Protein AF-A0ABC8WC87-F1 (afdb_monomer)

Radius of gyration: 27.5 Å; Cα contacts (8 Å, |Δi|>4): 496; chains: 1; bounding box: 75×82×75 Å

InterPro domains:
  IPR036005 Creatinase/aminopeptidase-like [G3DSA:3.90.230.10] (89-225)
  IPR036005 Creatinase/aminopeptidase-like [SSF55920] (101-389)
  IPR036388 Winged helix-like DNA-binding domain superfamily [G3DSA:1.10.10.10] (284-362)
  IPR036390 Winged helix DNA-binding domain superfamily [SSF46785] (288-360)
  IPR050247 Methionine Aminopeptidase Type 2 [PTHR45777] (281-390)

Mean predicted aligned error: 15.02 Å

Structure (mmCIF, N/CA/C/O backbone):
data_AF-A0ABC8WC87-F1
#
_entry.id   AF-A0ABC8WC87-F1
#
loop_
_atom_site.group_PDB
_atom_site.id
_atom_site.type_symbol
_atom_site.label_atom_id
_atom_site.label_alt_id
_atom_site.label_comp_id
_atom_site.label_asym_id
_atom_site.label_entity_id
_atom_site.label_seq_id
_atom_site.pdbx_PDB_ins_code
_atom_site.Cartn_x
_atom_site.Cartn_y
_atom_site.Cartn_z
_atom_site.occupancy
_atom_site.B_iso_or_equiv
_atom_site.auth_seq_id
_atom_site.auth_comp_id
_atom_site.auth_asym_id
_atom_site.auth_atom_id
_atom_site.pdbx_PDB_model_num
ATOM 1 N N . MET A 1 1 ? 54.815 -3.624 -9.643 1.00 37.66 1 MET A N 1
ATOM 2 C CA . MET A 1 1 ? 54.813 -2.152 -9.733 1.00 37.66 1 MET A CA 1
ATOM 3 C C . MET A 1 1 ? 53.410 -1.730 -10.113 1.00 37.66 1 MET A C 1
ATOM 5 O O . MET A 1 1 ? 53.022 -1.876 -11.261 1.00 37.66 1 MET A O 1
ATOM 9 N N . ALA A 1 2 ? 52.625 -1.367 -9.105 1.00 37.66 2 ALA A N 1
ATOM 10 C CA . ALA A 1 2 ? 51.257 -0.892 -9.233 1.00 37.66 2 ALA A CA 1
ATOM 11 C C . ALA A 1 2 ? 51.255 0.572 -8.786 1.00 37.66 2 ALA A C 1
ATOM 13 O O . ALA A 1 2 ? 51.820 0.881 -7.738 1.00 37.66 2 ALA A O 1
ATOM 14 N N . GLY A 1 3 ? 50.669 1.455 -9.589 1.00 33.84 3 GLY A N 1
ATOM 15 C CA . GLY A 1 3 ? 50.538 2.875 -9.277 1.00 33.84 3 GLY A CA 1
ATOM 16 C C . GLY A 1 3 ? 50.388 3.710 -10.544 1.00 33.84 3 GLY A C 1
ATOM 17 O O . GLY A 1 3 ? 51.232 3.619 -11.425 1.00 33.84 3 GLY A O 1
ATOM 18 N N . ASN A 1 4 ? 49.334 4.528 -10.581 1.00 36.53 4 ASN A N 1
ATOM 19 C CA . ASN A 1 4 ? 49.007 5.566 -11.575 1.00 36.53 4 ASN A CA 1
ATOM 20 C C . ASN A 1 4 ? 48.198 5.168 -12.822 1.00 36.53 4 ASN A C 1
ATOM 22 O O . ASN A 1 4 ? 48.655 5.374 -13.938 1.00 36.53 4 ASN A O 1
ATOM 26 N N . SER A 1 5 ? 46.935 4.745 -12.662 1.00 43.03 5 SER A N 1
ATOM 27 C CA . SER A 1 5 ? 45.955 4.916 -13.760 1.00 43.03 5 SER A CA 1
ATOM 28 C C . SER A 1 5 ? 44.525 5.300 -13.338 1.00 43.03 5 SER A C 1
ATOM 30 O O . SER A 1 5 ? 43.594 5.142 -14.120 1.00 43.03 5 SER A O 1
ATOM 32 N N . VAL A 1 6 ? 44.315 5.824 -12.123 1.00 38.47 6 VAL A N 1
ATOM 33 C CA . VAL A 1 6 ? 42.962 6.194 -11.634 1.00 38.47 6 VAL A CA 1
ATOM 34 C C . VAL A 1 6 ? 42.796 7.712 -11.429 1.00 38.47 6 VAL A C 1
ATOM 36 O O . VAL A 1 6 ? 41.728 8.180 -11.059 1.00 38.47 6 VAL A O 1
ATOM 39 N N . VAL A 1 7 ? 43.824 8.519 -11.724 1.00 38.22 7 VAL A N 1
ATOM 40 C CA . VAL A 1 7 ? 43.799 9.984 -11.501 1.00 38.22 7 VAL A CA 1
ATOM 41 C C . VAL A 1 7 ? 43.647 10.798 -12.800 1.00 38.22 7 VAL A C 1
ATOM 43 O O . VAL A 1 7 ? 43.348 11.986 -12.740 1.00 38.22 7 VAL A O 1
ATOM 46 N N . GLU A 1 8 ? 43.773 10.184 -13.982 1.00 35.53 8 GLU A N 1
ATOM 47 C CA . GLU A 1 8 ? 43.627 10.893 -15.271 1.00 35.53 8 GLU A CA 1
ATOM 48 C C . GLU A 1 8 ? 42.214 10.832 -15.875 1.00 35.53 8 GLU A C 1
ATOM 50 O O . GLU A 1 8 ? 41.830 11.744 -16.599 1.00 35.53 8 GLU A O 1
ATOM 55 N N . ALA A 1 9 ? 41.380 9.853 -15.508 1.00 36.25 9 ALA A N 1
ATOM 56 C CA . ALA A 1 9 ? 40.026 9.725 -16.064 1.00 36.25 9 ALA A CA 1
ATOM 57 C C . ALA A 1 9 ? 38.990 10.703 -15.464 1.00 36.25 9 ALA A C 1
ATOM 59 O O . ALA A 1 9 ? 37.889 10.841 -15.991 1.00 36.25 9 ALA A O 1
ATOM 60 N N . THR A 1 10 ? 39.315 11.402 -14.372 1.00 39.72 10 THR A N 1
ATOM 61 C CA . THR A 1 10 ? 38.392 12.332 -13.692 1.00 39.72 10 THR A CA 1
ATOM 62 C C . THR A 1 10 ? 38.561 13.797 -14.097 1.00 39.72 10 THR A C 1
ATOM 64 O O . THR A 1 10 ? 37.740 14.618 -13.701 1.00 39.72 10 THR A O 1
ATOM 67 N N . LYS A 1 11 ? 39.557 14.144 -14.928 1.00 34.47 11 LYS A N 1
ATOM 68 C CA . LYS A 1 11 ? 39.761 15.524 -15.413 1.00 34.47 11 LYS A CA 1
ATOM 69 C C . LYS A 1 11 ? 39.148 15.831 -16.782 1.00 34.47 11 LYS A C 1
ATOM 71 O O . LYS A 1 11 ? 38.965 17.003 -17.094 1.00 34.47 11 LYS A O 1
ATOM 76 N N . GLU A 1 12 ? 38.769 14.827 -17.573 1.00 35.78 12 GLU A N 1
ATOM 77 C CA . GLU A 1 12 ? 38.184 15.056 -18.908 1.00 35.78 12 GLU A CA 1
ATOM 78 C C . GLU A 1 12 ? 36.652 15.221 -18.918 1.00 35.78 12 GLU A C 1
ATOM 80 O O . GLU A 1 12 ? 36.101 15.681 -19.915 1.00 35.78 12 GLU A O 1
ATOM 85 N N . MET A 1 13 ? 35.944 14.956 -17.810 1.00 35.56 13 MET A N 1
ATOM 86 C CA . MET A 1 13 ? 34.486 15.182 -17.731 1.00 35.56 13 MET A CA 1
ATOM 87 C C . MET A 1 13 ? 34.061 16.572 -17.225 1.00 35.56 13 MET A C 1
ATOM 89 O O . MET A 1 13 ? 32.893 16.925 -17.365 1.00 35.56 13 MET A O 1
ATOM 93 N N . GLU A 1 14 ? 34.971 17.400 -16.701 1.00 33.78 14 GLU A N 1
ATOM 94 C CA . GLU A 1 14 ? 34.635 18.760 -16.229 1.00 33.78 14 GLU A CA 1
ATOM 95 C C . GLU A 1 14 ? 34.752 19.855 -17.309 1.00 33.78 14 GLU A C 1
ATOM 97 O O . GLU A 1 14 ? 34.341 20.990 -17.081 1.00 33.78 14 GLU A O 1
ATOM 102 N N . VAL A 1 15 ? 35.244 19.541 -18.514 1.00 33.22 15 VAL A N 1
ATOM 103 C CA . VAL A 1 15 ? 35.501 20.552 -19.567 1.00 33.22 15 VAL A CA 1
ATOM 104 C C . VAL A 1 15 ? 34.354 20.680 -20.592 1.00 33.22 15 VAL A C 1
ATOM 106 O O . VAL A 1 15 ? 34.349 21.594 -21.410 1.00 33.22 15 VAL A O 1
ATOM 109 N N . LEU A 1 16 ? 33.307 19.848 -20.519 1.00 31.53 16 LEU A N 1
ATOM 110 C CA . LEU A 1 16 ? 32.209 19.831 -21.505 1.00 31.53 16 LEU A CA 1
ATOM 111 C C . LEU A 1 16 ? 30.922 20.579 -21.093 1.00 31.53 16 LEU A C 1
ATOM 113 O O . LEU A 1 16 ? 29.858 20.297 -21.639 1.00 31.53 16 LEU A O 1
ATOM 117 N N . HIS A 1 17 ? 30.975 21.545 -20.166 1.00 35.72 17 HIS A N 1
ATOM 118 C CA . HIS A 1 17 ? 29.764 22.280 -19.741 1.00 35.72 17 HIS A CA 1
ATOM 119 C C . HIS A 1 17 ? 29.805 23.811 -19.804 1.00 35.72 17 HIS A C 1
ATOM 121 O O . HIS A 1 17 ? 28.963 24.471 -19.199 1.00 35.72 17 HIS A O 1
ATOM 127 N N . ILE A 1 18 ? 30.709 24.406 -20.587 1.00 37.16 18 ILE A N 1
ATOM 128 C CA . ILE A 1 18 ? 30.653 25.850 -20.870 1.00 37.16 18 ILE A CA 1
ATOM 129 C C . ILE A 1 18 ? 30.800 26.082 -22.378 1.00 37.16 18 ILE A C 1
ATOM 131 O O . ILE A 1 18 ? 31.864 26.431 -22.879 1.00 37.16 18 ILE A O 1
ATOM 135 N N . GLY A 1 19 ? 29.704 25.853 -23.105 1.00 28.00 19 GLY A N 1
ATOM 136 C CA . GLY A 1 19 ? 29.532 26.218 -24.511 1.00 28.00 19 GLY A CA 1
ATOM 137 C C . GLY A 1 19 ? 28.439 27.276 -24.638 1.00 28.00 19 GLY A C 1
ATOM 138 O O . GLY A 1 19 ? 27.289 27.040 -24.282 1.00 28.00 19 GLY A O 1
ATOM 139 N N . GLN A 1 20 ? 28.837 28.458 -25.095 1.00 30.02 20 GLN A N 1
ATOM 140 C CA . GLN A 1 20 ? 28.049 29.678 -25.245 1.00 30.02 20 GLN A CA 1
ATOM 141 C C . GLN A 1 20 ? 26.809 29.481 -26.135 1.00 30.02 20 GLN A C 1
ATOM 143 O O . GLN A 1 20 ? 26.927 29.019 -27.267 1.00 30.02 20 GLN A O 1
ATOM 148 N N . ILE A 1 21 ? 25.636 29.924 -25.671 1.00 28.47 21 ILE A N 1
ATOM 149 C CA . ILE A 1 21 ? 24.490 30.199 -26.548 1.00 28.47 21 ILE A CA 1
ATOM 150 C C . ILE A 1 21 ? 24.588 31.673 -26.951 1.00 28.47 21 ILE A C 1
ATOM 152 O O . ILE A 1 21 ? 24.354 32.565 -26.138 1.00 28.47 21 ILE A O 1
ATOM 156 N N . GLN A 1 22 ? 24.989 31.921 -28.199 1.00 28.42 22 GLN A N 1
ATOM 157 C CA . GLN A 1 22 ? 24.859 33.221 -28.851 1.00 28.42 22 GLN A CA 1
ATOM 158 C C . GLN A 1 22 ? 23.394 33.441 -29.245 1.00 28.42 22 GLN A C 1
ATOM 160 O O . GLN A 1 22 ? 22.822 32.669 -30.015 1.00 28.42 22 GLN A O 1
ATOM 165 N N . GLU A 1 23 ? 22.800 34.512 -28.724 1.00 28.80 23 GLU A N 1
ATOM 166 C CA . GLU A 1 23 ? 21.513 35.035 -29.175 1.00 28.80 23 GLU A CA 1
ATOM 167 C C . GLU A 1 23 ? 21.634 35.546 -30.616 1.00 28.80 23 GLU A C 1
ATOM 169 O O . GLU A 1 23 ? 22.414 36.452 -30.913 1.00 28.80 23 GLU A O 1
ATOM 174 N N . THR A 1 24 ? 20.833 34.986 -31.519 1.00 28.55 24 THR A N 1
ATOM 175 C CA . THR A 1 24 ? 20.570 35.578 -32.832 1.00 28.55 24 THR A CA 1
ATOM 176 C C . THR A 1 24 ? 19.314 36.438 -32.729 1.00 28.55 24 THR A C 1
ATOM 178 O O . THR A 1 24 ? 18.220 35.952 -32.450 1.00 28.55 24 THR A O 1
ATOM 181 N N . GLN A 1 25 ? 19.481 37.747 -32.928 1.00 28.84 25 GLN A N 1
ATOM 182 C CA . GLN A 1 25 ? 18.382 38.698 -33.055 1.00 28.84 25 G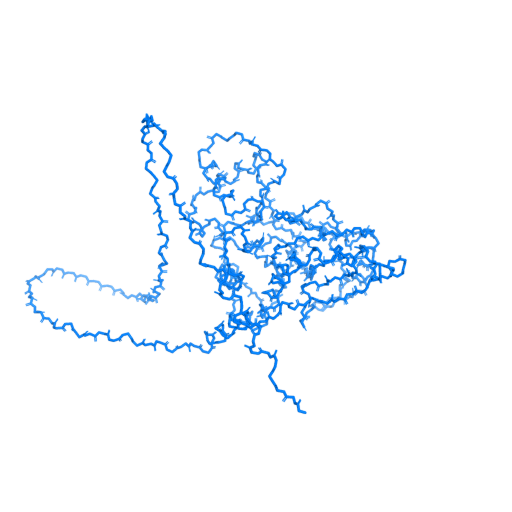LN A CA 1
ATOM 183 C C . GLN A 1 25 ? 17.639 38.455 -34.375 1.00 28.84 25 GLN A C 1
ATOM 185 O O . GLN A 1 25 ? 18.208 38.605 -35.454 1.00 28.84 25 GLN A O 1
ATOM 190 N N . GLY A 1 26 ? 16.354 38.116 -34.279 1.00 25.72 26 GLY A N 1
ATOM 191 C CA . GLY A 1 26 ? 15.412 38.067 -35.394 1.00 25.72 26 GLY A CA 1
ATOM 192 C C . GLY A 1 26 ? 14.117 38.762 -34.988 1.00 25.72 26 GLY A C 1
ATOM 193 O O . GLY A 1 26 ? 13.380 38.286 -34.131 1.00 25.72 26 GLY A O 1
ATOM 194 N N . SER A 1 27 ? 13.873 39.928 -35.572 1.00 25.84 27 SER A N 1
ATOM 195 C CA . SER A 1 27 ? 12.730 40.802 -35.324 1.00 25.84 27 SER A CA 1
ATOM 196 C C . SER A 1 27 ? 11.430 40.242 -35.906 1.00 25.84 27 SER A C 1
ATOM 198 O O . SER A 1 27 ? 11.352 40.123 -37.126 1.00 25.84 27 SER A O 1
ATOM 200 N N . VAL A 1 28 ? 10.379 40.038 -35.098 1.00 28.05 28 VAL A N 1
ATOM 201 C CA . VAL A 1 28 ? 8.983 40.127 -35.575 1.00 28.05 28 VAL A CA 1
ATOM 202 C C . VAL A 1 28 ? 8.054 40.681 -34.480 1.00 28.05 28 VAL A C 1
ATOM 204 O O . VAL A 1 28 ? 7.826 40.066 -33.447 1.00 28.05 28 VAL A O 1
ATOM 207 N N . ASN A 1 29 ? 7.571 41.893 -34.759 1.00 25.84 29 ASN A N 1
ATOM 208 C CA . ASN A 1 29 ? 6.373 42.627 -34.335 1.00 25.84 29 ASN A CA 1
ATOM 209 C C . ASN A 1 29 ? 5.585 42.258 -33.061 1.00 25.84 29 ASN A C 1
ATOM 211 O O . ASN A 1 29 ? 4.960 41.210 -32.934 1.00 25.84 29 ASN A O 1
ATOM 215 N N . LYS A 1 30 ? 5.476 43.289 -32.210 1.00 24.00 30 LYS A N 1
ATOM 216 C CA . LYS A 1 30 ? 4.485 43.484 -31.146 1.00 24.00 30 LYS A CA 1
ATOM 217 C C . LYS A 1 30 ? 3.047 43.382 -31.672 1.00 24.00 30 LYS A C 1
ATOM 219 O O . LYS A 1 30 ? 2.673 44.138 -32.565 1.00 24.00 30 LYS A O 1
ATOM 224 N N . VAL A 1 31 ? 2.222 42.599 -30.984 1.00 25.89 31 VAL A N 1
ATOM 225 C CA . VAL A 1 31 ? 0.806 42.920 -30.764 1.00 25.89 31 VAL A CA 1
ATOM 226 C C . VAL A 1 31 ? 0.583 42.877 -29.256 1.00 25.89 31 VAL A C 1
ATOM 228 O O . VAL A 1 31 ? 0.933 41.903 -28.594 1.00 25.89 31 VAL A O 1
ATOM 231 N N . ALA A 1 32 ? 0.115 43.996 -28.714 1.00 25.45 32 ALA A N 1
ATOM 232 C CA . ALA A 1 32 ? -0.241 44.142 -27.316 1.00 25.45 32 ALA A CA 1
ATOM 233 C C . ALA A 1 32 ? -1.573 43.437 -27.052 1.00 25.45 32 ALA A C 1
ATOM 235 O O . ALA A 1 32 ? -2.499 43.617 -27.834 1.00 25.45 32 ALA A O 1
ATOM 236 N N . ASP A 1 33 ? -1.673 42.715 -25.937 1.00 26.61 33 ASP A N 1
ATOM 237 C CA . ASP A 1 33 ? -2.890 42.739 -25.134 1.00 26.61 33 ASP A CA 1
ATOM 238 C C . ASP A 1 33 ? -2.628 42.319 -23.683 1.00 26.61 33 ASP A C 1
ATOM 240 O O . ASP A 1 33 ? -1.619 41.713 -23.328 1.00 26.61 33 ASP A O 1
ATOM 244 N N . SER A 1 34 ? -3.521 42.805 -22.839 1.00 24.47 34 SER A N 1
ATOM 245 C CA . SER A 1 34 ? -3.342 43.204 -21.449 1.00 24.47 34 SER A CA 1
ATOM 246 C C . SER A 1 34 ? -3.594 42.133 -20.378 1.00 24.47 34 SER A C 1
ATOM 248 O O . SER A 1 34 ? -4.458 41.282 -20.535 1.00 24.47 34 SER A O 1
ATOM 250 N N . ASN A 1 35 ? -2.960 42.365 -19.219 1.00 26.00 35 ASN A N 1
ATOM 251 C CA . ASN A 1 35 ? -3.385 42.062 -17.840 1.00 26.00 35 ASN A CA 1
ATOM 252 C C . ASN A 1 35 ? -3.538 40.608 -17.347 1.00 26.00 35 ASN A C 1
ATOM 254 O O . ASN A 1 35 ? -4.437 39.872 -17.734 1.00 26.00 35 ASN A O 1
ATOM 258 N N . GLY A 1 36 ? -2.771 40.298 -16.291 1.00 25.67 36 GLY A N 1
ATOM 259 C CA . GLY A 1 36 ? -3.050 39.209 -15.348 1.00 25.67 36 GLY A CA 1
ATOM 260 C C . GLY A 1 36 ? -1.835 38.844 -14.494 1.00 25.67 36 GLY A C 1
ATOM 261 O O . GLY A 1 36 ? -1.147 37.875 -14.787 1.00 25.67 36 GLY A O 1
ATOM 262 N N . GLY A 1 37 ? -1.527 39.645 -13.468 1.00 24.42 37 GLY A N 1
ATOM 263 C CA . GLY A 1 37 ? -0.356 39.455 -12.606 1.00 24.42 37 GLY A CA 1
ATOM 264 C C . GLY A 1 37 ? -0.401 38.158 -11.793 1.00 24.42 37 GLY A C 1
ATOM 265 O O . GLY A 1 37 ? -1.298 37.961 -10.978 1.00 24.42 37 GLY A O 1
ATOM 266 N N . ALA A 1 38 ? 0.606 37.304 -11.973 1.00 25.69 38 ALA A N 1
ATOM 267 C CA . ALA A 1 38 ? 0.883 36.166 -11.105 1.00 25.69 38 ALA A CA 1
ATOM 268 C C . ALA A 1 38 ? 1.931 36.576 -10.057 1.00 25.69 38 ALA A C 1
ATOM 270 O O . ALA A 1 38 ? 3.093 36.816 -10.389 1.00 25.69 38 ALA A O 1
ATOM 271 N N . SER A 1 39 ? 1.531 36.673 -8.788 1.00 27.39 39 SER A N 1
ATOM 272 C CA . SER A 1 39 ? 2.472 36.804 -7.676 1.00 27.39 39 SER A CA 1
ATOM 273 C C . SER A 1 39 ? 3.033 35.425 -7.321 1.00 27.39 39 SER A C 1
ATOM 275 O O . SER A 1 39 ? 2.331 34.530 -6.854 1.00 27.39 39 SER A O 1
ATOM 277 N N . ALA A 1 40 ? 4.329 35.241 -7.562 1.00 25.69 40 ALA A N 1
ATOM 278 C CA . ALA A 1 40 ? 5.068 34.070 -7.116 1.00 25.69 40 ALA A CA 1
ATOM 279 C C . ALA A 1 40 ? 5.239 34.122 -5.586 1.00 25.69 40 ALA A C 1
ATOM 281 O O . ALA A 1 40 ? 6.050 34.892 -5.069 1.00 25.69 40 ALA A O 1
ATOM 282 N N . PHE A 1 41 ? 4.486 33.304 -4.850 1.00 25.98 41 PHE A N 1
ATOM 283 C CA . PHE A 1 41 ? 4.732 33.083 -3.426 1.00 25.98 41 PHE A CA 1
ATOM 284 C C . PHE A 1 41 ? 5.944 32.157 -3.254 1.00 25.98 41 PHE A C 1
ATOM 286 O O . PHE A 1 41 ? 5.881 30.954 -3.495 1.00 25.98 41 PHE A O 1
ATOM 293 N N . ARG A 1 42 ? 7.071 32.738 -2.831 1.00 23.22 42 ARG A N 1
ATOM 294 C CA . ARG A 1 42 ? 8.213 32.003 -2.275 1.00 23.22 42 ARG A CA 1
ATOM 295 C C . ARG A 1 42 ? 7.830 31.489 -0.885 1.00 23.22 42 ARG A C 1
ATOM 297 O O . ARG A 1 42 ? 7.603 32.292 0.015 1.00 23.22 42 ARG A O 1
ATOM 304 N N . CYS A 1 43 ? 7.812 30.171 -0.697 1.00 24.94 43 CYS A N 1
ATOM 305 C CA . CYS A 1 43 ? 7.804 29.567 0.635 1.00 24.94 43 CYS A CA 1
ATOM 306 C C . CYS A 1 43 ? 9.130 29.876 1.342 1.00 24.94 43 CYS A C 1
ATOM 308 O O . CYS A 1 43 ? 10.191 29.423 0.912 1.00 24.94 43 CYS A O 1
ATOM 310 N N . VAL A 1 44 ? 9.059 30.643 2.427 1.00 23.89 44 VAL A N 1
ATOM 311 C CA . VAL A 1 44 ? 10.120 30.743 3.434 1.00 23.89 44 VAL A CA 1
ATOM 312 C C . VAL A 1 44 ? 9.777 29.729 4.533 1.00 23.89 44 VAL A C 1
ATOM 314 O O . VAL A 1 44 ? 8.622 29.709 4.960 1.00 23.89 44 VAL A O 1
ATOM 317 N N . PRO A 1 45 ? 10.707 28.873 4.988 1.00 26.78 45 PRO A N 1
ATOM 318 C CA . PRO A 1 45 ? 10.450 27.996 6.125 1.00 26.78 45 PRO A CA 1
ATOM 319 C C . PRO A 1 45 ? 10.281 28.840 7.395 1.00 26.78 45 PRO A C 1
ATOM 321 O O . PRO A 1 45 ? 11.173 29.622 7.723 1.00 26.78 45 PRO A O 1
ATOM 324 N N . GLN A 1 46 ? 9.154 28.701 8.096 1.00 27.12 46 GLN A N 1
ATOM 325 C CA . GLN A 1 46 ? 9.038 29.169 9.477 1.00 27.12 46 GLN A CA 1
ATOM 326 C C . GLN A 1 46 ? 9.714 28.140 10.388 1.00 27.12 46 GLN A C 1
ATOM 328 O O . GLN A 1 46 ? 9.411 26.950 10.324 1.00 27.12 46 GLN A O 1
ATOM 333 N N . GLU A 1 47 ? 10.679 28.602 11.179 1.00 24.80 47 GLU A N 1
ATOM 334 C CA . GLU A 1 47 ? 11.188 27.873 12.337 1.00 24.80 47 GLU A CA 1
ATOM 335 C C . GLU A 1 47 ? 10.178 28.095 13.471 1.00 24.80 47 GLU A C 1
ATOM 337 O O . GLU A 1 47 ? 10.007 29.224 13.930 1.00 24.80 47 GLU A O 1
ATOM 342 N N . ASP A 1 48 ? 9.457 27.044 13.862 1.00 26.81 48 ASP A N 1
ATOM 343 C CA . ASP A 1 48 ? 8.583 27.070 15.035 1.00 26.81 48 ASP A CA 1
ATOM 344 C C . ASP A 1 48 ? 9.454 26.928 16.297 1.00 26.81 48 ASP A C 1
ATOM 346 O O . ASP A 1 48 ? 9.995 25.855 16.583 1.00 26.81 48 ASP A O 1
ATOM 350 N N . ASP A 1 49 ? 9.625 28.029 17.030 1.00 26.70 49 ASP A N 1
ATOM 351 C CA . ASP A 1 49 ? 10.164 28.035 18.390 1.00 26.70 49 ASP A CA 1
ATOM 352 C C . ASP A 1 49 ? 9.028 27.697 19.377 1.00 26.70 49 ASP A C 1
ATOM 354 O O . ASP A 1 49 ? 8.178 28.533 19.685 1.00 26.70 49 ASP A O 1
ATOM 358 N N . ASP A 1 50 ? 9.013 26.460 19.878 1.00 28.25 50 ASP A N 1
ATOM 359 C CA . ASP A 1 50 ? 8.137 26.024 20.972 1.00 28.25 50 ASP A CA 1
ATOM 360 C C . ASP A 1 50 ? 8.637 26.594 22.319 1.00 28.25 50 ASP A C 1
ATOM 362 O O . ASP A 1 50 ? 9.514 26.012 22.967 1.00 28.25 50 ASP A O 1
ATOM 366 N N . GLU A 1 51 ? 8.064 27.709 22.786 1.00 27.73 51 GLU A N 1
ATOM 367 C CA . GLU A 1 51 ? 8.103 28.083 24.209 1.00 27.73 51 GLU A CA 1
ATOM 368 C C . GLU A 1 51 ? 6.836 27.593 24.924 1.00 27.73 51 GLU A C 1
ATOM 370 O O . GLU A 1 51 ? 5.715 28.027 24.656 1.00 27.73 51 GLU A O 1
ATOM 375 N N . ALA A 1 52 ? 7.029 26.680 25.876 1.00 28.97 52 ALA A N 1
ATOM 376 C CA . ALA A 1 52 ? 5.999 26.224 26.797 1.00 28.97 52 ALA A CA 1
ATOM 377 C C . ALA A 1 52 ? 5.604 27.355 27.764 1.00 28.97 52 ALA A C 1
ATOM 379 O O . ALA A 1 52 ? 6.414 27.779 28.589 1.00 28.97 52 ALA A O 1
ATOM 380 N N . GLN A 1 53 ? 4.350 27.811 27.707 1.00 27.44 53 GLN A N 1
ATOM 381 C CA . GLN A 1 53 ? 3.767 28.658 28.749 1.00 27.44 53 GLN A CA 1
ATOM 382 C C . GLN A 1 53 ? 3.070 27.797 29.805 1.00 27.44 53 GLN A C 1
ATOM 384 O O . GLN A 1 53 ? 2.116 27.075 29.516 1.00 27.44 53 GLN A O 1
ATOM 389 N N . ALA A 1 54 ? 3.571 27.893 31.036 1.00 27.86 54 ALA A N 1
ATOM 390 C CA . ALA A 1 54 ? 2.895 27.437 32.238 1.00 27.86 54 ALA A CA 1
ATOM 391 C C . ALA A 1 54 ? 1.901 28.510 32.709 1.00 27.86 54 ALA A C 1
ATOM 393 O O . ALA A 1 54 ? 2.224 29.697 32.743 1.00 27.86 54 ALA A O 1
ATOM 394 N N . ASP A 1 55 ? 0.703 28.055 33.059 1.00 25.61 55 ASP A N 1
ATOM 395 C CA . ASP A 1 55 ? -0.412 28.844 33.577 1.00 25.61 55 ASP A CA 1
ATOM 396 C C . ASP A 1 55 ? -0.135 29.352 35.007 1.00 25.61 55 ASP A C 1
ATOM 398 O O . ASP A 1 55 ? 0.493 28.665 35.819 1.00 25.61 55 ASP A O 1
ATOM 402 N N . GLY A 1 56 ? -0.605 30.561 35.315 1.00 26.14 56 GLY A N 1
ATOM 403 C CA . GLY A 1 56 ? -0.393 31.248 36.587 1.00 26.14 56 GLY A CA 1
ATOM 404 C C . GLY A 1 56 ? -1.247 32.512 36.692 1.00 26.14 56 GLY A C 1
ATOM 405 O O . GLY A 1 56 ? -0.976 33.531 36.065 1.00 26.14 56 GLY A O 1
ATOM 406 N N . THR A 1 57 ? -2.298 32.421 37.497 1.00 24.25 57 THR A N 1
ATOM 407 C CA . THR A 1 57 ? -3.397 33.374 37.688 1.00 24.25 57 THR A CA 1
ATOM 408 C C . THR A 1 57 ? -3.049 34.714 38.367 1.00 24.25 57 THR A C 1
ATOM 410 O O . THR A 1 57 ? -2.301 34.749 39.339 1.00 24.25 57 THR A O 1
ATOM 413 N N . SER A 1 58 ? -3.822 35.744 37.976 1.00 25.34 58 SER A N 1
ATOM 414 C CA . SER A 1 58 ? -4.449 36.829 38.778 1.00 25.34 58 SER A CA 1
ATOM 415 C C . SER A 1 58 ? -3.844 38.256 38.885 1.00 25.34 58 SER A C 1
ATOM 417 O O . SER A 1 58 ? -2.739 38.461 39.368 1.00 25.34 58 SER A O 1
ATOM 419 N N . GLN A 1 59 ? -4.734 39.203 38.524 1.00 25.25 59 GLN A N 1
ATOM 420 C CA . GLN A 1 59 ? -5.076 40.533 39.085 1.00 25.25 59 GLN A CA 1
ATOM 421 C C . GLN A 1 59 ? -4.325 41.847 38.730 1.00 25.25 59 GLN A C 1
ATOM 423 O O . GLN A 1 59 ? -3.152 42.040 39.016 1.00 25.25 59 GLN A O 1
ATOM 428 N N . ASP A 1 60 ? -5.147 42.760 38.177 1.00 26.39 60 ASP A N 1
ATOM 429 C CA . ASP A 1 60 ? -5.329 44.209 38.402 1.00 26.39 60 ASP A CA 1
ATOM 430 C C . ASP A 1 60 ? -4.226 45.265 38.139 1.00 26.39 60 ASP A C 1
ATOM 432 O O . ASP A 1 60 ? -3.213 45.347 38.819 1.00 26.39 60 ASP A O 1
ATOM 436 N N . GLY A 1 61 ? -4.571 46.234 37.267 1.00 24.53 61 GLY A N 1
ATOM 437 C CA . GLY A 1 61 ? -4.608 47.653 37.670 1.00 24.53 61 GLY A CA 1
ATOM 438 C C . GLY A 1 61 ? -3.521 48.644 37.195 1.00 24.53 61 GLY A C 1
ATOM 439 O O . GLY A 1 61 ? -2.520 48.837 37.864 1.00 24.53 61 GLY A O 1
ATOM 440 N N . VAL A 1 62 ? -3.849 49.409 36.138 1.00 25.77 62 VAL A N 1
ATOM 441 C CA . VAL A 1 62 ? -3.686 50.885 35.982 1.00 25.77 62 VAL A CA 1
ATOM 442 C C . VAL A 1 62 ? -2.278 51.554 35.913 1.00 25.77 62 VAL A C 1
ATOM 444 O O . VAL A 1 62 ? -1.571 51.726 36.894 1.00 25.77 62 VAL A O 1
ATOM 447 N N . SER A 1 63 ? -1.997 52.074 34.703 1.00 24.88 63 SER A N 1
ATOM 448 C CA . SER A 1 63 ? -1.311 53.320 34.261 1.00 24.88 63 SER A CA 1
ATOM 449 C C . SER A 1 63 ? -0.022 53.873 34.910 1.00 24.88 63 SER A C 1
ATOM 451 O O . SER A 1 63 ? -0.009 54.278 36.068 1.00 24.88 63 SER A O 1
ATOM 453 N N . GLY A 1 64 ? 0.973 54.158 34.052 1.00 25.20 64 GLY A N 1
ATOM 454 C CA . GLY A 1 64 ? 2.010 55.181 34.271 1.00 25.20 64 GLY A CA 1
ATOM 455 C C . GLY A 1 64 ? 3.196 55.079 33.295 1.00 25.20 64 GLY A C 1
ATOM 456 O O . GLY A 1 64 ? 3.975 54.137 33.364 1.00 25.20 64 GLY A O 1
ATOM 457 N N . ALA A 1 65 ? 3.352 56.044 32.383 1.00 24.80 65 ALA A N 1
ATOM 458 C CA . ALA A 1 65 ? 4.570 56.262 31.578 1.00 24.80 65 ALA A CA 1
ATOM 459 C C . ALA A 1 65 ? 5.444 57.361 32.239 1.00 24.80 65 ALA A C 1
ATOM 461 O O . ALA A 1 65 ? 4.922 58.040 33.123 1.00 24.80 65 ALA A O 1
ATOM 462 N N . PRO A 1 66 ? 6.677 57.696 31.786 1.00 41.97 66 PRO A N 1
ATOM 463 C CA . PRO A 1 66 ? 7.656 57.001 30.929 1.00 41.97 66 PRO A CA 1
ATOM 464 C C . PRO A 1 66 ? 9.092 56.988 31.539 1.00 41.97 66 PRO A C 1
ATOM 466 O O . PRO A 1 66 ? 9.394 57.753 32.449 1.00 41.97 66 PRO A O 1
ATOM 469 N N . ASN A 1 67 ? 10.044 56.227 30.972 1.00 27.61 67 ASN A N 1
ATOM 470 C CA . ASN A 1 67 ? 11.425 56.735 30.838 1.00 27.61 67 ASN A CA 1
ATOM 471 C C . ASN A 1 67 ? 12.264 55.958 29.807 1.00 27.61 67 ASN A C 1
ATOM 473 O O . ASN A 1 67 ? 12.499 54.757 29.936 1.00 27.61 67 ASN A O 1
ATOM 477 N N . LEU A 1 68 ? 12.749 56.672 28.787 1.00 32.97 68 LEU A N 1
ATOM 478 C CA . LEU A 1 68 ? 13.706 56.172 27.803 1.00 32.97 68 LEU A CA 1
ATOM 479 C C . LEU A 1 68 ? 15.116 56.161 28.407 1.00 32.97 68 LEU A C 1
ATOM 481 O O . LEU A 1 68 ? 15.737 57.207 28.570 1.00 32.97 68 LEU A O 1
ATOM 485 N N . GLN A 1 69 ? 15.678 54.972 28.622 1.00 30.64 69 GLN A N 1
ATOM 486 C CA . GLN A 1 69 ? 17.128 54.789 28.713 1.00 30.64 69 GLN A CA 1
ATOM 487 C C . GLN A 1 69 ? 17.589 53.803 27.637 1.00 30.64 69 GLN A C 1
ATOM 489 O O . GLN A 1 69 ? 17.272 52.613 27.661 1.00 30.64 69 GLN A O 1
ATOM 494 N N . ARG A 1 70 ? 18.360 54.313 26.667 1.00 30.41 70 ARG A N 1
ATOM 495 C CA . ARG A 1 70 ? 19.040 53.524 25.628 1.00 30.41 70 ARG A CA 1
ATOM 496 C C . ARG A 1 70 ? 20.046 52.573 26.292 1.00 30.41 70 ARG A C 1
ATOM 498 O O . ARG A 1 70 ? 21.186 52.955 26.550 1.00 30.41 70 ARG A O 1
ATOM 505 N N . ARG A 1 71 ? 19.658 51.315 26.531 1.00 30.27 71 ARG A N 1
ATOM 506 C CA . ARG A 1 71 ? 20.606 50.233 26.852 1.00 30.27 71 ARG A CA 1
ATOM 507 C C . ARG A 1 71 ? 21.278 49.757 25.562 1.00 30.27 71 ARG A C 1
ATOM 509 O O . ARG A 1 71 ? 20.618 49.376 24.598 1.00 30.27 71 ARG A O 1
ATOM 516 N N . LYS A 1 72 ? 22.613 49.810 25.549 1.00 29.47 72 LYS A N 1
ATOM 517 C CA . LYS A 1 72 ? 23.484 49.316 24.472 1.00 29.47 72 LYS A CA 1
ATOM 518 C C . LYS A 1 72 ? 23.137 47.856 24.139 1.00 29.47 72 LYS A C 1
ATOM 520 O O . LYS A 1 72 ? 23.205 47.000 25.019 1.00 29.47 72 LYS A O 1
ATOM 525 N N . ARG A 1 73 ? 22.804 47.568 22.874 1.00 31.94 73 ARG A N 1
ATOM 526 C CA . ARG A 1 73 ? 22.658 46.197 22.358 1.00 31.94 73 ARG A CA 1
ATOM 527 C C . ARG A 1 73 ? 24.025 45.506 22.423 1.00 31.94 73 ARG A C 1
ATOM 529 O O . ARG A 1 73 ? 24.928 45.863 21.671 1.00 31.94 73 ARG A O 1
ATOM 536 N N . LYS A 1 74 ? 24.189 44.546 23.339 1.00 30.88 74 LYS A N 1
ATOM 537 C CA . LYS A 1 74 ? 25.299 43.585 23.291 1.00 30.88 74 LYS A CA 1
ATOM 538 C C . LYS A 1 74 ? 25.051 42.665 22.095 1.00 30.88 74 LYS A C 1
ATOM 540 O O . LYS A 1 74 ? 23.984 42.063 22.011 1.00 30.88 74 LYS A O 1
ATOM 545 N N . GLY A 1 75 ? 26.008 42.597 21.170 1.00 32.47 75 GLY A N 1
ATOM 546 C CA . GLY A 1 75 ? 25.963 41.670 20.042 1.00 32.47 75 GLY A CA 1
ATOM 547 C C . GLY A 1 75 ? 25.888 40.232 20.548 1.00 32.47 75 GLY A C 1
ATOM 548 O O . GLY A 1 75 ? 26.750 39.793 21.308 1.00 32.47 75 GLY A O 1
ATOM 549 N N . ILE A 1 76 ? 24.834 39.520 20.159 1.00 32.12 76 ILE A N 1
ATOM 550 C CA . ILE A 1 76 ? 24.717 38.082 20.377 1.00 32.12 76 ILE A CA 1
ATOM 551 C C . ILE A 1 76 ? 25.499 37.426 19.241 1.00 32.12 76 ILE A C 1
ATOM 553 O O . ILE A 1 76 ? 25.060 37.436 18.095 1.00 32.12 76 ILE A O 1
ATOM 557 N N . ASN A 1 77 ? 26.675 36.881 19.551 1.00 33.38 77 ASN A N 1
ATOM 558 C CA . ASN A 1 77 ? 27.315 35.919 18.659 1.00 33.38 77 ASN A CA 1
ATOM 559 C C . ASN A 1 77 ? 26.413 34.676 18.602 1.00 33.38 77 ASN A C 1
ATOM 561 O O . ASN A 1 77 ? 26.115 34.126 19.669 1.00 33.38 77 ASN A O 1
ATOM 565 N N . PRO A 1 78 ? 25.986 34.202 17.418 1.00 36.62 78 PRO A N 1
ATOM 566 C CA . PRO A 1 78 ? 25.234 32.962 17.332 1.00 36.62 78 PRO A CA 1
ATOM 567 C C . PRO A 1 78 ? 26.147 31.824 17.794 1.00 36.62 78 PRO A C 1
ATOM 569 O O . PRO A 1 78 ? 27.109 31.452 17.118 1.00 36.62 78 PRO A O 1
ATOM 572 N N . LYS A 1 79 ? 25.879 31.283 18.987 1.00 34.81 79 LYS A N 1
ATOM 573 C CA . LYS A 1 79 ? 26.511 30.043 19.437 1.00 34.81 79 LYS A CA 1
ATOM 574 C C . LYS A 1 79 ? 26.098 28.961 18.444 1.00 34.81 79 LYS A C 1
ATOM 576 O O . LYS A 1 79 ? 24.917 28.635 18.357 1.00 34.81 79 LYS A O 1
ATOM 581 N N . ARG A 1 80 ? 27.057 28.400 17.698 1.00 41.38 80 ARG A N 1
ATOM 582 C CA . ARG A 1 80 ? 26.845 27.163 16.935 1.00 41.38 80 ARG A CA 1
ATOM 583 C C . ARG A 1 80 ? 26.372 26.096 17.921 1.00 41.38 80 ARG A C 1
ATOM 585 O O . ARG A 1 80 ? 27.158 25.615 18.734 1.00 41.38 80 ARG A O 1
ATOM 592 N N . ARG A 1 81 ? 25.075 25.789 17.894 1.00 41.59 81 ARG A N 1
ATOM 593 C CA . ARG A 1 81 ? 24.469 24.750 18.728 1.00 41.59 81 ARG A CA 1
ATOM 594 C C . ARG A 1 81 ? 25.071 23.417 18.280 1.00 41.59 81 ARG A C 1
ATOM 596 O O . ARG A 1 81 ? 25.026 23.096 17.093 1.00 41.59 81 ARG A O 1
ATOM 603 N N . ALA A 1 82 ? 25.716 22.703 19.201 1.00 43.72 82 ALA A N 1
ATOM 604 C CA . ALA A 1 82 ? 26.263 21.384 18.911 1.00 43.72 82 ALA A CA 1
ATOM 6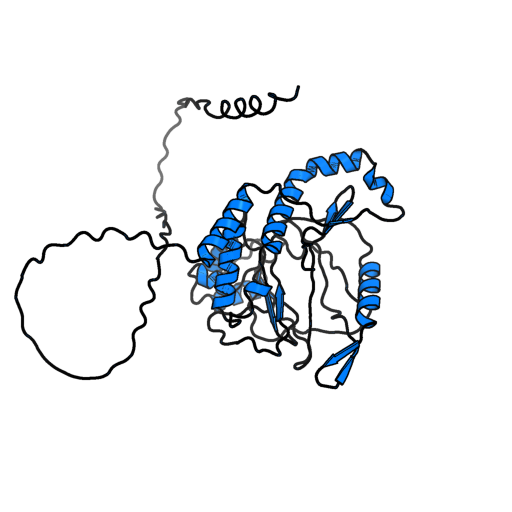05 C C . ALA A 1 82 ? 25.114 20.464 18.481 1.00 43.72 82 ALA A C 1
ATOM 607 O O . ALA A 1 82 ? 24.058 20.457 19.117 1.00 43.72 82 ALA A O 1
ATOM 608 N N . LEU A 1 83 ? 25.307 19.743 17.377 1.00 43.88 83 LEU A N 1
ATOM 609 C CA . LEU A 1 83 ? 24.323 18.782 16.895 1.00 43.88 83 LEU A CA 1
ATOM 610 C C . LEU A 1 83 ? 24.187 17.673 17.944 1.00 43.88 83 LEU A C 1
ATOM 612 O O . LEU A 1 83 ? 25.195 17.173 18.441 1.00 43.88 83 LEU A O 1
ATOM 616 N N . SER A 1 84 ? 22.958 17.295 18.289 1.00 51.34 84 SER A N 1
ATOM 617 C CA . SER A 1 84 ? 22.732 16.136 19.156 1.00 51.34 84 SER A CA 1
ATOM 618 C C . SER A 1 84 ? 23.263 14.863 18.489 1.00 51.34 84 SER A C 1
ATOM 620 O O . SER A 1 84 ? 23.339 14.796 17.261 1.00 51.34 84 SER A O 1
ATOM 622 N N . SER A 1 85 ? 23.576 13.821 19.265 1.00 47.94 85 SER A N 1
ATOM 623 C CA . SER A 1 85 ? 24.023 12.523 18.724 1.00 47.94 85 SER A CA 1
ATOM 624 C C . SER A 1 85 ? 23.081 11.993 17.634 1.00 47.94 85 SER A C 1
ATOM 626 O O . SER A 1 85 ? 23.524 11.484 16.610 1.00 47.94 85 SER A O 1
ATOM 628 N N . ARG A 1 86 ? 21.777 12.248 17.789 1.00 50.06 86 ARG A N 1
ATOM 629 C CA . ARG A 1 86 ? 20.732 11.928 16.810 1.00 50.06 86 ARG A CA 1
ATOM 630 C C . ARG A 1 86 ? 20.829 12.753 15.520 1.00 50.06 86 ARG A C 1
ATOM 632 O O . ARG A 1 86 ? 20.646 12.231 14.425 1.00 50.06 86 ARG A O 1
ATOM 639 N N . GLN A 1 87 ? 21.143 14.045 15.627 1.00 46.03 87 GLN A N 1
ATOM 640 C CA . GLN A 1 87 ? 21.380 14.911 14.468 1.00 46.03 87 GLN A CA 1
ATOM 641 C C . GLN A 1 87 ? 22.689 14.565 13.742 1.00 46.03 87 GLN A C 1
ATOM 643 O O . GLN A 1 87 ? 22.767 14.731 12.525 1.00 46.03 87 GLN A O 1
ATOM 648 N N . ILE A 1 88 ? 23.698 14.072 14.466 1.00 49.47 88 ILE A N 1
ATOM 649 C CA . ILE A 1 88 ? 24.961 13.578 13.903 1.00 49.47 88 ILE A CA 1
ATOM 650 C C . ILE A 1 88 ? 24.721 12.278 13.127 1.00 49.47 88 ILE A C 1
ATOM 652 O O . ILE A 1 88 ? 25.142 12.192 11.976 1.00 49.47 88 ILE A O 1
ATOM 656 N N . LEU A 1 89 ? 23.972 11.327 13.696 1.00 50.38 89 LEU A N 1
ATOM 657 C CA . LEU A 1 89 ? 23.601 10.072 13.033 1.00 50.38 89 LEU A CA 1
ATOM 658 C C . LEU A 1 89 ? 22.801 10.329 11.747 1.00 50.38 89 LEU A C 1
ATOM 660 O O . LEU A 1 89 ? 23.166 9.854 10.677 1.00 50.38 89 LEU A O 1
ATOM 664 N N . HIS A 1 90 ? 21.784 11.192 11.819 1.00 53.47 90 HIS A N 1
ATOM 665 C CA . HIS A 1 90 ? 20.982 11.586 10.659 1.00 53.47 90 HIS A CA 1
ATOM 666 C C . HIS A 1 90 ? 21.811 12.284 9.569 1.00 53.47 90 HIS A C 1
ATOM 668 O O . HIS A 1 90 ? 21.570 12.103 8.377 1.00 53.47 90 HIS A O 1
ATOM 674 N N . ARG A 1 91 ? 22.810 13.088 9.957 1.00 50.16 91 ARG A N 1
ATOM 675 C CA . ARG A 1 91 ? 23.736 13.723 9.012 1.00 50.16 91 ARG A CA 1
ATOM 676 C C . ARG A 1 91 ? 24.706 12.712 8.395 1.00 50.16 91 ARG A C 1
ATOM 678 O O . ARG A 1 91 ? 25.017 12.850 7.217 1.00 50.16 91 ARG A O 1
ATOM 685 N N . SER A 1 92 ? 25.133 11.710 9.160 1.00 46.69 92 SER A N 1
ATOM 686 C CA . SER A 1 92 ? 25.957 10.595 8.685 1.00 46.69 92 SER A CA 1
ATOM 687 C C . SER A 1 92 ? 25.213 9.763 7.634 1.00 46.69 92 SER A C 1
ATOM 689 O O . SER A 1 92 ? 25.751 9.544 6.553 1.00 46.69 92 SER A O 1
ATOM 691 N N . LEU A 1 93 ? 23.940 9.431 7.889 1.00 52.97 93 LEU A N 1
ATOM 692 C CA . LEU A 1 93 ? 23.060 8.705 6.959 1.00 52.97 93 LEU A CA 1
ATOM 693 C C . LEU A 1 93 ? 22.845 9.462 5.631 1.00 52.97 93 LEU A C 1
ATOM 695 O O . LEU A 1 93 ? 22.827 8.896 4.544 1.00 52.97 93 LEU A O 1
ATOM 699 N N . LEU A 1 94 ? 22.716 10.791 5.701 1.00 50.09 94 LEU A N 1
ATOM 700 C CA . LEU A 1 94 ? 22.573 11.630 4.505 1.00 50.09 94 LEU A CA 1
ATOM 701 C C . LEU A 1 94 ? 23.875 11.755 3.701 1.00 50.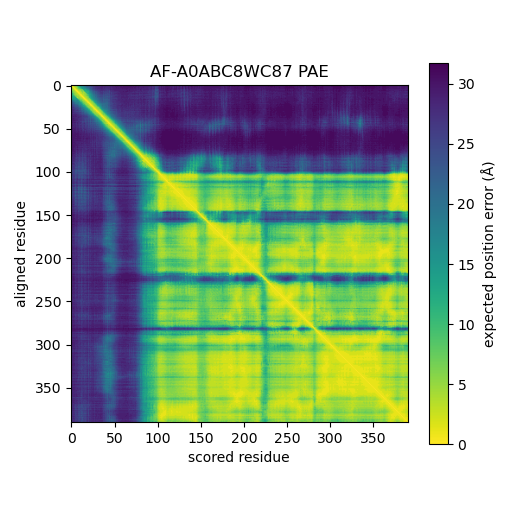09 94 LEU A C 1
ATOM 703 O O . LEU A 1 94 ? 23.815 11.958 2.488 1.00 50.09 94 LEU A O 1
ATOM 707 N N . MET A 1 95 ? 25.037 11.668 4.361 1.00 42.75 95 MET A N 1
ATOM 708 C CA . MET A 1 95 ? 26.346 11.679 3.698 1.00 42.75 95 MET A CA 1
ATOM 709 C C . MET A 1 95 ? 26.699 10.318 3.085 1.00 42.75 95 MET A C 1
ATOM 711 O O . MET A 1 95 ? 27.307 10.295 2.016 1.00 42.75 95 MET A O 1
ATOM 715 N N . SER A 1 96 ? 26.281 9.195 3.682 1.00 50.22 96 SER A N 1
ATOM 716 C CA . SER A 1 96 ? 26.439 7.869 3.061 1.00 50.22 96 SER A CA 1
ATOM 717 C C . SER A 1 96 ? 25.604 7.734 1.783 1.00 50.22 96 SER A C 1
ATOM 719 O O . SER A 1 96 ? 26.077 7.163 0.802 1.00 50.22 96 SER A O 1
ATOM 721 N N . PHE A 1 97 ? 24.431 8.374 1.725 1.00 49.56 97 PHE A N 1
ATOM 722 C CA . PHE A 1 97 ? 23.559 8.367 0.545 1.00 49.56 97 PHE A CA 1
ATOM 723 C C . PHE A 1 97 ? 24.172 9.007 -0.713 1.00 49.56 97 PHE A C 1
ATOM 725 O O . PHE A 1 97 ? 23.764 8.688 -1.828 1.00 49.56 97 PHE A O 1
ATOM 732 N N . SER A 1 98 ? 25.125 9.940 -0.579 1.00 49.62 98 SER A N 1
ATOM 733 C CA . SER A 1 98 ? 25.771 10.552 -1.752 1.00 49.62 98 SER A CA 1
ATOM 734 C C . SER A 1 98 ? 26.913 9.715 -2.330 1.00 49.62 98 SER A C 1
ATOM 736 O O . SER A 1 98 ? 27.401 10.052 -3.404 1.00 49.62 98 SER A O 1
ATOM 738 N N . LEU A 1 99 ? 27.361 8.680 -1.610 1.00 41.06 99 LEU A N 1
ATOM 739 C CA . LEU A 1 99 ? 28.555 7.892 -1.933 1.00 41.06 99 LEU A CA 1
ATOM 740 C C . LEU A 1 99 ? 28.272 6.400 -2.153 1.00 41.06 99 LEU A C 1
ATOM 742 O O . LEU A 1 99 ? 29.131 5.711 -2.695 1.00 41.06 99 LEU A O 1
ATOM 746 N N . GLN A 1 100 ? 27.104 5.892 -1.755 1.00 51.16 100 GLN A N 1
ATOM 747 C CA . GLN A 1 100 ? 26.730 4.504 -2.015 1.00 51.16 100 GLN A CA 1
ATOM 748 C C . GLN A 1 100 ? 26.408 4.301 -3.499 1.00 51.16 100 GLN A C 1
ATOM 750 O O . GLN A 1 100 ? 25.486 4.910 -4.046 1.00 51.16 100 GLN A O 1
ATOM 755 N N . GLU A 1 101 ? 27.145 3.393 -4.140 1.00 56.88 101 GLU A N 1
ATOM 756 C CA . GLU A 1 101 ? 26.625 2.695 -5.309 1.00 56.88 101 GLU A CA 1
ATOM 757 C C . GLU A 1 101 ? 25.261 2.111 -4.938 1.00 56.88 101 GLU A C 1
ATOM 759 O O . GLU A 1 101 ? 25.099 1.489 -3.888 1.00 56.88 101 GLU A O 1
ATOM 764 N N . ILE A 1 102 ? 24.264 2.367 -5.779 1.00 69.00 102 ILE A N 1
ATOM 765 C CA . ILE A 1 102 ? 22.897 1.909 -5.561 1.00 69.00 102 ILE A CA 1
ATOM 766 C C . ILE A 1 102 ? 22.914 0.374 -5.499 1.00 69.00 102 ILE A C 1
ATOM 768 O O . ILE A 1 102 ? 23.112 -0.287 -6.523 1.00 69.00 102 ILE A O 1
ATOM 772 N N . SER A 1 103 ? 22.733 -0.177 -4.297 1.00 79.62 103 SER A N 1
ATOM 773 C CA . SER A 1 103 ? 22.778 -1.614 -4.045 1.00 79.62 103 SER A CA 1
ATOM 774 C C . SER A 1 103 ? 21.626 -2.315 -4.761 1.00 79.62 103 SER A C 1
ATOM 776 O O . SER A 1 103 ? 20.501 -1.811 -4.841 1.00 79.62 103 SER A O 1
ATOM 778 N N . GLN A 1 104 ? 21.923 -3.479 -5.335 1.00 87.88 104 GLN A N 1
ATOM 779 C CA . GLN A 1 104 ? 20.881 -4.359 -5.855 1.00 87.88 104 GLN A CA 1
ATOM 780 C C . GLN A 1 104 ? 20.122 -4.973 -4.678 1.00 87.88 104 GLN A C 1
ATOM 782 O O . GLN A 1 104 ? 20.711 -5.206 -3.623 1.00 87.88 104 GLN A O 1
ATOM 787 N N . GLY A 1 105 ? 18.832 -5.244 -4.868 1.00 89.44 105 GLY A N 1
ATOM 788 C CA . GLY A 1 105 ? 18.099 -6.122 -3.959 1.00 89.44 105 GLY A CA 1
ATOM 789 C C . GLY A 1 105 ? 18.539 -7.582 -4.099 1.00 89.44 105 GLY A C 1
ATOM 790 O O . GLY A 1 105 ? 19.483 -7.910 -4.825 1.00 89.44 105 GLY A O 1
ATOM 791 N N . GLU A 1 106 ? 17.816 -8.483 -3.441 1.00 93.19 106 GLU A N 1
ATOM 792 C CA . GLU A 1 106 ? 18.092 -9.919 -3.525 1.00 93.19 106 GLU A CA 1
ATOM 793 C C . GLU A 1 106 ? 17.801 -10.433 -4.943 1.00 93.19 106 GLU A C 1
ATOM 795 O O . GLU A 1 106 ? 16.662 -10.398 -5.420 1.00 93.19 106 GLU A O 1
ATOM 800 N N . ILE A 1 107 ? 18.837 -10.918 -5.629 1.00 92.69 107 ILE A N 1
ATOM 801 C CA . ILE A 1 107 ? 18.711 -11.473 -6.976 1.00 92.69 107 ILE A CA 1
ATOM 802 C C . ILE A 1 107 ? 18.369 -12.956 -6.899 1.00 92.69 107 ILE A C 1
ATOM 804 O O . ILE A 1 107 ? 19.155 -13.771 -6.421 1.00 92.69 107 ILE A O 1
ATOM 808 N N . GLN A 1 108 ? 17.233 -13.318 -7.485 1.00 91.19 108 GLN A N 1
ATOM 809 C CA . GLN A 1 108 ? 16.832 -14.699 -7.695 1.00 91.19 108 GLN A CA 1
ATOM 810 C C . GLN A 1 108 ? 16.818 -15.039 -9.181 1.00 91.19 108 GLN A C 1
ATOM 812 O O . GLN A 1 108 ? 16.268 -14.311 -10.011 1.00 91.19 108 GLN A O 1
ATOM 817 N N . GLN A 1 109 ? 17.367 -16.199 -9.525 1.00 89.31 109 GLN A N 1
ATOM 818 C CA . GLN A 1 109 ? 17.253 -16.722 -10.882 1.00 89.31 109 GLN A CA 1
ATOM 819 C C . GLN A 1 109 ? 15.821 -17.192 -11.162 1.00 89.31 109 GLN A C 1
ATOM 821 O O . GLN A 1 109 ? 15.073 -17.597 -10.261 1.00 89.31 109 GLN A O 1
ATOM 826 N N . TYR A 1 110 ? 15.428 -17.131 -12.433 1.00 85.75 110 TYR A N 1
ATOM 827 C CA . TYR A 1 110 ? 14.244 -17.849 -12.888 1.00 85.75 110 TYR A CA 1
ATOM 828 C C . TYR A 1 110 ? 14.450 -19.361 -12.720 1.00 85.75 110 TYR A C 1
ATOM 830 O O . TYR A 1 110 ? 15.581 -19.838 -12.719 1.00 85.75 110 TYR A O 1
ATOM 838 N N . LYS A 1 111 ? 13.358 -20.109 -12.543 1.00 82.62 111 LYS A N 1
ATOM 839 C CA . LYS A 1 111 ? 13.385 -21.572 -12.392 1.00 82.62 111 LYS A CA 1
ATOM 840 C C . LYS A 1 111 ? 12.953 -22.261 -13.688 1.00 82.62 111 LYS A C 1
ATOM 842 O O . LYS A 1 111 ? 12.328 -21.629 -14.545 1.00 82.62 111 LYS A O 1
ATOM 847 N N . ASP A 1 112 ? 13.286 -23.544 -13.791 1.00 85.50 112 ASP A N 1
ATOM 848 C CA . ASP A 1 112 ? 12.787 -24.473 -14.810 1.00 85.50 112 ASP A CA 1
ATOM 849 C C . ASP A 1 112 ? 12.976 -23.941 -16.246 1.00 85.50 112 ASP A C 1
ATOM 851 O O . ASP A 1 112 ? 14.052 -23.448 -16.601 1.00 85.50 112 ASP A O 1
ATOM 855 N N . ASP A 1 113 ? 11.917 -23.977 -17.057 1.00 80.44 113 ASP A N 1
ATOM 856 C CA . ASP A 1 113 ? 11.892 -23.571 -18.468 1.00 80.44 113 ASP A CA 1
ATOM 857 C C . ASP A 1 113 ? 12.204 -22.086 -18.710 1.00 80.44 113 ASP A C 1
ATOM 859 O O . ASP A 1 113 ? 12.218 -21.637 -19.853 1.00 80.44 113 ASP A O 1
ATOM 863 N N . ASN A 1 114 ? 12.449 -21.287 -17.667 1.00 84.19 114 ASN A N 1
ATOM 864 C CA . ASN A 1 114 ? 12.833 -19.881 -17.791 1.00 84.19 114 ASN A CA 1
ATOM 865 C C . ASN A 1 114 ? 14.332 -19.622 -17.556 1.00 84.19 114 ASN A C 1
ATOM 867 O O . ASN A 1 114 ? 14.765 -18.480 -17.705 1.00 84.19 114 ASN A O 1
ATOM 871 N N . LEU A 1 115 ? 15.142 -20.646 -17.255 1.00 87.06 115 LEU A N 1
ATOM 872 C CA . LEU A 1 115 ? 16.594 -20.504 -17.045 1.00 87.06 115 LEU A CA 1
ATOM 873 C C . LEU A 1 115 ? 17.345 -19.956 -18.274 1.00 87.06 115 LEU A C 1
ATOM 875 O O . LEU A 1 115 ? 18.374 -19.296 -18.132 1.00 87.06 115 LEU A O 1
ATOM 879 N N . TRP A 1 116 ? 16.819 -20.167 -19.486 1.00 86.94 116 TRP A N 1
ATOM 880 C CA . TRP A 1 116 ? 17.415 -19.652 -20.728 1.00 86.94 116 TRP A CA 1
ATOM 881 C C . TRP A 1 116 ? 17.496 -18.119 -20.771 1.00 86.94 116 TRP A C 1
ATOM 883 O O . TRP A 1 116 ? 18.337 -17.559 -21.478 1.00 86.94 116 TRP A O 1
ATOM 893 N N . ARG A 1 117 ? 16.640 -17.422 -20.010 1.00 89.81 117 ARG A N 1
ATOM 894 C CA . ARG A 1 117 ? 16.588 -15.954 -19.967 1.00 89.81 117 ARG A CA 1
ATOM 895 C C . ARG A 1 117 ? 17.892 -15.340 -19.471 1.00 89.81 117 ARG A C 1
ATOM 897 O O . ARG A 1 117 ? 18.254 -14.256 -19.918 1.00 89.81 117 ARG A O 1
ATOM 904 N N . THR A 1 118 ? 18.603 -16.035 -18.586 1.00 87.38 118 THR A N 1
ATOM 905 C CA . THR A 1 118 ? 19.846 -15.550 -17.978 1.00 87.38 118 THR A CA 1
ATOM 906 C C . THR A 1 118 ? 20.973 -15.416 -19.007 1.00 87.38 118 THR A C 1
ATOM 908 O O . THR A 1 118 ? 21.771 -14.481 -18.940 1.00 87.38 118 THR A O 1
ATOM 911 N N . THR A 1 119 ? 21.046 -16.327 -19.982 1.00 89.19 119 THR A N 1
ATOM 912 C CA . THR A 1 119 ? 22.127 -16.364 -20.985 1.00 89.19 119 THR A CA 1
ATOM 913 C C . THR A 1 119 ? 21.733 -15.753 -22.328 1.00 89.19 119 THR A C 1
ATOM 915 O O . THR A 1 119 ? 22.609 -15.378 -23.112 1.00 89.19 119 THR A O 1
ATOM 918 N N . ASN A 1 120 ? 20.437 -15.591 -22.594 1.00 93.69 120 ASN A N 1
ATOM 919 C CA . ASN A 1 120 ? 19.936 -15.028 -23.841 1.00 93.69 120 ASN A CA 1
ATOM 920 C C . ASN A 1 120 ? 20.445 -13.593 -24.084 1.00 93.69 120 ASN A C 1
ATOM 922 O O . ASN A 1 120 ? 20.367 -12.725 -23.214 1.00 93.69 120 ASN A O 1
ATOM 926 N N . GLU A 1 121 ? 20.997 -13.343 -25.272 1.00 92.38 121 GLU A N 1
ATOM 927 C CA . GLU A 1 121 ? 21.601 -12.050 -25.622 1.00 92.38 121 GLU A CA 1
ATOM 928 C C . GLU A 1 121 ? 20.577 -10.919 -25.711 1.00 92.38 121 GLU A C 1
ATOM 930 O O . GLU A 1 121 ? 20.816 -9.846 -25.162 1.00 92.38 121 GLU A O 1
ATOM 935 N N . GLU A 1 122 ? 19.412 -11.171 -26.308 1.00 91.06 122 GLU A N 1
ATOM 936 C CA . GLU A 1 122 ? 18.331 -10.186 -26.408 1.00 91.06 122 GLU A CA 1
ATOM 937 C C . GLU A 1 122 ? 17.837 -9.766 -25.015 1.00 91.06 122 GLU A C 1
ATOM 939 O O . GLU A 1 122 ? 17.693 -8.577 -24.733 1.00 91.06 122 GLU A O 1
ATOM 944 N N . LYS A 1 123 ? 17.646 -10.723 -24.094 1.00 90.81 123 LYS A N 1
ATOM 945 C CA . LYS A 1 123 ? 17.259 -10.419 -22.705 1.00 90.81 123 LYS A CA 1
ATOM 946 C C . LYS A 1 123 ? 18.331 -9.623 -21.972 1.00 90.81 123 LYS A C 1
ATOM 948 O O . LYS A 1 123 ? 17.987 -8.677 -21.270 1.00 90.81 123 LYS A O 1
ATOM 953 N N . ARG A 1 124 ? 19.612 -9.949 -22.167 1.00 91.44 124 ARG A N 1
ATOM 954 C CA . ARG A 1 124 ? 20.729 -9.180 -21.594 1.00 91.44 124 ARG A CA 1
ATOM 955 C C . ARG A 1 124 ? 20.829 -7.766 -22.168 1.00 91.44 124 ARG A C 1
ATOM 957 O O . ARG A 1 124 ? 21.249 -6.866 -21.447 1.00 91.44 124 ARG A O 1
ATOM 964 N N . GLU A 1 125 ? 20.432 -7.545 -23.416 1.00 91.12 125 GLU A N 1
ATOM 965 C CA . GLU A 1 125 ? 20.387 -6.198 -23.990 1.00 91.12 125 GLU A CA 1
ATOM 966 C C . GLU A 1 125 ? 19.190 -5.391 -23.473 1.00 91.12 125 GLU A C 1
ATOM 968 O O . GLU A 1 125 ? 19.363 -4.259 -23.023 1.00 91.12 125 GLU A O 1
ATOM 973 N N . LEU A 1 126 ? 17.998 -5.995 -23.402 1.00 88.38 126 LEU A N 1
ATOM 974 C CA . LEU A 1 126 ? 16.827 -5.379 -22.759 1.00 88.38 126 LEU A CA 1
ATOM 975 C C . LEU A 1 126 ? 17.121 -4.975 -21.306 1.00 88.38 126 LEU A C 1
ATOM 977 O O . LEU A 1 126 ? 16.745 -3.891 -20.865 1.00 88.3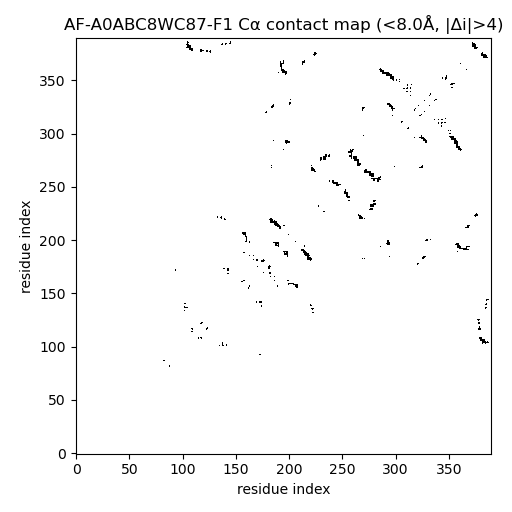8 126 LEU A O 1
ATOM 981 N N . GLU A 1 127 ? 17.855 -5.818 -20.579 1.00 88.56 127 GLU A N 1
ATOM 982 C CA . GLU A 1 127 ? 18.339 -5.546 -19.226 1.00 88.56 127 GLU A CA 1
ATOM 983 C C . GLU A 1 127 ? 19.200 -4.272 -19.152 1.00 88.56 127 GLU A C 1
ATOM 985 O O . GLU A 1 127 ? 19.047 -3.464 -18.234 1.00 88.56 127 GLU A O 1
ATOM 990 N N . ARG A 1 128 ? 20.097 -4.063 -20.127 1.00 88.81 128 ARG A N 1
ATOM 991 C CA . ARG A 1 128 ? 20.946 -2.863 -20.190 1.00 88.81 128 ARG A CA 1
ATOM 992 C C . ARG A 1 128 ? 20.127 -1.612 -20.465 1.00 88.81 128 ARG A C 1
ATOM 994 O O . ARG A 1 128 ? 20.359 -0.598 -19.808 1.00 88.81 128 ARG A O 1
ATOM 1001 N N . LEU A 1 129 ? 19.162 -1.693 -21.381 1.00 88.06 129 LEU A N 1
ATOM 1002 C CA . LEU A 1 129 ? 18.285 -0.573 -21.732 1.00 88.06 129 LEU A CA 1
ATOM 1003 C C . LEU A 1 129 ? 17.439 -0.109 -20.537 1.00 88.06 129 LEU A C 1
ATOM 1005 O O . LEU A 1 129 ? 17.225 1.088 -20.363 1.00 88.06 129 LEU A O 1
ATOM 1009 N N . GLN A 1 130 ? 17.009 -1.037 -19.677 1.00 86.25 130 GLN A N 1
ATOM 1010 C CA . GLN A 1 130 ? 16.189 -0.733 -18.497 1.00 86.25 130 GLN A CA 1
ATOM 1011 C C . GLN A 1 130 ? 17.001 -0.334 -17.251 1.00 86.25 130 GLN A C 1
ATOM 1013 O O . GLN A 1 130 ? 16.427 0.091 -16.247 1.00 86.25 130 GLN A O 1
ATOM 1018 N N . LYS A 1 131 ? 18.341 -0.382 -17.304 1.00 85.06 131 LYS A N 1
ATOM 1019 C CA . LYS A 1 131 ? 19.225 -0.051 -16.171 1.00 85.06 131 LYS A CA 1
ATOM 1020 C C . LYS A 1 131 ? 18.918 1.293 -15.483 1.00 85.06 131 LYS A C 1
ATOM 1022 O O . LYS A 1 131 ? 18.962 1.322 -14.250 1.00 85.06 131 LYS A O 1
ATOM 1027 N N . PRO A 1 132 ? 18.588 2.390 -16.198 1.00 83.50 132 PRO A N 1
ATOM 1028 C CA . PRO A 1 132 ? 18.213 3.647 -15.548 1.00 83.50 132 PRO A CA 1
ATOM 1029 C C . PRO A 1 132 ? 16.968 3.520 -14.659 1.00 83.50 132 PRO A C 1
ATOM 1031 O O . PRO A 1 132 ? 16.948 4.071 -13.558 1.00 83.50 132 PRO A O 1
ATOM 1034 N N . ILE A 1 133 ? 15.967 2.751 -15.100 1.00 82.19 133 ILE A N 1
ATOM 1035 C CA . ILE A 1 133 ? 14.727 2.506 -14.352 1.00 82.19 133 ILE A CA 1
ATOM 1036 C C . ILE A 1 133 ? 15.046 1.720 -13.079 1.00 82.19 133 ILE A C 1
ATOM 1038 O O . ILE A 1 133 ? 14.681 2.157 -11.990 1.00 82.19 133 ILE A O 1
ATOM 1042 N N . TYR A 1 134 ? 15.820 0.634 -13.183 1.00 84.50 134 TYR A N 1
ATOM 1043 C CA . TYR A 1 134 ? 16.207 -0.172 -12.018 1.00 84.50 134 TYR A CA 1
ATOM 1044 C C . TYR A 1 134 ? 16.964 0.635 -10.974 1.00 84.50 134 TYR A C 1
ATOM 1046 O O . TYR A 1 134 ? 16.684 0.527 -9.786 1.00 84.50 134 TYR A O 1
ATOM 1054 N N . ASN A 1 135 ? 17.906 1.473 -11.404 1.00 83.44 135 ASN A N 1
ATOM 1055 C CA . ASN A 1 135 ? 18.654 2.323 -10.486 1.00 83.44 135 ASN A CA 1
ATOM 1056 C C . ASN A 1 135 ? 17.735 3.314 -9.763 1.00 83.44 135 ASN A C 1
ATOM 1058 O O . ASN A 1 135 ? 17.913 3.559 -8.571 1.00 83.44 135 ASN A O 1
ATOM 1062 N N . SER A 1 136 ? 16.728 3.846 -10.457 1.00 78.12 136 SER A N 1
ATOM 1063 C CA . SER A 1 136 ? 15.737 4.725 -9.841 1.00 78.12 136 SER A CA 1
ATOM 1064 C C . SER A 1 136 ? 14.914 3.996 -8.768 1.00 78.12 136 SER A C 1
ATOM 1066 O O . SER A 1 136 ? 14.785 4.496 -7.649 1.00 78.12 136 SER A O 1
ATOM 1068 N N . VAL A 1 137 ? 14.449 2.771 -9.053 1.00 81.00 137 VAL A N 1
ATOM 1069 C CA . VAL A 1 137 ? 13.686 1.957 -8.084 1.00 81.00 137 VAL A CA 1
ATOM 1070 C C . VAL A 1 137 ? 14.566 1.533 -6.909 1.00 81.00 137 VAL A C 1
ATOM 1072 O O . VAL A 1 137 ? 14.141 1.582 -5.761 1.00 81.00 137 VAL A O 1
ATOM 1075 N N . ARG A 1 138 ? 15.824 1.156 -7.157 1.00 85.62 138 ARG A N 1
ATOM 1076 C CA . ARG A 1 138 ? 16.743 0.720 -6.096 1.00 85.62 138 ARG A CA 1
ATOM 1077 C C . ARG A 1 138 ? 17.090 1.862 -5.155 1.00 85.62 138 ARG A C 1
ATOM 1079 O O . ARG A 1 138 ? 17.199 1.646 -3.956 1.00 85.62 138 ARG A O 1
ATOM 1086 N N . ARG A 1 139 ? 17.198 3.093 -5.667 1.00 80.75 139 ARG A N 1
ATOM 1087 C CA . ARG A 1 139 ? 17.325 4.285 -4.821 1.00 80.75 139 ARG A CA 1
ATOM 1088 C C . ARG A 1 139 ? 16.104 4.440 -3.916 1.00 80.75 139 ARG A C 1
ATOM 1090 O O . ARG A 1 139 ? 16.254 4.734 -2.736 1.00 80.75 139 ARG A O 1
ATOM 1097 N N . ALA A 1 140 ? 14.910 4.223 -4.459 1.00 80.69 140 ALA A N 1
ATOM 1098 C CA . ALA A 1 140 ? 13.689 4.205 -3.674 1.00 80.69 140 ALA A CA 1
ATOM 1099 C C . ALA A 1 140 ? 13.640 3.033 -2.677 1.00 80.69 140 ALA A C 1
ATOM 1101 O O . ALA A 1 140 ? 13.115 3.227 -1.592 1.00 80.69 140 ALA A O 1
ATOM 1102 N N . ALA A 1 141 ? 14.210 1.865 -2.966 1.00 83.25 141 ALA A N 1
ATOM 1103 C CA . ALA A 1 141 ? 14.276 0.752 -2.017 1.00 83.25 141 ALA A CA 1
ATOM 1104 C C . ALA A 1 141 ? 15.335 0.947 -0.920 1.00 83.25 141 ALA A C 1
ATOM 1106 O O . ALA A 1 141 ? 15.101 0.613 0.236 1.00 83.25 141 ALA A O 1
ATOM 1107 N N . GLU A 1 142 ? 16.475 1.556 -1.237 1.00 81.44 142 GLU A N 1
ATOM 1108 C CA . GLU A 1 142 ? 17.535 1.814 -0.257 1.00 81.44 142 GLU A CA 1
ATOM 1109 C C . GLU A 1 142 ? 17.068 2.773 0.833 1.00 81.44 142 GLU A C 1
ATOM 1111 O O . GLU A 1 142 ? 17.248 2.528 2.020 1.00 81.44 142 GLU A O 1
ATOM 1116 N N . VAL A 1 143 ? 16.357 3.827 0.436 1.00 77.19 143 VAL A N 1
ATOM 1117 C CA . VAL A 1 143 ? 15.738 4.754 1.385 1.00 77.19 143 VAL A CA 1
ATOM 1118 C C . VAL A 1 143 ? 14.707 4.004 2.259 1.00 77.19 143 VAL A C 1
ATOM 1120 O O . VAL A 1 143 ? 14.324 4.516 3.295 1.00 77.19 143 VAL A O 1
ATOM 1123 N N . HIS A 1 144 ? 14.187 2.830 1.850 1.00 78.81 144 HIS A N 1
ATOM 1124 C CA . HIS A 1 144 ? 13.113 2.098 2.556 1.00 78.81 144 HIS A CA 1
ATOM 1125 C C . HIS A 1 144 ? 13.745 1.196 3.607 1.00 78.81 144 HIS A C 1
ATOM 1127 O O . HIS A 1 144 ? 13.319 1.215 4.751 1.00 78.81 144 HIS A O 1
ATOM 1133 N N . ARG A 1 145 ? 14.836 0.515 3.237 1.00 77.00 145 ARG A N 1
ATOM 1134 C CA . ARG A 1 145 ? 15.693 -0.243 4.157 1.00 77.00 145 ARG A CA 1
ATOM 1135 C C . ARG A 1 145 ? 16.308 0.611 5.263 1.00 77.00 145 ARG A C 1
ATOM 1137 O O . ARG A 1 145 ? 16.446 0.163 6.390 1.00 77.00 145 ARG A O 1
ATOM 1144 N N . GLN A 1 146 ? 16.720 1.837 4.938 1.00 67.06 146 GLN A N 1
ATOM 1145 C CA . GLN A 1 146 ? 17.405 2.714 5.895 1.00 67.06 146 GLN A CA 1
ATOM 1146 C C . GLN A 1 146 ? 16.488 3.286 6.985 1.00 67.06 146 GLN A C 1
ATOM 1148 O O . GLN A 1 146 ? 16.979 3.899 7.936 1.00 67.06 146 GLN A O 1
ATOM 1153 N N . GLU A 1 147 ? 15.170 3.118 6.869 1.00 61.78 147 GLU A N 1
ATOM 1154 C CA . GLU A 1 147 ? 14.243 3.488 7.933 1.00 61.78 147 GLU A CA 1
ATOM 1155 C C . GLU A 1 147 ? 14.298 2.412 9.021 1.00 61.78 147 GLU A C 1
ATOM 1157 O O . GLU A 1 147 ? 13.537 1.457 9.021 1.00 61.78 147 GLU A O 1
ATOM 1162 N N . LEU A 1 148 ? 15.256 2.565 9.941 1.00 52.47 148 LEU A N 1
ATOM 1163 C CA . LEU A 1 148 ? 15.431 1.702 11.109 1.00 52.47 148 LEU A CA 1
ATOM 1164 C C . LEU A 1 148 ? 14.180 1.763 12.001 1.00 52.47 148 LEU A C 1
ATOM 1166 O O . LEU A 1 148 ? 14.058 2.648 12.856 1.00 52.47 148 LEU A O 1
ATOM 1170 N N . TYR A 1 149 ? 13.256 0.827 11.786 1.00 53.75 149 TYR A N 1
ATOM 1171 C CA . TYR A 1 149 ? 11.992 0.709 12.514 1.00 53.75 149 TYR A CA 1
ATOM 1172 C C . TYR A 1 149 ? 12.199 0.476 14.011 1.00 53.75 149 TYR A C 1
ATOM 1174 O O . TYR A 1 149 ? 11.562 1.129 14.838 1.00 53.75 149 TYR A O 1
ATOM 1182 N N . GLU A 1 150 ? 13.142 -0.396 14.368 1.00 49.03 150 GLU A N 1
ATOM 1183 C CA . GLU A 1 150 ? 13.342 -0.835 15.753 1.00 49.03 150 GLU A CA 1
ATOM 1184 C C . GLU A 1 150 ? 13.823 0.298 16.670 1.00 49.03 150 GLU A C 1
ATOM 1186 O O . GLU A 1 150 ? 13.299 0.479 17.765 1.00 49.03 150 GLU A O 1
ATOM 1191 N N . GLU A 1 151 ? 14.737 1.153 16.201 1.00 48.31 151 GLU A N 1
ATOM 1192 C CA . GLU A 1 151 ? 15.303 2.236 17.021 1.00 48.31 151 GLU A CA 1
ATOM 1193 C C . GLU A 1 151 ? 14.326 3.419 17.220 1.00 48.31 151 GLU A C 1
ATOM 1195 O O . GLU A 1 151 ? 14.551 4.310 18.045 1.00 48.31 151 GLU A O 1
ATOM 1200 N N . HIS A 1 152 ? 13.229 3.455 16.451 1.00 52.22 152 HIS A N 1
ATOM 1201 C CA . HIS A 1 152 ? 12.285 4.572 16.415 1.00 52.22 152 HIS A CA 1
ATOM 1202 C C . HIS A 1 152 ? 10.906 4.245 16.996 1.00 52.22 152 HIS A C 1
ATOM 1204 O O . HIS A 1 152 ? 10.203 5.183 17.350 1.00 52.22 152 HIS A O 1
ATOM 1210 N N . CYS A 1 153 ? 10.497 2.985 17.137 1.00 50.41 153 CYS A N 1
ATOM 1211 C CA . CYS A 1 153 ? 9.144 2.662 17.609 1.00 50.41 153 CYS A CA 1
ATOM 1212 C C . CYS A 1 153 ? 8.962 2.782 19.135 1.00 50.41 153 CYS A C 1
ATOM 1214 O O . CYS A 1 153 ? 7.910 3.242 19.573 1.00 50.41 153 CYS A O 1
ATOM 1216 N N . GLU A 1 154 ? 9.980 2.486 19.954 1.00 46.91 154 GLU A N 1
ATOM 1217 C CA . GLU A 1 154 ? 9.842 2.455 21.428 1.00 46.91 154 GLU A CA 1
ATOM 1218 C C . GLU A 1 154 ? 9.513 3.818 22.071 1.00 46.91 154 GLU A C 1
ATOM 1220 O O . GLU A 1 154 ? 8.961 3.880 23.167 1.00 46.91 154 GLU A O 1
ATOM 1225 N N . ALA A 1 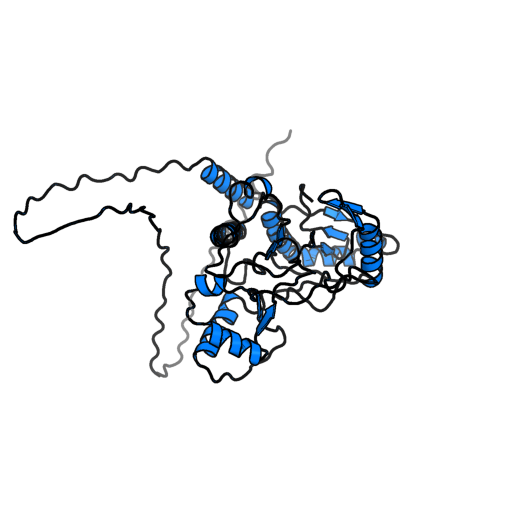155 ? 9.822 4.932 21.398 1.00 48.22 155 ALA A N 1
ATOM 1226 C CA . ALA A 1 155 ? 9.658 6.280 21.954 1.00 48.22 155 ALA A CA 1
ATOM 1227 C C . ALA A 1 155 ? 8.451 7.064 21.397 1.00 48.22 155 ALA A C 1
ATOM 1229 O O . ALA A 1 155 ? 8.322 8.265 21.667 1.00 48.22 155 ALA A O 1
ATOM 1230 N N . TRP A 1 156 ? 7.608 6.450 20.559 1.00 52.75 156 TRP A N 1
ATOM 1231 C CA . TRP A 1 156 ? 6.661 7.197 19.732 1.00 52.75 156 TRP A CA 1
ATOM 1232 C C . TRP A 1 156 ? 5.228 6.691 19.890 1.00 52.75 156 TRP A C 1
ATOM 1234 O O . TRP A 1 156 ? 4.845 5.655 19.364 1.00 52.75 156 TRP A O 1
ATOM 1244 N N . ASN A 1 157 ? 4.393 7.506 20.539 1.00 59.16 157 ASN A N 1
ATOM 1245 C CA . ASN A 1 157 ? 2.941 7.386 20.429 1.00 59.16 157 ASN A CA 1
ATOM 1246 C C . ASN A 1 157 ? 2.557 7.393 18.935 1.00 59.16 157 ASN A C 1
ATOM 1248 O O . ASN A 1 157 ? 2.914 8.346 18.236 1.00 59.16 157 ASN A O 1
ATOM 1252 N N . VAL A 1 158 ? 1.826 6.378 18.450 1.00 60.81 158 VAL A N 1
ATOM 1253 C CA . VAL A 1 158 ? 1.258 6.349 17.082 1.00 60.81 158 VAL A CA 1
ATOM 1254 C C . VAL A 1 158 ? 0.129 7.361 16.976 1.00 60.81 158 VAL A C 1
ATOM 1256 O O . VAL A 1 158 ? -1.051 7.045 17.005 1.00 60.81 158 VAL A O 1
ATOM 1259 N N . ASN A 1 159 ? 0.525 8.620 16.896 1.00 65.94 159 ASN A N 1
ATOM 1260 C CA . ASN A 1 159 ? -0.340 9.759 16.691 1.00 65.94 159 ASN A CA 1
ATOM 1261 C C . ASN A 1 159 ? 0.086 10.494 15.414 1.00 65.94 159 ASN A C 1
ATOM 1263 O O . ASN A 1 159 ? 1.071 10.157 14.748 1.00 65.94 159 ASN A O 1
ATOM 1267 N N . ASP A 1 160 ? -0.645 11.553 15.090 1.00 68.06 160 ASP A N 1
ATOM 1268 C CA . ASP A 1 160 ? -0.333 12.445 13.974 1.00 68.06 160 ASP A CA 1
ATOM 1269 C C . ASP A 1 160 ? 1.140 12.922 13.974 1.00 68.06 160 ASP A C 1
ATOM 1271 O O . ASP A 1 160 ? 1.767 13.011 12.917 1.00 68.06 160 ASP A O 1
ATOM 1275 N N . ARG A 1 161 ? 1.763 13.123 15.147 1.00 73.12 161 ARG A N 1
ATOM 1276 C CA . ARG A 1 161 ? 3.181 13.511 15.252 1.00 73.12 161 ARG A CA 1
ATOM 1277 C C . ARG A 1 161 ? 4.128 12.417 14.753 1.00 73.12 161 ARG A C 1
ATOM 1279 O O . ARG A 1 161 ? 5.073 12.758 14.040 1.00 73.12 161 ARG A O 1
ATOM 1286 N N . LEU A 1 162 ? 3.891 11.138 15.066 1.00 75.19 162 LEU A N 1
ATOM 1287 C CA . LEU A 1 162 ? 4.704 10.040 14.519 1.00 75.19 162 LEU A CA 1
ATOM 1288 C C . LEU A 1 162 ? 4.632 10.026 12.998 1.00 75.19 162 LEU A C 1
ATOM 1290 O O . LEU A 1 162 ? 5.664 10.060 12.331 1.00 75.19 162 LEU A O 1
ATOM 1294 N N . MET A 1 163 ? 3.421 10.072 12.451 1.00 79.69 163 MET A N 1
ATOM 1295 C CA . MET A 1 163 ? 3.231 10.015 11.005 1.00 79.69 163 MET A CA 1
ATOM 1296 C C . MET A 1 163 ? 3.795 11.244 10.280 1.00 79.69 163 MET A C 1
ATOM 1298 O O . MET A 1 163 ? 4.268 11.133 9.147 1.00 79.69 163 MET A O 1
ATOM 1302 N N . ARG A 1 164 ? 3.775 12.425 10.910 1.00 78.50 164 ARG A N 1
ATOM 1303 C CA . ARG A 1 164 ? 4.437 13.629 10.380 1.00 78.50 164 ARG A CA 1
ATOM 1304 C C . ARG A 1 164 ? 5.951 13.476 10.363 1.00 78.50 164 ARG A C 1
ATOM 1306 O O . ARG A 1 164 ? 6.577 13.756 9.348 1.00 78.50 164 ARG A O 1
ATOM 1313 N N . ASN A 1 165 ? 6.536 13.033 11.468 1.00 79.12 165 ASN A N 1
ATOM 1314 C CA . ASN A 1 165 ? 7.979 12.874 11.594 1.00 79.12 165 ASN A CA 1
ATOM 1315 C C . ASN A 1 165 ? 8.521 11.790 10.648 1.00 79.12 165 ASN A C 1
ATOM 1317 O O . ASN A 1 165 ? 9.510 12.046 9.962 1.00 79.12 165 ASN A O 1
ATOM 1321 N N . LEU A 1 166 ? 7.849 10.635 10.557 1.00 78.12 166 LEU A N 1
ATOM 1322 C CA . LEU A 1 166 ? 8.171 9.581 9.591 1.00 78.12 166 LEU A CA 1
ATOM 1323 C C . LEU A 1 166 ? 8.082 10.131 8.164 1.00 78.12 166 LEU A C 1
ATOM 1325 O O . LEU A 1 166 ? 9.056 10.104 7.419 1.00 78.12 166 LEU A O 1
ATOM 1329 N N . GLY A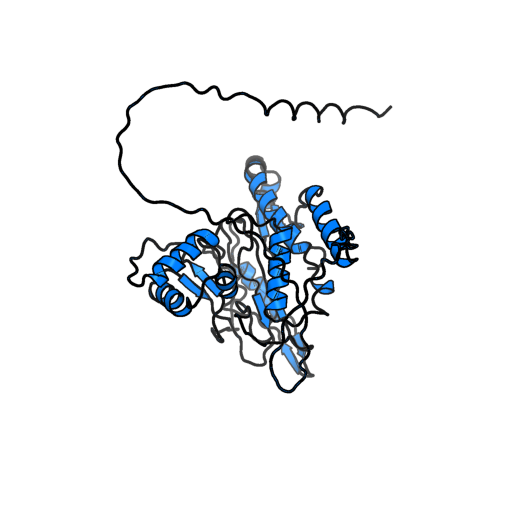 1 167 ? 6.971 10.793 7.826 1.00 80.75 167 GLY A N 1
ATOM 1330 C CA . GLY A 1 167 ? 6.818 11.447 6.530 1.00 80.75 167 GLY A CA 1
ATOM 1331 C C . GLY A 1 167 ? 7.873 12.526 6.241 1.00 80.75 167 GLY A C 1
ATOM 1332 O O . GLY A 1 167 ? 8.230 12.729 5.083 1.00 80.75 167 GLY A O 1
ATOM 1333 N N . ASN A 1 168 ? 8.376 13.247 7.245 1.00 83.12 168 ASN A N 1
ATOM 1334 C CA . ASN A 1 168 ? 9.442 14.241 7.075 1.00 83.12 168 ASN A CA 1
ATOM 1335 C C . ASN A 1 168 ? 10.803 13.577 6.841 1.00 83.12 168 ASN A C 1
ATOM 1337 O O . ASN A 1 168 ? 11.575 14.047 6.004 1.00 83.12 168 ASN A O 1
ATOM 1341 N N . MET A 1 169 ? 11.083 12.484 7.552 1.00 79.75 169 MET A N 1
ATOM 1342 C CA . MET A 1 169 ? 12.282 11.677 7.349 1.00 79.75 169 MET A CA 1
ATOM 1343 C C . MET A 1 169 ? 12.305 11.102 5.931 1.00 79.75 169 MET A C 1
ATOM 1345 O O . MET A 1 169 ? 13.257 11.371 5.196 1.00 79.75 169 MET A O 1
ATOM 1349 N N . VAL A 1 170 ? 11.220 10.441 5.507 1.00 78.19 170 VAL A N 1
ATOM 1350 C CA . VAL A 1 170 ? 11.084 9.859 4.161 1.00 78.19 170 VAL A CA 1
ATOM 1351 C C . VAL A 1 170 ? 11.346 10.919 3.087 1.00 78.19 170 VAL A C 1
ATOM 1353 O O . VAL A 1 170 ? 12.173 10.719 2.198 1.00 78.19 170 VAL A O 1
ATOM 1356 N N . ARG A 1 171 ? 10.693 12.089 3.189 1.00 82.81 171 ARG A N 1
ATOM 1357 C CA . ARG A 1 171 ? 10.867 13.212 2.246 1.00 82.81 171 ARG A CA 1
ATOM 1358 C C . ARG A 1 171 ? 12.306 13.694 2.160 1.00 82.81 171 ARG A C 1
ATOM 1360 O O . ARG A 1 171 ? 12.781 14.037 1.077 1.00 82.81 171 ARG A O 1
ATOM 1367 N N . LYS A 1 172 ? 13.004 13.732 3.293 1.00 82.75 172 LYS A N 1
ATOM 1368 C CA . LYS A 1 172 ? 14.394 14.173 3.341 1.00 82.75 172 LYS A CA 1
ATOM 1369 C C . LYS A 1 172 ? 15.330 13.151 2.702 1.00 82.75 172 LYS A C 1
ATOM 1371 O O . LYS A 1 172 ? 16.177 13.542 1.902 1.00 82.75 172 LYS A O 1
ATOM 1376 N N . LEU A 1 173 ? 15.166 11.870 3.032 1.00 78.00 173 LEU A N 1
ATOM 1377 C CA . LEU A 1 173 ? 16.003 10.791 2.509 1.00 78.00 173 LEU A CA 1
ATOM 1378 C C . LEU A 1 173 ? 15.797 10.613 0.995 1.00 78.00 173 LEU A C 1
ATOM 1380 O O . LEU A 1 173 ? 16.768 10.540 0.243 1.00 78.00 173 LEU A O 1
ATOM 1384 N N . ILE A 1 174 ? 14.545 10.654 0.516 1.00 78.00 174 ILE A N 1
ATOM 1385 C CA . ILE A 1 174 ? 14.247 10.531 -0.921 1.00 78.00 174 ILE A CA 1
ATOM 1386 C C . ILE A 1 174 ? 14.621 11.791 -1.718 1.00 78.00 174 ILE A C 1
ATOM 1388 O O . ILE A 1 174 ? 14.761 11.727 -2.940 1.00 78.00 174 ILE A O 1
ATOM 1392 N N . LYS A 1 175 ? 14.859 12.916 -1.025 1.00 81.88 175 LYS A N 1
ATOM 1393 C CA . LYS A 1 175 ? 15.035 14.261 -1.593 1.00 81.88 175 LYS A CA 1
ATOM 1394 C C . LYS A 1 175 ? 13.802 14.675 -2.406 1.00 81.88 175 LYS A C 1
ATOM 1396 O O . LYS A 1 175 ? 13.882 14.800 -3.626 1.00 81.88 175 LYS A O 1
ATOM 1401 N N . GLU A 1 176 ? 12.672 14.844 -1.710 1.00 82.81 176 GLU A N 1
ATOM 1402 C CA . GLU A 1 176 ? 11.367 15.210 -2.289 1.00 82.81 176 GLU A CA 1
ATOM 1403 C C . GLU A 1 176 ? 11.501 16.351 -3.316 1.00 82.81 176 GLU A C 1
ATOM 1405 O O . GLU A 1 176 ? 12.059 17.409 -3.021 1.00 82.81 176 GLU A O 1
ATOM 1410 N N . ASN A 1 177 ? 10.994 16.124 -4.529 1.00 82.38 177 ASN A N 1
ATOM 1411 C CA . ASN A 1 177 ? 11.032 17.067 -5.644 1.00 82.38 177 ASN A CA 1
ATOM 1412 C C . ASN A 1 177 ? 9.761 16.933 -6.495 1.00 82.38 177 ASN A C 1
ATOM 1414 O O . ASN A 1 177 ? 9.763 16.321 -7.568 1.00 82.38 177 ASN A O 1
ATOM 1418 N N . GLY A 1 178 ? 8.658 17.480 -5.981 1.00 85.44 178 GLY A N 1
ATOM 1419 C CA . GLY A 1 178 ? 7.346 17.380 -6.617 1.00 85.44 178 GLY A CA 1
ATOM 1420 C C . GLY A 1 178 ? 7.000 15.929 -6.954 1.00 85.44 178 GLY A C 1
ATOM 1421 O O . GLY A 1 178 ? 7.106 15.042 -6.115 1.00 85.44 178 GLY A O 1
ATOM 1422 N N . LEU A 1 179 ? 6.639 15.686 -8.211 1.00 81.75 179 LEU A N 1
ATOM 1423 C CA . LEU A 1 179 ? 6.262 14.361 -8.711 1.00 81.75 179 LEU A CA 1
ATOM 1424 C C . LEU A 1 179 ? 7.453 13.514 -9.184 1.00 81.75 179 LEU A C 1
ATOM 1426 O O . LEU A 1 179 ? 7.251 12.379 -9.603 1.00 81.75 179 LEU A O 1
ATOM 1430 N N . GLN A 1 180 ? 8.675 14.057 -9.179 1.00 77.31 180 GLN A N 1
ATOM 1431 C CA . GLN A 1 180 ? 9.871 13.344 -9.649 1.00 77.31 180 GLN A CA 1
ATOM 1432 C C . GLN A 1 180 ? 10.471 12.439 -8.568 1.00 77.31 180 GLN A C 1
ATOM 1434 O O . GLN A 1 180 ? 11.111 11.439 -8.876 1.00 77.31 180 GLN A O 1
ATOM 1439 N N . ALA A 1 181 ? 10.295 12.808 -7.299 1.00 78.44 181 ALA A N 1
ATOM 1440 C CA . ALA A 1 181 ? 10.730 12.025 -6.151 1.00 78.44 181 ALA A CA 1
ATOM 1441 C C . ALA A 1 181 ? 9.874 12.401 -4.941 1.00 78.44 181 ALA A C 1
ATOM 1443 O O . ALA A 1 181 ? 9.738 13.583 -4.629 1.00 78.44 181 ALA A O 1
ATOM 1444 N N . GLY A 1 182 ? 9.321 11.415 -4.239 1.00 83.31 182 GLY A N 1
ATOM 1445 C CA . GLY A 1 182 ? 8.435 11.667 -3.110 1.00 83.31 182 GLY A CA 1
ATOM 1446 C C . GLY A 1 182 ? 7.872 10.389 -2.503 1.00 83.31 182 GLY A C 1
ATOM 1447 O O . GLY A 1 182 ? 8.364 9.289 -2.755 1.00 83.31 182 GLY A O 1
ATOM 1448 N N . ILE A 1 183 ? 6.841 10.559 -1.683 1.00 84.69 183 ILE A N 1
ATOM 1449 C CA . ILE A 1 183 ? 6.079 9.461 -1.084 1.00 84.69 183 ILE A CA 1
ATOM 1450 C C . ILE A 1 183 ? 5.027 8.997 -2.100 1.00 84.69 183 ILE A C 1
ATOM 1452 O O . ILE A 1 183 ? 4.305 9.838 -2.633 1.00 84.69 183 ILE A O 1
ATOM 1456 N N . ALA A 1 184 ? 4.938 7.692 -2.381 1.00 84.81 184 ALA A N 1
ATOM 1457 C CA . ALA A 1 184 ? 4.004 7.183 -3.393 1.00 84.81 184 ALA A CA 1
ATOM 1458 C C . ALA A 1 184 ? 2.568 7.045 -2.877 1.00 84.81 184 ALA A C 1
ATOM 1460 O O . ALA A 1 184 ? 1.620 7.245 -3.636 1.00 84.81 184 ALA A O 1
ATOM 1461 N N . PHE A 1 185 ? 2.411 6.719 -1.596 1.00 89.94 185 PHE A N 1
ATOM 1462 C CA . PHE A 1 185 ? 1.121 6.638 -0.925 1.00 89.94 185 PHE A CA 1
ATOM 1463 C C . PHE A 1 185 ? 1.265 6.931 0.575 1.00 89.94 185 PHE A C 1
ATOM 1465 O O . PHE A 1 185 ? 2.369 6.824 1.116 1.00 89.94 185 PHE A O 1
ATOM 1472 N N . PRO A 1 186 ? 0.187 7.355 1.260 1.00 90.56 186 PRO A N 1
ATOM 1473 C CA . PRO A 1 186 ? 0.258 7.693 2.675 1.00 90.56 186 PRO A CA 1
ATOM 1474 C C . PRO A 1 186 ? 0.746 6.518 3.519 1.00 90.56 186 PRO A C 1
ATOM 1476 O O . PRO A 1 186 ? 0.361 5.384 3.279 1.00 90.56 186 PRO A O 1
ATOM 1479 N N . THR A 1 187 ? 1.557 6.804 4.536 1.00 87.75 187 THR A N 1
ATOM 1480 C CA . THR A 1 187 ? 2.040 5.777 5.461 1.00 87.75 187 THR A CA 1
ATOM 1481 C C . THR A 1 187 ? 0.878 5.162 6.242 1.00 87.75 187 THR A C 1
ATOM 1483 O O . THR A 1 187 ? 0.293 5.822 7.110 1.00 87.75 187 THR A O 1
ATOM 1486 N N . GLY A 1 188 ? 0.545 3.918 5.918 1.00 88.31 188 GLY A N 1
ATOM 1487 C CA . GLY A 1 188 ? -0.357 3.062 6.664 1.00 88.31 188 GLY A CA 1
ATOM 1488 C C . GLY A 1 188 ? 0.278 2.633 7.983 1.00 88.31 188 GLY A C 1
ATOM 1489 O O . GLY A 1 188 ? 1.460 2.316 8.043 1.00 88.31 188 GLY A O 1
ATOM 1490 N N . CYS A 1 189 ? -0.507 2.659 9.052 1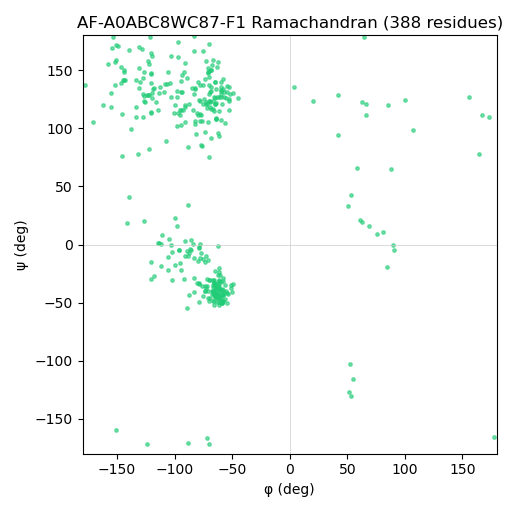.00 89.81 189 CYS A N 1
ATOM 1491 C CA . CYS A 1 189 ? -0.105 2.244 10.398 1.00 89.81 189 CYS A CA 1
ATOM 1492 C C . CYS A 1 189 ? -1.239 1.464 11.076 1.00 89.81 189 CYS A C 1
ATOM 1494 O O . CYS A 1 189 ? -1.578 1.707 12.231 1.00 89.81 189 CYS A O 1
ATOM 1496 N N . SER A 1 190 ? -1.904 0.598 10.308 1.00 92.62 190 SER A N 1
ATOM 1497 C CA . SER A 1 190 ? -3.142 -0.084 10.693 1.00 92.62 190 SER A CA 1
ATOM 1498 C C . SER A 1 190 ? -2.945 -0.939 11.947 1.00 92.62 190 SER A C 1
ATOM 1500 O O . SER A 1 190 ? -1.968 -1.680 12.045 1.00 92.62 190 SER A O 1
ATOM 1502 N N . LEU A 1 191 ? -3.878 -0.880 12.899 1.00 92.06 191 LEU A N 1
ATOM 1503 C CA . LEU A 1 191 ? -3.759 -1.549 14.200 1.00 92.06 191 LEU A CA 1
ATOM 1504 C C . LEU A 1 191 ? -4.705 -2.750 14.310 1.00 92.06 191 LEU A C 1
ATOM 1506 O O . LEU A 1 191 ? -5.867 -2.678 13.915 1.00 92.06 191 LEU A O 1
ATOM 1510 N N . ASN A 1 192 ? -4.219 -3.852 14.882 1.00 93.81 192 ASN A N 1
ATOM 1511 C CA . ASN A 1 192 ? -5.010 -5.020 15.280 1.00 93.81 192 ASN A CA 1
ATOM 1512 C C . ASN A 1 192 ? -5.842 -5.616 14.129 1.00 93.81 192 ASN A C 1
ATOM 1514 O O . ASN A 1 192 ? -5.263 -6.083 13.146 1.00 93.81 192 ASN A O 1
ATOM 1518 N N . TRP A 1 193 ? -7.175 -5.585 14.238 1.00 93.69 193 TRP A N 1
ATOM 1519 C CA . TRP A 1 193 ? -8.117 -6.097 13.234 1.00 93.69 193 TRP A CA 1
ATOM 1520 C C . TRP A 1 193 ? -8.180 -5.231 11.966 1.00 93.69 193 TRP A C 1
ATOM 1522 O O . TRP A 1 193 ? -8.719 -5.663 10.950 1.00 93.69 193 TRP A O 1
ATOM 1532 N N . VAL A 1 194 ? -7.636 -4.011 11.993 1.00 93.56 194 VAL A N 1
ATOM 1533 C CA . VAL A 1 194 ? -7.514 -3.165 10.801 1.00 93.56 194 VAL A CA 1
ATOM 1534 C C . VAL A 1 194 ? -6.342 -3.684 9.980 1.00 93.56 194 VAL A C 1
ATOM 1536 O O . VAL A 1 194 ? -5.201 -3.590 10.422 1.00 93.56 194 VAL A O 1
ATOM 1539 N N . ALA A 1 195 ? -6.606 -4.249 8.808 1.00 91.31 195 ALA A N 1
ATOM 1540 C CA . ALA A 1 195 ? -5.603 -4.868 7.954 1.00 91.31 195 ALA A CA 1
ATOM 1541 C C . ALA A 1 195 ? -4.798 -3.830 7.162 1.00 91.31 195 ALA A C 1
ATOM 1543 O O . ALA A 1 195 ? -3.573 -3.864 7.195 1.00 91.31 195 ALA A O 1
ATOM 1544 N N . ALA A 1 196 ? -5.475 -2.888 6.499 1.00 92.31 196 ALA A N 1
ATOM 1545 C CA . ALA A 1 196 ? -4.854 -1.951 5.561 1.00 92.31 196 ALA A CA 1
ATOM 1546 C C . ALA A 1 196 ? -5.577 -0.592 5.513 1.00 92.31 196 ALA A C 1
ATOM 1548 O O . ALA A 1 196 ? -6.672 -0.430 6.057 1.00 92.31 196 ALA A O 1
ATOM 1549 N N . HIS A 1 197 ? -4.962 0.375 4.822 1.00 93.00 197 HIS A N 1
ATOM 1550 C CA . HIS A 1 197 ? -5.516 1.701 4.494 1.00 93.00 197 HIS A CA 1
ATOM 1551 C C . HIS A 1 197 ? -5.890 2.597 5.685 1.00 93.00 197 HIS A C 1
ATOM 1553 O O . HIS A 1 197 ? -6.652 3.558 5.534 1.00 93.00 197 HIS A O 1
ATOM 1559 N N . TRP A 1 198 ? -5.331 2.348 6.870 1.00 94.56 198 TRP A N 1
ATOM 1560 C CA . TRP A 1 198 ? -5.499 3.256 7.997 1.00 94.56 198 TRP A CA 1
ATOM 1561 C C . TRP A 1 198 ? -4.255 4.101 8.240 1.00 94.56 198 TRP A C 1
ATOM 1563 O O . TRP A 1 198 ? -3.143 3.607 8.394 1.00 94.56 198 TRP A O 1
ATOM 1573 N N . THR A 1 199 ? -4.476 5.408 8.295 1.00 92.12 199 THR A N 1
ATOM 1574 C CA . THR A 1 199 ? -3.516 6.411 8.748 1.00 92.12 199 THR A CA 1
ATOM 1575 C C . THR A 1 199 ? -4.308 7.493 9.485 1.00 92.12 199 THR A C 1
ATOM 1577 O O . THR A 1 199 ? -5.418 7.804 9.030 1.00 92.12 199 THR A O 1
ATOM 1580 N N . PRO A 1 200 ? -3.800 8.070 10.590 1.00 91.56 200 PRO A N 1
ATOM 1581 C CA . PRO A 1 200 ? -4.544 9.045 11.378 1.00 91.56 200 PRO A CA 1
ATOM 1582 C C . PRO A 1 200 ? -4.910 10.272 10.539 1.00 91.56 200 PRO A C 1
ATOM 1584 O O . PRO A 1 200 ? -4.100 10.767 9.749 1.00 91.56 200 PRO A O 1
ATOM 1587 N N . ASN A 1 201 ? -6.122 10.787 10.732 1.00 92.81 201 ASN A N 1
ATOM 1588 C CA . ASN A 1 201 ? -6.505 12.121 10.272 1.00 92.81 201 ASN A CA 1
ATOM 1589 C C . ASN A 1 201 ? -6.045 13.183 11.289 1.00 92.81 201 ASN A C 1
ATOM 1591 O O . ASN A 1 201 ? -5.671 12.872 12.421 1.00 92.81 201 ASN A O 1
ATOM 1595 N N . SER A 1 202 ? -6.069 14.458 10.899 1.00 88.62 202 SER A N 1
ATOM 1596 C CA . SER A 1 202 ? -5.767 15.554 11.827 1.00 88.62 202 SER A CA 1
ATOM 1597 C C . SER A 1 202 ? -6.699 15.528 13.042 1.00 88.62 202 SER A C 1
ATOM 1599 O O . SER A 1 202 ? -7.919 15.510 12.895 1.00 88.62 202 SER A O 1
ATOM 1601 N N . GLY A 1 203 ? -6.117 15.544 14.245 1.00 85.88 203 GLY A N 1
ATOM 1602 C CA . GLY A 1 203 ? -6.854 15.481 15.513 1.00 85.88 203 GLY A CA 1
ATOM 1603 C C . GLY A 1 203 ? -7.115 14.070 16.051 1.00 85.88 203 GLY A C 1
ATOM 1604 O O . GLY A 1 203 ? -7.699 13.955 17.129 1.00 85.88 203 GLY A O 1
ATOM 1605 N N . ASP A 1 204 ? -6.671 13.019 15.355 1.00 87.31 204 ASP A N 1
ATOM 1606 C CA . ASP A 1 204 ? -6.717 11.647 15.866 1.00 87.31 204 ASP A CA 1
ATOM 1607 C C . ASP A 1 204 ? -5.901 11.521 17.168 1.00 87.31 204 ASP A C 1
ATOM 1609 O O . ASP A 1 204 ? -4.776 12.022 17.276 1.00 87.31 204 ASP A O 1
ATOM 1613 N N . LYS A 1 205 ? -6.505 10.881 18.174 1.00 85.12 205 LYS A N 1
ATOM 1614 C CA . LYS A 1 205 ? -5.959 10.717 19.530 1.00 85.12 205 LYS A CA 1
ATOM 1615 C C . LYS A 1 205 ? -5.569 9.277 19.845 1.00 85.12 205 LYS A C 1
ATOM 1617 O O . LYS A 1 205 ? -5.291 8.976 21.003 1.00 85.12 205 LYS A O 1
ATOM 1622 N N . THR A 1 206 ? -5.590 8.396 18.851 1.00 85.62 206 THR A N 1
ATOM 1623 C CA . THR A 1 206 ? -5.131 7.016 18.989 1.00 85.62 206 THR A CA 1
ATOM 1624 C C . THR A 1 206 ? -3.704 7.006 19.533 1.00 85.62 206 THR A C 1
ATOM 1626 O O . THR A 1 206 ? -2.866 7.826 19.155 1.00 85.62 206 THR A O 1
ATOM 1629 N N . VAL A 1 207 ? -3.453 6.110 20.482 1.00 82.44 207 VAL A N 1
ATOM 1630 C CA . VAL A 1 207 ? -2.140 5.897 21.085 1.00 82.44 207 VAL A CA 1
ATOM 1631 C C . VAL A 1 207 ? -1.836 4.418 20.960 1.00 82.44 207 VAL A C 1
ATOM 1633 O O . VAL A 1 207 ? -2.659 3.604 21.376 1.00 82.44 207 VAL A O 1
ATOM 1636 N N . LEU A 1 208 ? -0.665 4.098 20.414 1.00 82.25 208 LEU A N 1
ATOM 1637 C CA . LEU A 1 208 ? -0.175 2.725 20.343 1.00 82.25 208 LEU A CA 1
ATOM 1638 C C . LEU A 1 208 ? -0.044 2.143 21.744 1.00 82.25 208 LEU A C 1
ATOM 1640 O O . LEU A 1 208 ? 0.597 2.743 22.610 1.00 82.25 208 LEU A O 1
ATOM 1644 N N . GLN A 1 209 ? -0.660 0.990 21.948 1.00 83.94 209 GLN A N 1
ATOM 1645 C CA . GLN A 1 209 ? -0.557 0.212 23.171 1.00 83.94 209 GLN A CA 1
ATOM 1646 C C . GLN A 1 209 ? 0.492 -0.890 23.016 1.00 83.94 209 GLN A C 1
ATOM 1648 O O . GLN A 1 209 ? 0.859 -1.270 21.908 1.00 83.94 209 GLN A O 1
ATOM 1653 N N . TYR A 1 210 ? 0.959 -1.416 24.146 1.00 82.31 210 TYR A N 1
ATOM 1654 C CA . TYR A 1 210 ? 1.937 -2.505 24.172 1.00 82.31 210 TYR A CA 1
ATOM 1655 C C . TYR A 1 210 ? 1.439 -3.768 23.446 1.00 82.31 210 TYR A C 1
ATOM 1657 O O . TYR A 1 210 ? 2.204 -4.402 22.730 1.00 82.31 210 TYR A O 1
ATOM 1665 N N . ASP A 1 211 ? 0.150 -4.089 23.587 1.00 87.88 211 ASP A N 1
ATOM 1666 C CA . ASP A 1 211 ? -0.465 -5.287 23.000 1.00 87.88 211 ASP A CA 1
ATOM 1667 C C . ASP A 1 211 ? -0.941 -5.090 21.545 1.00 87.88 211 ASP A C 1
ATOM 1669 O O . ASP A 1 211 ? -1.578 -5.981 20.974 1.00 87.88 211 ASP A O 1
ATOM 1673 N N . ASP A 1 212 ? -0.691 -3.920 20.943 1.00 88.94 212 ASP A N 1
ATOM 1674 C CA . ASP A 1 212 ? -1.147 -3.633 19.585 1.00 88.94 212 ASP A CA 1
ATOM 1675 C C . ASP A 1 212 ? -0.265 -4.310 18.527 1.00 88.94 212 ASP A C 1
ATOM 1677 O O . ASP A 1 212 ? 0.963 -4.228 18.545 1.00 88.94 212 ASP A O 1
ATOM 1681 N N . VAL A 1 213 ? -0.913 -4.880 17.509 1.00 87.25 213 VAL A N 1
ATOM 1682 C CA . VAL A 1 213 ? -0.252 -5.354 16.285 1.00 87.25 213 VAL A CA 1
ATOM 1683 C C . VAL A 1 213 ? -0.391 -4.292 15.196 1.00 87.25 213 VAL A C 1
ATOM 1685 O O . VAL A 1 213 ? -1.445 -4.154 14.560 1.00 87.25 213 VAL A O 1
ATOM 1688 N N . MET A 1 214 ? 0.679 -3.533 14.968 1.00 88.69 214 MET A N 1
ATOM 1689 C CA . MET A 1 214 ? 0.723 -2.477 13.956 1.00 88.69 214 MET A CA 1
ATOM 1690 C C . MET A 1 214 ? 1.314 -2.977 12.633 1.00 88.69 214 MET A C 1
ATOM 1692 O O . MET A 1 214 ? 2.397 -3.552 12.612 1.00 88.69 214 MET A O 1
ATOM 1696 N N . LYS A 1 215 ? 0.628 -2.696 11.519 1.00 90.75 215 LYS A N 1
ATOM 1697 C CA . LYS A 1 215 ? 1.167 -2.843 10.160 1.00 90.75 215 LYS A CA 1
ATOM 1698 C C . LYS A 1 215 ? 1.663 -1.491 9.699 1.00 90.75 215 LYS A C 1
ATOM 1700 O O . LYS A 1 215 ? 0.848 -0.585 9.527 1.00 90.75 215 LYS A O 1
ATOM 1705 N N . LEU A 1 216 ? 2.971 -1.362 9.524 1.00 77.44 216 LEU A N 1
ATOM 1706 C CA . LEU A 1 216 ? 3.570 -0.174 8.940 1.00 77.44 216 LEU A CA 1
ATOM 1707 C C . LEU A 1 216 ? 3.779 -0.416 7.445 1.00 77.44 216 LEU A C 1
ATOM 1709 O O . LEU A 1 216 ? 4.541 -1.298 7.068 1.00 77.44 216 LEU A O 1
ATOM 1713 N N . ASP A 1 217 ? 3.084 0.358 6.619 1.00 79.94 217 ASP A N 1
ATOM 1714 C CA . ASP A 1 217 ? 3.063 0.192 5.166 1.00 79.94 217 ASP A CA 1
ATOM 1715 C C . ASP A 1 217 ? 3.263 1.552 4.496 1.00 79.94 217 ASP A C 1
ATOM 1717 O O . ASP A 1 217 ? 2.492 2.494 4.691 1.00 79.94 217 ASP A O 1
ATOM 1721 N N . PHE A 1 218 ? 4.337 1.699 3.736 1.00 67.50 218 PHE A N 1
ATOM 1722 C CA . PHE A 1 218 ? 4.595 2.901 2.963 1.00 67.50 218 PHE A CA 1
ATOM 1723 C C . PHE A 1 218 ? 5.423 2.551 1.742 1.00 67.50 218 PHE A C 1
ATOM 1725 O O . PHE A 1 218 ? 6.415 1.834 1.807 1.00 67.50 218 PHE A O 1
ATOM 1732 N N . GLY A 1 219 ? 5.048 3.130 0.612 1.00 62.66 219 GLY A N 1
ATOM 1733 C CA . GLY A 1 219 ? 5.704 2.825 -0.643 1.00 62.66 219 GLY A CA 1
ATOM 1734 C C . GLY A 1 219 ? 6.345 4.026 -1.292 1.00 62.66 219 GLY A C 1
ATOM 1735 O O . GLY A 1 219 ? 6.048 5.202 -1.040 1.00 62.66 219 GLY A O 1
ATOM 1736 N N . ARG A 1 220 ? 7.232 3.680 -2.214 1.00 58.34 220 ARG A N 1
ATOM 1737 C CA . ARG A 1 220 ? 7.860 4.569 -3.182 1.00 58.34 220 ARG A CA 1
ATOM 1738 C C . ARG A 1 220 ? 7.647 3.941 -4.553 1.00 58.34 220 ARG A C 1
ATOM 1740 O O . ARG A 1 220 ? 7.627 2.722 -4.667 1.00 58.34 220 ARG A O 1
ATOM 1747 N N . HIS A 1 221 ? 7.424 4.746 -5.581 1.00 42.75 221 HIS A N 1
ATOM 1748 C CA . HIS A 1 221 ? 7.073 4.201 -6.890 1.00 42.75 221 HIS A CA 1
ATOM 1749 C C . HIS A 1 221 ? 8.336 3.933 -7.718 1.00 42.75 221 HIS A C 1
ATOM 1751 O O . HIS A 1 221 ? 9.286 4.708 -7.623 1.00 42.75 221 HIS A O 1
ATOM 1757 N N . ILE A 1 222 ? 8.334 2.848 -8.501 1.00 38.75 222 ILE A N 1
ATOM 1758 C CA . ILE A 1 222 ? 8.633 2.741 -9.946 1.00 38.75 222 ILE A CA 1
ATOM 1759 C C . ILE A 1 222 ? 8.425 1.262 -10.366 1.00 38.75 222 ILE A C 1
ATOM 1761 O O . ILE A 1 222 ? 8.808 0.352 -9.641 1.00 38.75 222 ILE A O 1
ATOM 1765 N N . ASP A 1 223 ? 7.783 1.112 -11.530 1.00 41.03 223 ASP A N 1
ATOM 1766 C CA . ASP A 1 223 ? 7.555 -0.016 -12.465 1.00 41.03 223 ASP A CA 1
ATOM 1767 C C . ASP A 1 223 ? 8.044 -1.457 -12.162 1.00 41.03 223 ASP A C 1
ATOM 1769 O O . ASP A 1 223 ? 9.220 -1.675 -11.868 1.00 41.03 223 ASP A O 1
ATOM 1773 N N . ALA A 1 224 ? 7.168 -2.449 -12.408 1.00 31.41 224 ALA A N 1
ATOM 1774 C CA . ALA A 1 224 ? 7.534 -3.850 -12.673 1.00 31.41 224 ALA A CA 1
ATOM 1775 C C . ALA A 1 224 ? 6.465 -4.635 -13.492 1.00 31.41 224 ALA A C 1
ATOM 1777 O O . ALA A 1 224 ? 5.355 -4.878 -13.015 1.00 31.41 224 ALA A O 1
ATOM 1778 N N . GLY A 1 225 ? 6.830 -5.126 -14.693 1.00 32.91 225 GLY A N 1
ATOM 1779 C CA . GLY A 1 225 ? 6.161 -6.235 -15.432 1.00 32.91 225 GLY A CA 1
ATOM 1780 C C . GLY A 1 225 ? 6.749 -7.609 -15.037 1.00 32.91 225 GLY A C 1
ATOM 1781 O O . GLY A 1 225 ? 7.540 -7.626 -14.105 1.00 32.91 225 GLY A O 1
ATOM 1782 N N . ILE A 1 226 ? 6.511 -8.805 -15.623 1.00 40.09 226 ILE A N 1
ATOM 1783 C CA . ILE A 1 226 ? 5.493 -9.450 -16.494 1.00 40.09 226 ILE A CA 1
ATOM 1784 C C . ILE A 1 226 ? 5.349 -10.936 -16.040 1.00 40.09 226 ILE A C 1
ATOM 1786 O O . ILE A 1 226 ? 6.322 -11.551 -15.617 1.00 40.09 226 ILE A O 1
ATOM 1790 N N . ASP A 1 227 ? 4.142 -11.491 -16.223 1.00 38.12 227 ASP A N 1
ATOM 1791 C CA . ASP A 1 227 ? 3.692 -12.903 -16.274 1.00 38.12 227 ASP A CA 1
ATOM 1792 C C . ASP A 1 227 ? 4.236 -13.951 -15.295 1.00 38.12 227 ASP A C 1
ATOM 1794 O O . ASP A 1 227 ? 5.161 -14.716 -15.565 1.00 38.12 227 ASP A O 1
ATOM 1798 N N . VAL A 1 228 ? 3.457 -14.114 -14.226 1.00 51.22 228 VAL A N 1
ATOM 1799 C CA . VAL A 1 228 ? 3.351 -15.327 -13.416 1.00 51.22 228 VAL A CA 1
ATOM 1800 C C . VAL A 1 228 ? 1.893 -15.800 -13.468 1.00 51.22 228 VAL A C 1
ATOM 1802 O O . VAL A 1 228 ? 0.980 -14.974 -13.545 1.00 51.22 228 VAL A O 1
ATOM 1805 N N . ARG A 1 229 ? 1.635 -17.115 -13.402 1.00 55.25 229 ARG A N 1
ATOM 1806 C CA . ARG A 1 229 ? 0.280 -17.635 -13.145 1.00 55.25 229 ARG A CA 1
ATOM 1807 C C . ARG A 1 229 ? -0.110 -17.281 -11.710 1.00 55.25 229 ARG A C 1
ATOM 1809 O O . ARG A 1 229 ? 0.204 -18.004 -10.771 1.00 55.25 229 ARG A O 1
ATOM 1816 N N . LEU A 1 230 ? -0.765 -16.135 -11.544 1.00 63.91 230 LEU A N 1
ATOM 1817 C CA . LEU A 1 230 ? -1.033 -15.527 -10.235 1.00 63.91 230 LEU A CA 1
ATOM 1818 C C . LEU A 1 230 ? -1.830 -16.453 -9.298 1.00 63.91 230 LEU A C 1
ATOM 1820 O O . LEU A 1 230 ? -1.635 -16.420 -8.087 1.00 63.91 230 LEU A O 1
ATOM 1824 N N . CYS A 1 231 ? -2.660 -17.343 -9.849 1.00 62.00 231 CYS A N 1
ATOM 1825 C CA . CYS A 1 231 ? -3.401 -18.344 -9.080 1.00 62.00 231 CYS A CA 1
ATOM 1826 C C . CYS A 1 231 ? -2.505 -19.389 -8.390 1.00 62.00 231 CYS A C 1
ATOM 1828 O O . CYS A 1 231 ? -2.842 -19.829 -7.292 1.00 62.00 231 CYS A O 1
ATOM 1830 N N . ASP A 1 232 ? -1.378 -19.773 -8.997 1.00 66.25 232 ASP A N 1
ATOM 1831 C CA . ASP A 1 232 ? -0.451 -20.757 -8.418 1.00 66.25 232 ASP A CA 1
ATOM 1832 C C . ASP A 1 232 ? 0.334 -20.135 -7.254 1.00 66.25 232 ASP A C 1
ATOM 1834 O O . ASP A 1 232 ? 0.551 -20.777 -6.229 1.00 66.25 232 ASP A O 1
ATOM 1838 N N . VAL A 1 233 ? 0.666 -18.844 -7.374 1.00 72.62 233 VAL A N 1
ATOM 1839 C CA . VAL A 1 233 ? 1.264 -18.050 -6.290 1.00 72.62 233 VAL A CA 1
ATOM 1840 C C . VAL A 1 233 ? 0.313 -17.970 -5.100 1.00 72.62 233 VAL A C 1
ATOM 1842 O O . VAL A 1 233 ? 0.710 -18.286 -3.983 1.00 72.62 233 VAL A O 1
ATOM 1845 N N . GLY A 1 234 ? -0.957 -17.628 -5.336 1.00 71.56 234 GLY A N 1
ATOM 1846 C CA . GLY A 1 234 ? -1.948 -17.564 -4.261 1.00 71.56 234 GLY A CA 1
ATOM 1847 C C . GLY A 1 234 ? -2.202 -18.906 -3.578 1.00 71.56 234 GLY A C 1
ATOM 1848 O O . GLY A 1 234 ? -2.411 -18.943 -2.370 1.00 71.56 234 GLY A O 1
ATOM 1849 N N . ALA A 1 235 ? -2.134 -20.012 -4.325 1.00 73.25 235 ALA A N 1
ATOM 1850 C CA . ALA A 1 235 ? -2.234 -21.356 -3.762 1.00 73.25 235 ALA A CA 1
ATOM 1851 C C . ALA A 1 235 ? -1.084 -21.658 -2.792 1.00 73.25 235 ALA A C 1
ATOM 1853 O O . ALA A 1 235 ? -1.334 -22.097 -1.673 1.00 73.25 235 ALA A O 1
ATOM 1854 N N . ALA A 1 236 ? 0.153 -21.391 -3.222 1.00 78.19 236 ALA A N 1
ATOM 1855 C CA . ALA A 1 236 ? 1.346 -21.627 -2.417 1.00 78.19 236 ALA A CA 1
ATOM 1856 C C . ALA A 1 236 ? 1.385 -20.724 -1.175 1.00 78.19 236 ALA A C 1
ATOM 1858 O O . ALA A 1 236 ? 1.716 -21.192 -0.090 1.00 78.19 236 ALA A O 1
ATOM 1859 N N . ILE A 1 237 ? 0.997 -19.448 -1.313 1.00 82.62 237 ILE A N 1
ATOM 1860 C CA . ILE A 1 237 ? 0.889 -18.522 -0.175 1.00 82.62 237 ILE A CA 1
ATOM 1861 C C . ILE A 1 237 ? -0.097 -19.067 0.857 1.00 82.62 237 ILE A C 1
ATOM 1863 O O . ILE A 1 237 ? 0.240 -19.137 2.035 1.00 82.62 237 ILE A O 1
ATOM 1867 N N . GLN A 1 238 ? -1.292 -19.477 0.427 1.00 84.31 238 GLN A N 1
ATOM 1868 C CA . GLN A 1 238 ? -2.298 -20.004 1.344 1.00 84.31 238 GLN A CA 1
ATOM 1869 C C . GLN A 1 238 ? -1.832 -21.277 2.047 1.00 84.31 238 GLN A C 1
ATOM 1871 O O . GLN A 1 238 ? -2.010 -21.392 3.254 1.00 84.31 238 GLN A O 1
ATOM 1876 N N . GLU A 1 239 ? -1.247 -22.219 1.303 1.00 86.38 239 GLU A N 1
ATOM 1877 C CA . GLU A 1 239 ? -0.739 -23.477 1.855 1.00 86.38 239 GLU A CA 1
ATOM 1878 C C . GLU A 1 239 ? 0.277 -23.224 2.969 1.00 86.38 239 GLU A C 1
ATOM 1880 O O . GLU A 1 239 ? 0.159 -23.793 4.052 1.00 86.38 239 GLU A O 1
ATOM 1885 N N . VAL A 1 240 ? 1.235 -22.323 2.729 1.00 89.44 240 VAL A N 1
ATOM 1886 C CA . VAL A 1 240 ? 2.236 -21.957 3.732 1.00 89.44 240 VAL A CA 1
ATOM 1887 C C . VAL A 1 240 ? 1.571 -21.259 4.914 1.00 89.44 240 VAL A C 1
ATOM 1889 O O . VAL A 1 240 ? 1.752 -21.697 6.043 1.00 89.44 240 VAL A O 1
ATOM 1892 N N . MET A 1 241 ? 0.771 -20.217 4.678 1.00 87.88 241 MET A N 1
ATOM 1893 C CA . MET A 1 241 ? 0.160 -19.417 5.746 1.00 87.88 241 MET A CA 1
ATOM 1894 C C . MET A 1 241 ? -0.765 -20.242 6.649 1.00 87.88 241 MET A C 1
ATOM 1896 O O . MET A 1 241 ? -0.654 -20.164 7.869 1.00 87.88 241 MET A O 1
ATOM 1900 N N . GLU A 1 242 ? -1.653 -21.054 6.073 1.00 91.88 242 GLU A N 1
ATOM 1901 C CA . GLU A 1 242 ? -2.653 -21.834 6.820 1.00 91.88 242 GLU A CA 1
ATOM 1902 C C . GLU A 1 242 ? -2.072 -23.108 7.465 1.00 91.88 242 GLU A C 1
ATOM 1904 O O . GLU A 1 242 ? -2.792 -23.813 8.180 1.00 91.88 242 GLU A O 1
ATOM 1909 N N . SER A 1 243 ? -0.777 -23.389 7.256 1.00 92.31 243 SER A N 1
ATOM 1910 C CA . SER A 1 243 ? -0.039 -24.443 7.970 1.00 92.31 243 SER A CA 1
ATOM 1911 C C . SER A 1 243 ? 0.415 -24.032 9.377 1.00 92.31 243 SER A C 1
ATOM 1913 O O . SER A 1 243 ? 0.780 -24.897 10.174 1.00 92.31 243 SER A O 1
ATOM 1915 N N . TYR A 1 244 ? 0.376 -22.733 9.699 1.00 94.06 244 TYR A N 1
ATOM 1916 C CA . TYR A 1 244 ? 0.781 -22.209 11.003 1.00 94.06 244 TYR A CA 1
ATOM 1917 C C . TYR A 1 244 ? -0.398 -22.083 11.974 1.00 94.06 244 TYR A C 1
ATOM 1919 O O . TYR A 1 244 ? -1.515 -21.696 11.616 1.00 94.06 244 TYR A O 1
ATOM 1927 N N . GLU A 1 245 ? -0.102 -22.323 13.247 1.00 95.75 245 GLU A N 1
ATOM 1928 C CA . GLU A 1 245 ? -0.967 -22.017 14.382 1.00 95.75 245 GLU A CA 1
ATOM 1929 C C . GLU A 1 245 ? -0.233 -21.062 15.326 1.00 95.75 245 GLU A C 1
ATOM 1931 O O . GLU A 1 245 ? 0.989 -21.122 15.467 1.00 95.75 245 GLU A O 1
ATOM 1936 N N . VAL A 1 246 ? -0.980 -20.171 15.972 1.00 92.81 246 VAL A N 1
ATOM 1937 C CA . VAL A 1 246 ? -0.453 -19.218 16.951 1.00 92.81 246 VAL A CA 1
ATOM 1938 C C . VAL A 1 246 ? -1.283 -19.274 18.225 1.00 92.81 246 VAL A C 1
ATOM 1940 O O . VAL A 1 246 ? -2.508 -19.376 18.172 1.00 92.81 246 VAL A O 1
ATOM 1943 N N . GLU A 1 247 ? -0.631 -19.193 19.380 1.00 94.88 247 GLU A N 1
ATOM 1944 C CA . GLU A 1 247 ? -1.309 -19.066 20.668 1.00 94.88 247 GLU A CA 1
ATOM 1945 C C . GLU A 1 247 ? -1.293 -17.603 21.115 1.00 94.88 247 GLU A C 1
ATOM 1947 O O . GLU A 1 247 ? -0.232 -17.005 21.278 1.00 94.88 247 GLU A O 1
ATOM 1952 N N . ILE A 1 248 ? -2.476 -17.018 21.309 1.00 91.06 248 ILE A N 1
ATOM 1953 C CA . ILE A 1 248 ? -2.645 -15.642 21.787 1.00 91.06 248 ILE A CA 1
ATOM 1954 C C . ILE A 1 248 ? -3.567 -15.689 23.003 1.00 91.06 248 ILE A C 1
ATOM 1956 O O . ILE A 1 248 ? -4.689 -16.193 22.919 1.00 91.06 248 ILE A O 1
ATOM 1960 N N . ASN A 1 249 ? -3.102 -15.164 24.141 1.00 90.56 249 ASN A N 1
ATOM 1961 C CA . ASN A 1 249 ? -3.855 -15.123 25.402 1.00 90.56 249 ASN A CA 1
ATOM 1962 C C . ASN A 1 249 ? -4.393 -16.500 25.849 1.00 90.56 249 ASN A C 1
ATOM 1964 O O . ASN A 1 249 ? -5.545 -16.617 26.269 1.00 90.56 249 ASN A O 1
ATOM 1968 N N . GLY A 1 250 ? -3.580 -17.555 25.729 1.00 93.56 250 GLY A N 1
ATOM 1969 C CA . GLY A 1 250 ? -3.958 -18.915 26.138 1.00 93.56 250 GLY A CA 1
ATOM 1970 C C . GLY A 1 250 ? -4.911 -19.633 25.177 1.00 93.56 250 GLY A C 1
ATOM 1971 O O . GLY A 1 250 ? -5.465 -20.678 25.521 1.00 93.56 250 GLY A O 1
ATOM 1972 N N . LYS A 1 251 ? -5.161 -19.068 23.988 1.00 94.88 251 LYS A N 1
ATOM 1973 C CA . LYS A 1 251 ? -6.024 -19.659 22.964 1.00 94.88 251 LYS A CA 1
ATOM 1974 C C . LYS A 1 251 ? -5.254 -19.854 21.665 1.00 94.88 251 LYS A C 1
ATOM 1976 O O . LYS A 1 251 ? -4.664 -18.914 21.143 1.00 94.88 251 LYS A O 1
ATOM 1981 N N . VAL A 1 252 ? -5.316 -21.071 21.132 1.00 95.88 252 VAL A N 1
ATOM 1982 C CA . VAL A 1 252 ? -4.711 -21.426 19.845 1.00 95.88 252 VAL A CA 1
ATOM 1983 C C . VAL A 1 252 ? -5.634 -21.014 18.699 1.00 95.88 252 VAL A C 1
ATOM 1985 O O . VAL A 1 252 ? -6.844 -21.262 18.724 1.00 95.88 252 VAL A O 1
ATOM 1988 N N . PHE A 1 253 ? -5.052 -20.385 17.685 1.00 92.38 253 PHE A N 1
ATOM 1989 C CA . PHE A 1 253 ? -5.704 -19.966 16.457 1.00 92.38 253 PHE A CA 1
ATOM 1990 C C . PHE A 1 253 ? -4.914 -20.488 15.262 1.00 92.38 253 PHE A C 1
ATOM 1992 O O . PHE A 1 253 ? -3.717 -20.244 15.146 1.00 92.38 253 PHE A O 1
ATOM 1999 N N . GLN A 1 254 ? -5.601 -21.144 14.331 1.00 94.31 254 GLN A N 1
ATOM 2000 C CA . GLN A 1 254 ? -5.041 -21.389 13.008 1.00 94.31 254 GLN A CA 1
ATOM 2001 C C . GLN A 1 254 ? -4.948 -20.063 12.247 1.00 94.31 254 GLN A C 1
ATOM 2003 O O . GLN A 1 254 ? -5.931 -19.309 12.195 1.00 94.31 254 GLN A O 1
ATOM 2008 N N . VAL A 1 255 ? -3.787 -19.792 11.651 1.00 92.38 255 VAL A N 1
ATOM 2009 C CA . VAL A 1 255 ? -3.572 -18.613 10.808 1.00 92.38 255 VAL A CA 1
ATOM 2010 C C . VAL A 1 255 ? -4.457 -18.708 9.566 1.00 92.38 255 VAL A C 1
ATOM 2012 O O . VAL A 1 255 ? -4.654 -19.781 8.997 1.00 92.38 255 VAL A O 1
ATOM 2015 N N . LYS A 1 256 ? -5.037 -17.575 9.159 1.00 90.62 256 LYS A N 1
ATOM 2016 C CA . LYS A 1 256 ? -5.918 -17.481 7.989 1.00 90.62 256 LYS A CA 1
ATOM 2017 C C . LYS A 1 256 ? -5.500 -16.321 7.113 1.00 90.62 256 LYS A C 1
ATOM 2019 O O . LYS A 1 256 ? -5.296 -15.211 7.598 1.00 90.62 256 LYS A O 1
ATOM 2024 N N . SER A 1 257 ? -5.452 -16.568 5.816 1.00 88.69 257 SER A N 1
ATOM 2025 C CA . SER A 1 257 ? -5.168 -15.538 4.827 1.00 88.69 257 SER A CA 1
ATOM 2026 C C . SER A 1 257 ? -6.415 -14.692 4.527 1.00 88.69 257 SER A C 1
ATOM 2028 O O . SER A 1 257 ? -7.534 -15.199 4.405 1.00 88.69 257 SER A O 1
ATOM 2030 N N . VAL A 1 258 ? -6.230 -13.377 4.380 1.00 87.06 258 VAL A N 1
ATOM 2031 C CA . VAL A 1 258 ? -7.318 -12.425 4.101 1.00 87.06 258 VAL A CA 1
ATOM 2032 C C . VAL A 1 258 ? -7.651 -12.415 2.604 1.00 87.06 258 VAL A C 1
ATOM 2034 O O . VAL A 1 258 ? -7.040 -11.723 1.803 1.00 87.06 258 VAL A O 1
ATOM 2037 N N . ARG A 1 259 ? -8.653 -13.187 2.197 1.00 84.81 259 ARG A N 1
ATOM 2038 C CA . ARG A 1 259 ? -8.986 -13.506 0.802 1.00 84.81 259 ARG A CA 1
ATOM 2039 C C . ARG A 1 259 ? -9.249 -12.357 -0.149 1.00 84.81 259 ARG A C 1
ATOM 2041 O O . ARG A 1 259 ? -9.009 -12.504 -1.343 1.00 84.81 259 ARG A O 1
ATOM 2048 N N . ASN A 1 260 ? -9.848 -11.282 0.348 1.00 84.81 260 ASN A N 1
ATOM 2049 C CA . ASN A 1 260 ? -10.190 -10.115 -0.461 1.00 84.81 260 ASN A CA 1
ATOM 2050 C C . ASN A 1 260 ? -9.152 -8.993 -0.333 1.00 84.81 260 ASN A C 1
ATOM 2052 O O . ASN A 1 260 ? -9.437 -7.868 -0.727 1.00 84.81 260 ASN A O 1
ATOM 2056 N N . LEU A 1 261 ? -7.966 -9.316 0.191 1.00 87.38 261 LEU A N 1
ATOM 2057 C CA . LEU A 1 261 ? -6.743 -8.551 -0.014 1.00 87.38 261 LEU A CA 1
ATOM 2058 C C . LEU A 1 261 ? -5.837 -9.300 -0.982 1.00 87.38 261 LEU A C 1
ATOM 2060 O O . LEU A 1 261 ? -5.853 -10.529 -1.055 1.00 87.38 261 LEU A O 1
ATOM 2064 N N . ASN A 1 262 ? -5.061 -8.555 -1.756 1.00 81.50 262 ASN A N 1
ATOM 2065 C CA . ASN A 1 262 ? -4.216 -9.093 -2.809 1.00 81.50 262 ASN A CA 1
ATOM 2066 C C . ASN A 1 262 ? -2.950 -8.240 -2.916 1.00 81.50 262 ASN A C 1
ATOM 2068 O O . ASN A 1 262 ? -2.998 -7.042 -2.652 1.00 81.50 262 ASN A O 1
ATOM 2072 N N . GLY A 1 263 ? -1.855 -8.841 -3.378 1.00 84.19 263 GLY A N 1
ATOM 2073 C CA . GLY A 1 263 ? -0.783 -8.052 -3.983 1.00 84.19 263 GLY A CA 1
ATOM 2074 C C . GLY A 1 263 ? -1.243 -7.492 -5.332 1.00 84.19 263 GLY A C 1
ATOM 2075 O O . GLY A 1 263 ? -2.305 -7.865 -5.846 1.00 84.19 263 GLY A O 1
ATOM 2076 N N . HIS A 1 264 ? -0.449 -6.629 -5.953 1.00 83.62 264 HIS A N 1
ATOM 2077 C CA . HIS A 1 264 ? -0.828 -6.011 -7.223 1.00 83.62 264 HIS A CA 1
ATOM 2078 C C . HIS A 1 264 ? 0.384 -5.651 -8.088 1.00 83.62 264 HIS A C 1
ATOM 2080 O O . HIS A 1 264 ? 1.504 -5.516 -7.600 1.00 83.62 264 HIS A O 1
ATOM 2086 N N . SER A 1 265 ? 0.159 -5.499 -9.396 1.00 81.25 265 SER A N 1
ATOM 2087 C CA . SER A 1 265 ? 1.139 -4.866 -10.280 1.00 81.25 265 SER A CA 1
ATOM 2088 C C . SER A 1 265 ? 1.238 -3.371 -9.987 1.00 81.25 265 SER A C 1
ATOM 2090 O O . SER A 1 265 ? 0.252 -2.738 -9.601 1.00 81.25 265 SER A O 1
ATOM 2092 N N . ILE A 1 266 ? 2.427 -2.814 -10.207 1.00 80.38 266 ILE A N 1
ATOM 2093 C CA . ILE A 1 266 ? 2.729 -1.394 -10.021 1.00 80.38 266 ILE A CA 1
ATOM 2094 C C . ILE A 1 266 ? 3.251 -0.846 -11.348 1.00 80.38 266 ILE A C 1
ATOM 2096 O O . ILE A 1 266 ? 4.194 -1.392 -11.918 1.00 80.38 266 ILE A O 1
ATOM 2100 N N . GLU A 1 267 ? 2.665 0.258 -11.803 1.00 79.56 267 GLU A N 1
ATOM 2101 C CA . GLU A 1 267 ? 3.097 1.007 -12.985 1.00 79.56 267 GLU A CA 1
ATOM 2102 C C . GLU A 1 267 ? 3.464 2.452 -12.602 1.00 79.56 267 GLU A C 1
ATOM 2104 O O . GLU A 1 267 ? 3.149 2.923 -11.498 1.00 79.56 267 GLU A O 1
ATOM 2109 N N . PRO A 1 268 ? 4.161 3.199 -13.480 1.00 77.12 268 PRO A N 1
ATOM 2110 C CA . PRO A 1 268 ? 4.489 4.596 -13.226 1.00 77.12 268 PRO A CA 1
ATOM 2111 C C . PRO A 1 268 ? 3.254 5.433 -12.854 1.00 77.12 268 PRO A C 1
ATOM 2113 O O . PRO A 1 268 ? 2.365 5.655 -13.669 1.00 77.12 268 PRO A O 1
ATOM 2116 N N . TYR A 1 269 ? 3.238 5.946 -11.619 1.00 79.00 269 TYR A N 1
ATOM 2117 C CA . TYR A 1 269 ? 2.139 6.735 -11.043 1.00 79.00 269 TYR A CA 1
ATOM 2118 C C . TYR A 1 269 ? 0.800 5.995 -10.895 1.00 79.00 269 TYR A C 1
ATOM 2120 O O . TYR A 1 269 ? -0.237 6.641 -10.729 1.00 79.00 269 TYR A O 1
ATOM 2128 N N . GLN A 1 270 ? 0.818 4.663 -10.902 1.00 83.19 270 GLN A N 1
ATOM 2129 C CA . GLN A 1 270 ? -0.364 3.833 -10.722 1.00 83.19 270 GLN A CA 1
ATOM 2130 C C . GLN A 1 270 ? -0.032 2.664 -9.792 1.00 83.19 270 GLN A C 1
ATOM 2132 O O . GLN A 1 270 ? 0.553 1.663 -10.205 1.00 83.19 270 GLN A O 1
ATOM 2137 N N . ILE A 1 271 ? -0.404 2.804 -8.515 1.00 81.94 271 ILE A N 1
ATOM 2138 C CA . ILE A 1 271 ? -0.116 1.784 -7.498 1.00 81.94 271 ILE A CA 1
ATOM 2139 C C . ILE A 1 271 ? -0.859 0.476 -7.788 1.00 81.94 271 ILE A C 1
ATOM 2141 O O . ILE A 1 271 ? -0.271 -0.580 -7.635 1.00 81.94 271 ILE A O 1
ATOM 2145 N N . HIS A 1 272 ? -2.092 0.537 -8.303 1.00 81.69 272 HIS A N 1
ATOM 2146 C CA . HIS A 1 272 ? -2.864 -0.630 -8.740 1.00 81.69 272 HIS A CA 1
ATOM 2147 C C . HIS A 1 272 ? -2.937 -0.682 -10.275 1.00 81.69 272 HIS A C 1
ATOM 2149 O O . HIS A 1 272 ? -3.864 -0.142 -10.884 1.00 81.69 272 HIS A O 1
ATOM 2155 N N . ALA A 1 273 ? -1.962 -1.332 -10.915 1.00 78.12 273 ALA A N 1
ATOM 2156 C CA . ALA A 1 273 ? -1.824 -1.391 -12.376 1.00 78.12 273 ALA A CA 1
ATOM 2157 C C . ALA A 1 273 ? -2.595 -2.554 -13.034 1.00 78.12 273 ALA A C 1
ATOM 2159 O O . ALA A 1 273 ? -2.146 -3.172 -13.997 1.00 78.12 273 ALA A O 1
ATOM 2160 N N . GLY A 1 274 ? -3.752 -2.908 -12.476 1.00 72.81 274 GLY A N 1
ATOM 2161 C CA . GLY A 1 274 ? -4.720 -3.811 -13.106 1.00 72.81 274 GLY A CA 1
ATOM 2162 C C . GLY A 1 274 ? -4.509 -5.320 -12.921 1.00 72.81 274 GLY A C 1
ATOM 2163 O O . GLY A 1 274 ? -5.480 -6.059 -13.075 1.00 72.81 274 GLY A O 1
ATOM 2164 N N . LYS A 1 275 ? -3.316 -5.817 -12.552 1.00 74.25 275 LYS A N 1
ATOM 2165 C CA . LYS A 1 275 ? -3.130 -7.233 -12.170 1.00 74.25 275 LYS A CA 1
ATOM 2166 C C . LYS A 1 275 ? -3.153 -7.379 -10.648 1.00 74.25 275 LYS A C 1
ATOM 2168 O O . LYS A 1 275 ? -2.426 -6.674 -9.956 1.00 74.25 275 LYS A O 1
ATOM 2173 N N . SER A 1 276 ? -3.925 -8.338 -10.141 1.00 76.75 276 SER A N 1
ATOM 2174 C CA . SER A 1 276 ? -3.986 -8.685 -8.713 1.00 76.75 276 SER A CA 1
ATOM 2175 C C . SER A 1 276 ? -3.339 -10.043 -8.455 1.00 76.75 276 SER A C 1
ATOM 2177 O O . SER A 1 276 ? -3.647 -11.020 -9.137 1.00 76.75 276 SER A O 1
ATOM 2179 N N . VAL A 1 277 ? -2.461 -10.111 -7.456 1.00 76.38 277 VAL A N 1
ATOM 2180 C CA . VAL A 1 277 ? -1.809 -11.336 -6.980 1.00 76.38 277 VAL A CA 1
ATOM 2181 C C . VAL A 1 277 ? -2.633 -11.892 -5.812 1.00 76.38 277 VAL A C 1
ATOM 2183 O O . VAL A 1 277 ? -2.581 -11.332 -4.714 1.00 76.38 277 VAL A O 1
ATOM 2186 N N . PRO A 1 278 ? -3.438 -12.949 -6.019 1.00 77.56 278 PRO A N 1
ATOM 2187 C CA . PRO A 1 278 ? -4.263 -13.509 -4.961 1.00 77.56 278 PRO A CA 1
ATOM 2188 C C . PRO A 1 278 ? -3.395 -14.153 -3.881 1.00 77.56 278 PRO A C 1
ATOM 2190 O O . PRO A 1 278 ? -2.294 -14.617 -4.164 1.00 77.56 278 PRO A O 1
ATOM 2193 N N . ILE A 1 279 ? -3.923 -14.229 -2.659 1.00 80.25 279 ILE A N 1
ATOM 2194 C CA . ILE A 1 279 ? -3.257 -14.893 -1.525 1.00 80.25 279 ILE A CA 1
ATOM 2195 C C . ILE A 1 279 ? -4.009 -16.134 -1.025 1.00 80.25 279 ILE A C 1
ATOM 2197 O O . ILE A 1 279 ? -3.567 -16.749 -0.061 1.00 80.25 279 ILE A O 1
ATOM 2201 N N . VAL A 1 280 ? -5.136 -16.503 -1.662 1.00 75.00 280 VAL A N 1
ATOM 2202 C CA . VAL A 1 280 ? -5.942 -17.695 -1.328 1.00 75.00 280 VAL A CA 1
ATOM 2203 C C . VAL A 1 280 ? -6.771 -18.257 -2.485 1.00 75.00 280 VAL A C 1
ATOM 2205 O O . VAL A 1 280 ? -7.009 -17.588 -3.490 1.00 75.00 280 VAL A O 1
ATOM 2208 N N . LYS A 1 281 ? -7.321 -19.457 -2.251 1.00 63.81 281 LYS A N 1
ATOM 2209 C CA . LYS A 1 281 ? -8.473 -20.084 -2.919 1.00 63.81 281 LYS A CA 1
ATOM 2210 C C . LYS A 1 281 ? -9.787 -20.020 -2.087 1.00 63.81 281 LYS A C 1
ATOM 2212 O O . LYS A 1 281 ? -10.828 -20.417 -2.608 1.00 63.81 281 LYS A O 1
ATOM 2217 N N . GLY A 1 282 ? -9.780 -19.541 -0.824 1.00 39.44 282 GLY A N 1
ATOM 2218 C CA . GLY A 1 282 ? -10.876 -19.682 0.177 1.00 39.44 282 GLY A CA 1
ATOM 2219 C C . GLY A 1 282 ? -11.013 -18.565 1.250 1.00 39.44 282 GLY A C 1
ATOM 2220 O O . GLY A 1 282 ? -10.620 -17.447 0.990 1.00 39.44 282 GLY A O 1
ATOM 2221 N N . ARG A 1 283 ? -11.683 -18.803 2.405 1.00 41.22 283 ARG A N 1
ATOM 2222 C CA . ARG A 1 283 ? -12.289 -17.807 3.357 1.00 41.22 283 ARG A CA 1
ATOM 2223 C C . ARG A 1 283 ? -11.322 -16.923 4.200 1.00 41.22 283 ARG A C 1
ATOM 2225 O O . ARG A 1 283 ? -10.578 -17.461 5.001 1.00 41.22 283 ARG A O 1
ATOM 2232 N N . GLY A 1 284 ? -11.541 -15.595 4.181 1.00 55.69 284 GLY A N 1
ATOM 2233 C CA . GLY A 1 284 ? -11.069 -14.572 5.147 1.00 55.69 284 GLY A CA 1
ATOM 2234 C C . GLY A 1 284 ? -11.403 -13.158 4.639 1.00 55.69 284 GLY A C 1
ATOM 2235 O O . GLY A 1 284 ? -10.872 -12.786 3.612 1.00 55.69 284 GLY A O 1
ATOM 2236 N N . VAL A 1 285 ? -12.342 -12.403 5.226 1.00 72.44 285 VAL A N 1
ATOM 2237 C CA . VAL A 1 285 ? -12.885 -11.172 4.594 1.00 72.44 285 VAL A CA 1
ATOM 2238 C C . VAL A 1 285 ? -12.640 -9.939 5.444 1.00 72.44 285 VAL A C 1
ATOM 2240 O O . VAL A 1 285 ? -13.103 -9.900 6.576 1.00 72.44 285 VAL A O 1
ATOM 2243 N N . VAL A 1 286 ? -12.030 -8.914 4.858 1.00 80.25 286 VAL A N 1
ATOM 2244 C CA . VAL A 1 286 ? -12.062 -7.547 5.392 1.00 80.25 286 VAL A CA 1
ATOM 2245 C C . VAL A 1 286 ? -13.224 -6.760 4.799 1.00 80.25 286 VAL A C 1
ATOM 2247 O O . VAL A 1 286 ? -13.602 -6.968 3.648 1.00 80.25 286 VAL A O 1
ATOM 2250 N N . ASN A 1 287 ? -13.781 -5.840 5.572 1.00 87.00 287 ASN A N 1
ATOM 2251 C CA . ASN A 1 287 ? -14.817 -4.915 5.131 1.00 87.00 287 ASN A CA 1
ATOM 2252 C C . ASN A 1 287 ? -14.341 -3.481 5.348 1.00 87.00 287 ASN A C 1
ATOM 2254 O O . ASN A 1 287 ? -13.493 -3.226 6.202 1.00 87.00 287 ASN A O 1
ATOM 2258 N N . GLU A 1 288 ? -14.890 -2.550 4.580 1.00 91.31 288 GLU A N 1
ATOM 2259 C CA . GLU A 1 288 ? -14.661 -1.127 4.816 1.00 91.31 288 GLU A CA 1
ATOM 2260 C C . GLU A 1 288 ? -15.281 -0.724 6.162 1.00 91.31 288 GLU A C 1
ATOM 2262 O O . GLU A 1 288 ? -16.459 -0.989 6.411 1.00 91.31 288 GLU A O 1
ATOM 2267 N N . ASP A 1 289 ? -14.491 -0.097 7.030 1.00 87.25 289 ASP A N 1
ATOM 2268 C CA . ASP A 1 289 ? -14.933 0.440 8.321 1.00 87.25 289 ASP A CA 1
ATOM 2269 C C . ASP A 1 289 ? -14.052 1.647 8.706 1.00 87.25 289 ASP A C 1
ATOM 2271 O O . ASP A 1 289 ? -13.039 1.924 8.062 1.00 87.25 289 ASP A O 1
ATOM 2275 N N . LEU A 1 290 ? -14.419 2.360 9.776 1.00 91.56 290 LEU A N 1
ATOM 2276 C CA . LEU A 1 290 ? -13.736 3.548 10.302 1.00 91.56 290 LEU A CA 1
ATOM 2277 C C . LEU A 1 290 ? -13.751 4.761 9.350 1.00 91.56 290 LEU A C 1
ATOM 2279 O O . LEU A 1 290 ? -14.323 4.761 8.259 1.00 91.56 290 LEU A O 1
ATOM 2283 N N . GLU A 1 291 ? -13.163 5.870 9.803 1.00 93.06 291 GLU A N 1
ATOM 2284 C CA . GLU A 1 291 ? -13.102 7.087 9.000 1.00 93.06 291 GLU A CA 1
ATOM 2285 C C . GLU A 1 291 ? -12.073 6.959 7.864 1.00 93.06 291 GLU A C 1
ATOM 2287 O O . GLU A 1 291 ? -10.888 6.723 8.092 1.00 93.06 291 GLU A O 1
ATOM 2292 N N . CYS A 1 292 ? -12.518 7.197 6.626 1.00 95.69 292 CYS A N 1
ATOM 2293 C CA . CYS A 1 292 ? -11.649 7.200 5.452 1.00 95.69 292 CYS A CA 1
ATOM 2294 C C . CYS A 1 292 ? -10.582 8.301 5.528 1.00 95.69 292 CYS A C 1
ATOM 2296 O O . CYS A 1 292 ? -10.902 9.490 5.665 1.00 95.69 292 CYS A O 1
ATOM 2298 N N . SER A 1 293 ? -9.320 7.914 5.351 1.00 95.06 293 SER A N 1
ATOM 2299 C CA . SER A 1 293 ? -8.177 8.829 5.300 1.00 95.06 293 SER A CA 1
ATOM 2300 C C . SER A 1 293 ? -7.436 8.812 3.966 1.00 95.06 293 SER A C 1
ATOM 2302 O O . SER A 1 293 ? -6.875 9.849 3.606 1.00 95.06 293 SER A O 1
ATOM 2304 N N . HIS A 1 294 ? -7.466 7.701 3.221 1.00 97.12 294 HIS A N 1
ATOM 2305 C CA . HIS A 1 294 ? -6.778 7.548 1.938 1.00 97.12 294 HIS A CA 1
ATOM 2306 C C . HIS A 1 294 ? -7.695 7.867 0.758 1.00 97.12 294 HIS A C 1
ATOM 2308 O O . HIS A 1 294 ? -8.877 7.523 0.740 1.00 97.12 294 HIS A O 1
ATOM 2314 N N . TYR A 1 295 ? -7.125 8.530 -0.242 1.00 98.19 295 TYR A N 1
ATOM 2315 C CA . TYR A 1 295 ? -7.803 8.934 -1.465 1.00 98.19 295 TYR A CA 1
ATOM 2316 C C . TYR A 1 295 ? -6.831 8.832 -2.635 1.00 98.19 295 TYR A C 1
ATOM 2318 O O . TYR A 1 295 ? -5.634 9.072 -2.480 1.00 98.19 295 TYR A O 1
ATOM 2326 N N . MET A 1 296 ? -7.339 8.527 -3.822 1.00 96.88 296 MET A N 1
ATOM 2327 C CA . MET A 1 296 ? -6.533 8.526 -5.040 1.00 96.88 296 MET A CA 1
ATOM 2328 C C . MET A 1 296 ? -7.379 9.002 -6.209 1.00 96.88 296 MET A C 1
ATOM 2330 O O . MET A 1 296 ? -8.562 8.686 -6.291 1.00 96.88 296 MET A O 1
ATOM 2334 N N . LYS A 1 297 ? -6.800 9.779 -7.122 1.00 96.38 297 LYS A N 1
ATOM 2335 C CA . LYS A 1 297 ? -7.502 10.133 -8.356 1.00 96.38 297 LYS A CA 1
ATOM 2336 C C . LYS A 1 297 ? -7.649 8.881 -9.223 1.00 96.38 297 LYS A C 1
ATOM 2338 O O . LYS A 1 297 ? -6.679 8.146 -9.390 1.00 96.38 297 LYS A O 1
ATOM 2343 N N . ASN A 1 298 ? -8.829 8.664 -9.797 1.00 94.00 298 ASN A N 1
ATOM 2344 C CA . ASN A 1 298 ? -9.024 7.586 -10.762 1.00 94.00 298 ASN A CA 1
ATOM 2345 C C . ASN A 1 298 ? -8.119 7.815 -11.978 1.00 94.00 298 ASN A C 1
ATOM 2347 O O . ASN A 1 298 ? -8.113 8.905 -12.547 1.00 94.00 298 ASN A O 1
ATOM 2351 N N . PHE A 1 299 ? -7.328 6.806 -12.343 1.00 89.50 299 PHE A N 1
ATOM 2352 C CA . PHE A 1 299 ? -6.290 6.942 -13.368 1.00 89.50 299 PHE A CA 1
ATOM 2353 C C . PHE A 1 299 ? -6.889 7.243 -14.749 1.00 89.50 299 PHE A C 1
ATOM 2355 O O . PHE A 1 299 ? -6.467 8.184 -15.417 1.00 89.50 299 PHE A O 1
ATOM 2362 N N . ASP A 1 300 ? -7.946 6.515 -15.113 1.00 88.81 300 ASP A N 1
ATOM 2363 C CA . ASP A 1 300 ? -8.588 6.594 -16.430 1.00 88.81 300 ASP 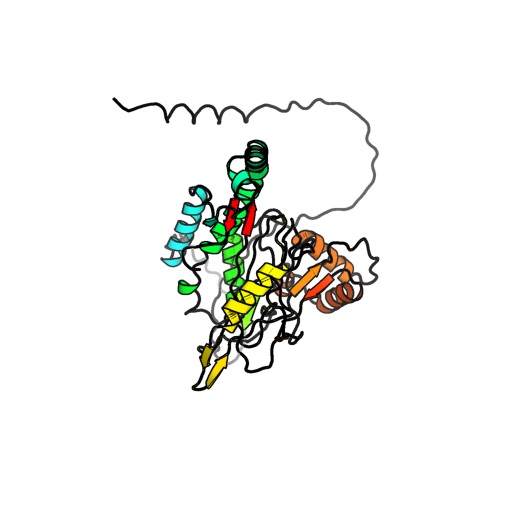A CA 1
ATOM 2364 C C . ASP A 1 300 ? -9.624 7.723 -16.555 1.00 88.81 300 ASP A C 1
ATOM 2366 O O . ASP A 1 300 ? -10.264 7.879 -17.599 1.00 88.81 300 ASP A O 1
ATOM 2370 N N . VAL A 1 301 ? -9.842 8.516 -15.497 1.00 91.00 301 VAL A N 1
ATOM 2371 C CA . VAL A 1 301 ? -10.889 9.541 -15.522 1.00 91.00 301 VAL A CA 1
ATOM 2372 C C . VAL A 1 301 ? -10.484 10.713 -16.418 1.00 91.00 301 VAL A C 1
ATOM 2374 O O . VAL A 1 301 ? -9.477 11.394 -16.200 1.00 91.00 301 VAL A O 1
ATOM 2377 N N . GLY A 1 302 ? -11.310 10.969 -17.433 1.00 89.56 302 GLY A N 1
ATOM 2378 C CA . GLY A 1 302 ? -11.199 12.146 -18.286 1.00 89.56 302 GLY A CA 1
ATOM 2379 C C . GLY A 1 302 ? -11.608 13.442 -17.576 1.00 89.56 302 GLY A C 1
ATOM 2380 O O . GLY A 1 302 ? -11.774 13.510 -16.356 1.00 89.56 302 GLY A O 1
ATOM 2381 N N . HIS A 1 303 ? -11.796 14.510 -18.351 1.00 90.56 303 HIS A N 1
ATOM 2382 C CA . HIS A 1 303 ? -12.310 15.764 -17.806 1.00 90.56 303 HIS A CA 1
ATOM 2383 C C . HIS A 1 303 ? -13.784 15.620 -17.398 1.00 90.56 303 HIS A C 1
ATOM 2385 O O . HIS A 1 303 ? -14.631 15.297 -18.229 1.00 90.56 303 HIS A O 1
ATOM 2391 N N . VAL A 1 304 ? -14.090 15.917 -16.133 1.00 92.38 304 VAL A N 1
ATOM 2392 C CA . VAL A 1 304 ? -15.456 15.942 -15.595 1.00 92.38 304 VAL A CA 1
ATOM 2393 C C . VAL A 1 304 ? -15.784 17.375 -15.157 1.00 92.38 304 VAL A C 1
ATOM 2395 O O . VAL A 1 304 ? -15.059 17.930 -14.324 1.00 92.38 304 VAL A O 1
ATOM 2398 N N . PRO A 1 305 ? -16.850 18.002 -15.689 1.00 90.62 305 PRO A N 1
ATOM 2399 C CA . PRO A 1 305 ? -17.204 19.371 -15.337 1.00 90.62 305 PRO A CA 1
ATOM 2400 C C . PRO A 1 305 ? -17.727 19.450 -13.897 1.00 90.62 305 PRO A C 1
ATOM 2402 O O . PRO A 1 305 ? -18.710 18.804 -13.532 1.00 90.62 305 PRO A O 1
ATOM 2405 N N . LEU A 1 306 ? -17.091 20.290 -13.079 1.00 93.62 306 LEU A N 1
ATOM 2406 C CA . LEU A 1 306 ? -17.458 20.517 -11.681 1.00 93.62 306 LEU A CA 1
ATOM 2407 C C . LEU A 1 306 ? -18.178 21.856 -11.514 1.00 93.62 306 LEU A C 1
ATOM 2409 O O . LEU A 1 306 ? -17.780 22.867 -12.084 1.00 93.62 306 LEU A O 1
ATOM 2413 N N . ARG A 1 307 ? -19.225 21.876 -10.681 1.00 91.38 307 ARG A N 1
ATOM 2414 C CA . ARG A 1 307 ? -19.988 23.102 -10.369 1.00 91.38 307 ARG A CA 1
ATOM 2415 C C . ARG A 1 307 ? -19.462 23.835 -9.135 1.00 91.38 307 ARG A C 1
ATOM 2417 O O . ARG A 1 307 ? -19.590 25.051 -9.038 1.00 91.38 307 ARG A O 1
ATOM 2424 N N . LEU A 1 308 ? -18.889 23.107 -8.175 1.00 94.81 308 LEU A N 1
ATOM 2425 C CA . LEU A 1 308 ? -18.430 23.677 -6.912 1.00 94.81 308 LEU A CA 1
ATOM 2426 C C . LEU A 1 308 ? -17.023 24.271 -7.068 1.00 94.81 308 LEU A C 1
ATOM 2428 O O . LEU A 1 308 ? -16.055 23.538 -7.267 1.00 94.81 308 LEU A O 1
ATOM 2432 N N . ALA A 1 309 ? -16.889 25.591 -6.899 1.00 95.81 309 ALA A N 1
ATOM 2433 C CA . ALA A 1 309 ? -15.608 26.296 -7.028 1.00 95.81 309 ALA A CA 1
ATOM 2434 C C . ALA A 1 309 ? -14.503 25.709 -6.133 1.00 95.81 309 ALA A C 1
ATOM 2436 O O . ALA A 1 309 ? -13.376 25.504 -6.583 1.00 95.81 309 ALA A O 1
ATOM 2437 N N . LYS A 1 310 ? -14.840 25.352 -4.886 1.00 97.19 310 LYS A N 1
ATOM 2438 C CA . LYS A 1 310 ? -13.887 24.733 -3.955 1.00 97.19 310 LYS A CA 1
ATOM 2439 C C . LYS A 1 310 ? -13.449 23.328 -4.399 1.00 97.19 310 LYS A C 1
ATOM 2441 O O . LYS A 1 310 ? -12.308 22.962 -4.149 1.00 97.19 310 LYS A O 1
ATOM 2446 N N . ALA A 1 311 ? -14.307 22.569 -5.092 1.00 97.31 311 ALA A N 1
ATOM 2447 C CA . ALA A 1 311 ? -13.942 21.270 -5.670 1.00 97.31 311 ALA A CA 1
ATOM 2448 C C . ALA A 1 311 ? -12.991 21.424 -6.862 1.00 97.31 311 ALA A C 1
ATOM 2450 O O . ALA A 1 311 ? -12.022 20.679 -6.957 1.00 97.31 311 ALA A O 1
ATOM 2451 N N . MET A 1 312 ? -13.205 22.430 -7.718 1.00 97.06 312 MET A N 1
ATOM 2452 C CA . MET A 1 312 ? -12.269 22.753 -8.803 1.00 97.06 312 MET A CA 1
ATOM 2453 C C . MET A 1 312 ? -10.895 23.170 -8.267 1.00 97.06 312 MET A C 1
ATOM 2455 O O . MET A 1 312 ? -9.880 22.674 -8.751 1.00 97.06 312 MET A O 1
ATOM 2459 N N . GLN A 1 313 ? -10.861 24.027 -7.238 1.00 97.56 313 GLN A N 1
ATOM 2460 C CA . GLN A 1 313 ? -9.614 24.415 -6.573 1.00 97.56 313 GLN A CA 1
ATOM 2461 C C . GLN A 1 313 ? -8.890 23.189 -6.003 1.00 97.56 313 GLN A C 1
ATOM 2463 O O . GLN A 1 313 ? -7.714 22.984 -6.294 1.00 97.56 313 GLN A O 1
ATOM 2468 N N . LEU A 1 314 ? -9.603 22.352 -5.242 1.00 98.31 314 LEU A N 1
ATOM 2469 C CA . LEU A 1 314 ? -9.029 21.159 -4.626 1.00 98.31 314 LEU A CA 1
ATOM 2470 C C . LEU A 1 314 ? -8.515 20.161 -5.672 1.00 98.31 314 LEU A C 1
ATOM 2472 O O . LEU A 1 314 ? -7.440 19.594 -5.499 1.00 98.31 314 LEU A O 1
ATOM 2476 N N . LEU A 1 315 ? -9.241 19.968 -6.777 1.00 97.75 315 LEU A N 1
ATOM 2477 C CA . LEU A 1 315 ? -8.786 19.132 -7.888 1.00 97.75 315 LEU A CA 1
ATOM 2478 C C . LEU A 1 315 ? -7.510 19.692 -8.533 1.00 97.75 315 LEU A C 1
ATOM 2480 O O . LEU A 1 315 ? -6.631 18.919 -8.907 1.00 97.75 315 LEU A O 1
ATOM 2484 N N . GLY A 1 316 ? -7.382 21.019 -8.631 1.00 96.94 316 GLY A N 1
ATOM 2485 C CA . GLY A 1 316 ? -6.143 21.685 -9.040 1.00 96.94 316 GLY A CA 1
ATOM 2486 C C . GLY A 1 316 ? -4.973 21.331 -8.119 1.00 96.94 316 GLY A C 1
ATOM 2487 O O . GLY A 1 316 ? -3.930 20.891 -8.599 1.00 96.94 316 GLY A O 1
ATOM 2488 N N . THR A 1 317 ? -5.172 21.426 -6.802 1.00 97.75 317 THR A N 1
ATOM 2489 C CA . THR A 1 317 ? -4.181 21.002 -5.799 1.00 97.75 317 THR A CA 1
ATOM 2490 C C . THR A 1 317 ? -3.815 19.522 -5.969 1.00 97.75 317 THR A C 1
ATOM 2492 O O . THR A 1 317 ? -2.635 19.190 -6.071 1.00 97.75 317 THR A O 1
ATOM 2495 N N . ILE A 1 318 ? -4.800 18.628 -6.101 1.00 97.38 318 ILE A N 1
ATOM 2496 C CA . ILE A 1 318 ? -4.557 17.187 -6.289 1.00 97.38 318 ILE A CA 1
ATOM 2497 C C . ILE A 1 318 ? -3.746 16.917 -7.562 1.00 97.38 318 ILE A C 1
ATOM 2499 O O . ILE A 1 318 ? -2.759 16.183 -7.520 1.00 97.38 318 ILE A O 1
ATOM 2503 N N . ASN A 1 319 ? -4.106 17.540 -8.687 1.00 94.62 319 ASN A N 1
ATOM 2504 C CA . ASN A 1 319 ? -3.391 17.363 -9.951 1.00 94.62 319 ASN A CA 1
ATOM 2505 C C . ASN A 1 319 ? -1.945 17.875 -9.886 1.00 94.62 319 ASN A C 1
ATOM 2507 O O . ASN A 1 319 ? -1.064 17.251 -10.471 1.00 94.62 319 ASN A O 1
ATOM 2511 N N . ASN A 1 320 ? -1.696 18.980 -9.180 1.00 94.62 320 ASN A N 1
ATOM 2512 C CA . ASN A 1 320 ? -0.365 19.579 -9.093 1.00 94.62 320 ASN A CA 1
ATOM 2513 C C . ASN A 1 320 ? 0.587 18.775 -8.198 1.00 94.62 320 ASN A C 1
ATOM 2515 O O . ASN A 1 320 ? 1.765 18.644 -8.528 1.00 94.62 320 ASN A O 1
ATOM 2519 N N . TYR A 1 321 ? 0.087 18.251 -7.076 1.00 92.50 321 TYR A N 1
ATOM 2520 C CA . TYR A 1 321 ? 0.934 17.639 -6.048 1.00 92.50 321 TYR A CA 1
ATOM 2521 C C . TYR A 1 321 ? 0.941 16.111 -6.066 1.00 92.50 321 TYR A C 1
ATOM 2523 O O . TYR A 1 321 ? 1.959 15.519 -5.720 1.00 92.50 321 TYR A O 1
ATOM 2531 N N . PHE A 1 322 ? -0.157 15.469 -6.472 1.00 93.00 322 PHE A N 1
ATOM 2532 C CA . PHE A 1 322 ? -0.298 14.009 -6.397 1.00 93.00 322 PHE A CA 1
ATOM 2533 C C . PHE A 1 322 ? -0.536 13.365 -7.767 1.00 93.00 322 PHE A C 1
ATOM 2535 O O . PHE A 1 322 ? -0.109 12.237 -7.994 1.00 93.00 322 PHE A O 1
ATOM 2542 N N . ARG A 1 323 ? -1.177 14.075 -8.707 1.00 91.56 323 ARG A N 1
ATOM 2543 C CA . ARG A 1 323 ? -1.697 13.512 -9.967 1.00 91.56 323 ARG A CA 1
ATOM 2544 C C . ARG A 1 323 ? -2.578 12.293 -9.693 1.00 91.56 323 ARG A C 1
ATOM 2546 O O . ARG A 1 323 ? -3.730 12.463 -9.308 1.00 91.56 323 ARG A O 1
ATOM 2553 N N . THR A 1 324 ? -2.043 11.100 -9.918 1.00 92.50 324 THR A N 1
ATOM 2554 C CA . THR A 1 324 ? -2.696 9.799 -9.738 1.00 92.50 324 THR A CA 1
ATOM 2555 C C . THR A 1 324 ? -2.097 9.003 -8.580 1.00 92.50 324 THR A C 1
ATOM 2557 O O . THR A 1 324 ? -2.571 7.912 -8.299 1.00 92.50 324 THR A O 1
ATOM 2560 N N . LEU A 1 325 ? -1.094 9.543 -7.877 1.00 91.31 325 LEU A N 1
ATOM 2561 C CA . LEU A 1 325 ? -0.605 8.974 -6.623 1.00 91.31 325 LEU A CA 1
ATOM 2562 C C . LEU A 1 325 ? -1.656 9.128 -5.521 1.00 91.31 325 LEU A C 1
ATOM 2564 O O . LEU A 1 325 ? -2.436 10.089 -5.504 1.00 91.31 325 LEU A O 1
ATOM 2568 N N . ALA A 1 326 ? -1.655 8.183 -4.585 1.00 94.44 326 ALA A N 1
ATOM 2569 C CA . ALA A 1 326 ? -2.529 8.248 -3.429 1.00 94.44 326 ALA A CA 1
ATOM 2570 C C . ALA A 1 326 ? -2.079 9.359 -2.470 1.00 94.44 326 ALA A C 1
ATOM 2572 O O . ALA A 1 326 ? -0.894 9.654 -2.308 1.00 94.44 326 ALA A O 1
ATOM 2573 N N . PHE A 1 327 ? -3.045 9.962 -1.791 1.00 96.56 327 PHE A N 1
ATOM 2574 C CA . PHE A 1 327 ? -2.835 11.001 -0.794 1.00 96.56 327 PHE A CA 1
ATOM 2575 C C . PHE A 1 327 ? -3.777 10.793 0.394 1.00 96.56 327 PHE A C 1
ATOM 2577 O O . PHE A 1 327 ? -4.714 9.996 0.344 1.00 96.56 327 PHE A O 1
ATOM 2584 N N . CYS A 1 328 ? -3.527 11.513 1.487 1.00 96.50 328 CYS A N 1
ATOM 2585 C CA . CYS A 1 328 ? -4.411 11.523 2.648 1.00 96.50 328 CYS A CA 1
ATOM 2586 C C . CYS A 1 328 ? -4.769 12.944 3.076 1.00 96.50 328 CYS A C 1
ATOM 2588 O O . CYS A 1 328 ? -4.148 13.920 2.646 1.00 96.50 328 CYS A O 1
ATOM 2590 N N . ARG A 1 329 ? -5.757 13.064 3.968 1.00 96.62 329 ARG A N 1
ATOM 2591 C CA . ARG A 1 329 ? -6.214 14.357 4.506 1.00 96.62 329 ARG A CA 1
ATOM 2592 C C . ARG A 1 329 ? -5.074 15.184 5.110 1.00 96.62 329 ARG A C 1
ATOM 2594 O O . ARG A 1 329 ? -4.928 16.352 4.772 1.00 96.62 329 ARG A O 1
ATOM 2601 N N . ARG A 1 330 ? -4.170 14.551 5.869 1.00 94.31 330 ARG A N 1
ATOM 2602 C CA . ARG A 1 330 ? -2.986 15.224 6.441 1.00 94.31 330 ARG A CA 1
ATOM 2603 C C . ARG A 1 330 ? -2.081 15.860 5.386 1.00 94.31 330 ARG A C 1
ATOM 2605 O O . ARG A 1 330 ? -1.430 16.866 5.657 1.00 94.31 330 ARG A O 1
ATOM 2612 N N . TYR A 1 331 ? -2.000 15.282 4.186 1.00 95.06 331 TYR A N 1
ATOM 2613 C CA . TYR A 1 331 ? -1.192 15.862 3.111 1.00 95.06 331 TYR A CA 1
ATOM 2614 C C . TYR A 1 331 ? -1.857 17.116 2.544 1.00 95.06 331 TYR A C 1
ATOM 2616 O O . TYR A 1 331 ? -1.156 18.086 2.275 1.00 95.06 331 TYR A O 1
ATOM 2624 N N . LEU A 1 332 ? -3.189 17.133 2.436 1.00 96.94 332 LEU A N 1
ATOM 2625 C CA . LEU A 1 332 ? -3.942 18.340 2.084 1.00 96.94 332 LEU A CA 1
ATOM 2626 C C . LEU A 1 332 ? -3.797 19.423 3.162 1.00 96.94 332 LEU A C 1
ATOM 2628 O O . LEU A 1 332 ? -3.523 20.575 2.827 1.00 96.94 332 LEU A O 1
ATOM 2632 N N . ASP A 1 333 ? -3.875 19.044 4.441 1.00 95.12 333 ASP A N 1
ATOM 2633 C CA . ASP A 1 333 ? -3.669 19.965 5.568 1.00 95.12 333 ASP A CA 1
ATOM 2634 C C . ASP A 1 333 ? -2.276 20.619 5.508 1.00 95.12 333 ASP A C 1
ATOM 2636 O O . ASP A 1 333 ? -2.147 21.834 5.659 1.00 95.12 333 ASP A O 1
ATOM 2640 N N . ARG A 1 334 ? -1.225 19.837 5.208 1.00 92.94 334 ARG A N 1
ATOM 2641 C CA . ARG A 1 334 ? 0.154 20.340 5.040 1.00 92.94 334 ARG A CA 1
ATOM 2642 C C . ARG A 1 334 ? 0.285 21.342 3.890 1.00 92.94 334 ARG A C 1
ATOM 2644 O O . ARG A 1 334 ? 1.116 22.241 3.968 1.00 92.94 334 ARG A O 1
ATOM 2651 N N . LEU A 1 335 ? -0.503 21.183 2.829 1.00 95.19 335 LEU A N 1
ATOM 2652 C CA . LEU A 1 335 ? -0.538 22.117 1.699 1.00 95.19 335 LEU A CA 1
ATOM 2653 C C . LEU A 1 335 ? -1.342 23.393 2.008 1.00 95.19 335 LEU A C 1
ATOM 2655 O O . LEU A 1 335 ? -1.450 24.267 1.151 1.00 95.19 335 LEU A O 1
ATOM 2659 N N . GLY A 1 336 ? -1.894 23.516 3.219 1.00 96.06 336 GLY A N 1
ATOM 2660 C CA . GLY A 1 336 ? -2.694 24.662 3.643 1.00 96.06 336 GLY A CA 1
ATOM 2661 C C . GLY A 1 336 ? -4.146 24.608 3.167 1.00 96.06 336 GLY A C 1
ATOM 2662 O O . GLY A 1 336 ? -4.866 25.602 3.292 1.00 96.06 336 GLY A O 1
ATOM 2663 N N . GLU A 1 337 ? -4.610 23.474 2.631 1.00 97.00 337 GLU A N 1
ATOM 2664 C CA . GLU A 1 337 ? -6.026 23.317 2.316 1.00 97.00 337 GLU A CA 1
ATOM 2665 C C . GLU A 1 337 ? -6.838 23.264 3.609 1.00 97.00 337 GLU A C 1
ATOM 2667 O O . GLU A 1 337 ? -6.541 22.528 4.544 1.00 97.00 337 GLU A O 1
ATOM 2672 N N . THR A 1 338 ? -7.919 24.036 3.653 1.00 95.50 338 THR A N 1
ATOM 2673 C CA . THR A 1 338 ? -8.826 24.088 4.803 1.00 95.50 338 THR A CA 1
ATOM 2674 C C . THR A 1 338 ? -10.267 23.930 4.343 1.00 95.50 338 THR A C 1
ATOM 2676 O O . THR A 1 338 ? -10.619 24.268 3.208 1.00 95.50 338 THR A O 1
ATOM 2679 N N . ARG A 1 339 ? -11.123 23.394 5.228 1.00 95.12 339 ARG A N 1
ATOM 2680 C CA . ARG A 1 339 ? -12.568 23.195 4.980 1.00 95.12 339 ARG A CA 1
ATOM 2681 C C . ARG A 1 339 ? -12.864 22.462 3.657 1.00 95.12 339 ARG A C 1
ATOM 2683 O O . ARG A 1 339 ? -13.874 22.719 3.006 1.00 95.12 339 ARG A O 1
ATOM 2690 N N . TYR A 1 340 ? -11.982 21.550 3.248 1.00 97.00 340 TYR A N 1
ATOM 2691 C CA . TYR A 1 340 ? -12.036 20.883 1.945 1.00 97.00 340 TYR A CA 1
ATOM 2692 C C . TYR A 1 340 ? -12.895 19.613 1.932 1.00 97.00 340 TYR A C 1
ATOM 2694 O O . TYR A 1 340 ? -13.133 19.076 0.859 1.00 97.00 340 TYR A O 1
ATOM 2702 N N . LEU A 1 341 ? -13.390 19.124 3.076 1.00 96.88 341 LEU A N 1
ATOM 2703 C CA . LEU A 1 341 ? -14.095 17.834 3.156 1.00 96.88 341 LEU A CA 1
ATOM 2704 C C . LEU A 1 341 ? -15.321 17.747 2.235 1.00 96.88 341 LEU A C 1
ATOM 2706 O O . LEU A 1 341 ? -15.512 16.733 1.571 1.00 96.88 341 LEU A O 1
ATOM 2710 N N . LEU A 1 342 ? -16.117 18.819 2.127 1.00 97.06 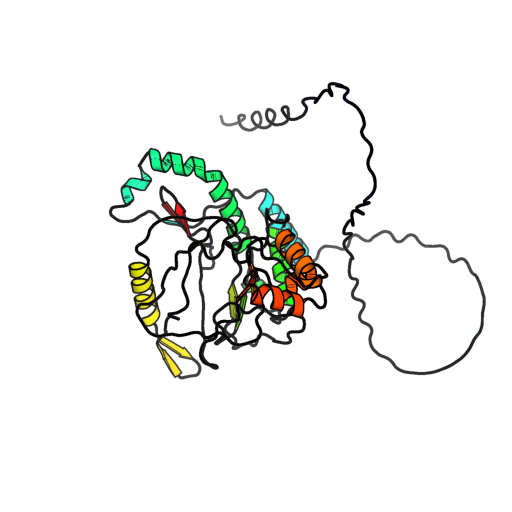342 LEU A N 1
ATOM 2711 C CA . LEU A 1 342 ? -17.257 18.856 1.203 1.00 97.06 342 LEU A CA 1
ATOM 2712 C C . LEU A 1 342 ? -16.806 18.835 -0.265 1.00 97.06 342 LEU A C 1
ATOM 2714 O O . LEU A 1 342 ? -17.410 18.159 -1.092 1.00 97.06 342 LEU A O 1
ATOM 2718 N N . ALA A 1 343 ? -15.730 19.556 -0.581 1.00 98.00 343 ALA A N 1
ATOM 2719 C CA . ALA A 1 343 ? -15.137 19.552 -1.912 1.00 98.00 343 ALA A CA 1
ATOM 2720 C C . ALA A 1 343 ? -14.584 18.165 -2.267 1.00 98.00 343 ALA A C 1
ATOM 2722 O O . ALA A 1 343 ? -14.854 17.665 -3.353 1.00 98.00 343 ALA A O 1
ATOM 2723 N N . LEU A 1 344 ? -13.889 17.511 -1.335 1.00 98.12 344 LEU A N 1
ATOM 2724 C CA . LEU A 1 344 ? -13.363 16.159 -1.501 1.00 98.12 344 LEU A CA 1
ATOM 2725 C C . LEU A 1 344 ? -14.489 15.138 -1.694 1.00 98.12 344 LEU A C 1
ATOM 2727 O O . LEU A 1 344 ? -14.414 14.322 -2.609 1.00 98.12 344 LEU A O 1
ATOM 2731 N N . LYS A 1 345 ? -15.566 15.231 -0.901 1.00 97.25 345 LYS A N 1
ATOM 2732 C CA . LYS A 1 345 ? -16.769 14.407 -1.080 1.00 97.25 345 LYS A CA 1
ATOM 2733 C C . LYS A 1 345 ? -17.365 14.591 -2.475 1.00 97.25 345 LYS A C 1
ATOM 2735 O O . LYS A 1 345 ? -17.684 13.604 -3.124 1.00 97.25 345 LYS A O 1
ATOM 2740 N N . ASN A 1 346 ? -17.448 15.830 -2.962 1.00 97.62 346 ASN A N 1
ATOM 2741 C CA . ASN A 1 346 ? -17.963 16.115 -4.299 1.00 97.62 346 ASN A CA 1
ATOM 2742 C C . ASN A 1 346 ? -17.086 15.511 -5.411 1.00 97.62 346 ASN A C 1
ATOM 2744 O O . ASN A 1 346 ? -17.621 14.994 -6.385 1.00 97.62 346 ASN A O 1
ATOM 2748 N N . LEU A 1 347 ? -15.757 15.518 -5.251 1.00 98.25 347 LEU A N 1
ATOM 2749 C CA . LEU A 1 347 ? -14.847 14.829 -6.175 1.00 98.25 347 LEU A CA 1
ATOM 2750 C C . LEU A 1 347 ? -15.039 13.306 -6.155 1.00 98.25 347 LEU A C 1
ATOM 2752 O O . LEU A 1 347 ? -14.903 12.672 -7.201 1.00 98.25 347 LEU A O 1
ATOM 2756 N N . CYS A 1 348 ? -15.370 12.739 -4.990 1.00 97.62 348 CYS A N 1
ATOM 2757 C CA . CYS A 1 348 ? -15.672 11.316 -4.853 1.00 97.62 348 CYS A CA 1
ATOM 2758 C C . CYS A 1 348 ? -17.001 10.941 -5.514 1.00 97.62 348 CYS A C 1
ATOM 2760 O O . CYS A 1 348 ? -17.055 10.020 -6.320 1.00 97.62 348 CYS A O 1
ATOM 2762 N N . GLU A 1 349 ? -18.062 11.700 -5.240 1.00 96.25 349 GLU A N 1
ATOM 2763 C CA . GLU A 1 349 ? -19.384 11.510 -5.855 1.00 96.25 349 GLU A CA 1
ATOM 2764 C C . GLU A 1 349 ? -19.349 11.692 -7.381 1.00 96.25 349 GLU A C 1
ATOM 2766 O O . GLU A 1 349 ? -20.110 11.051 -8.099 1.00 96.25 349 GLU A O 1
ATOM 2771 N N . ALA A 1 350 ? -18.446 12.539 -7.884 1.00 96.31 350 ALA A N 1
ATOM 2772 C CA . ALA A 1 350 ? -18.219 12.727 -9.314 1.00 96.31 350 ALA A CA 1
ATOM 2773 C C . ALA A 1 350 ? -17.364 11.618 -9.962 1.00 96.31 350 ALA A C 1
ATOM 2775 O O . ALA A 1 350 ? -17.120 11.678 -11.166 1.00 96.31 350 ALA A O 1
ATOM 2776 N N . GLY A 1 351 ? -16.863 10.643 -9.192 1.00 96.81 351 GLY A N 1
ATOM 2777 C CA . GLY A 1 351 ? -16.002 9.565 -9.692 1.00 96.81 351 GLY A CA 1
ATOM 2778 C C . GLY A 1 351 ? -14.606 10.022 -10.133 1.00 96.81 351 GLY A C 1
ATOM 2779 O O . GLY A 1 351 ? -13.914 9.290 -10.837 1.00 96.81 351 GLY A O 1
ATOM 2780 N N . ILE A 1 352 ? -14.176 11.228 -9.747 1.00 97.75 352 ILE A N 1
ATOM 2781 C CA . ILE A 1 352 ? -12.847 11.767 -10.085 1.00 97.75 352 ILE A CA 1
ATOM 2782 C C . ILE A 1 352 ? -11.799 11.238 -9.105 1.00 97.75 352 ILE A C 1
ATOM 2784 O O . ILE A 1 352 ? -10.678 10.912 -9.492 1.00 97.75 352 ILE A O 1
ATOM 2788 N N . VAL A 1 353 ? -12.166 11.172 -7.827 1.00 97.81 353 VAL A N 1
ATOM 2789 C CA . VAL A 1 353 ? -11.329 10.671 -6.736 1.00 97.81 353 VAL A CA 1
ATOM 2790 C C . VAL A 1 353 ? -12.012 9.452 -6.135 1.00 97.81 353 VAL A C 1
ATOM 2792 O O . VAL A 1 353 ? -13.202 9.482 -5.866 1.00 97.81 353 VAL A O 1
ATOM 2795 N N . GLN A 1 354 ? -11.266 8.389 -5.898 1.00 97.06 354 GLN A N 1
ATOM 2796 C CA . GLN A 1 354 ? -11.741 7.202 -5.212 1.00 97.06 354 GLN A CA 1
ATOM 2797 C C . GLN A 1 354 ? -11.314 7.264 -3.736 1.00 97.06 354 GLN A C 1
ATOM 2799 O O . GLN A 1 354 ? -10.124 7.470 -3.462 1.00 97.06 354 GLN A O 1
ATOM 2804 N N . PRO A 1 355 ? -12.245 7.112 -2.776 1.00 97.38 355 PRO A N 1
ATOM 2805 C CA . PRO A 1 355 ? -11.899 6.883 -1.378 1.00 97.38 355 PRO A CA 1
ATOM 2806 C C . PRO A 1 355 ? -11.393 5.448 -1.175 1.00 97.38 355 PRO A C 1
ATOM 2808 O O . PRO A 1 355 ? -11.917 4.509 -1.774 1.00 97.38 355 PRO A O 1
ATOM 2811 N N . TYR A 1 356 ? -10.400 5.295 -0.300 1.00 96.44 356 TYR A N 1
ATOM 2812 C CA . TYR A 1 356 ? -9.855 4.012 0.147 1.00 96.44 356 TYR A CA 1
ATOM 2813 C C . TYR A 1 356 ? -9.986 3.942 1.676 1.00 96.44 356 TYR A C 1
ATOM 2815 O O . TYR A 1 356 ? -9.056 4.313 2.397 1.00 96.44 356 TYR A O 1
ATOM 2823 N N . PRO A 1 357 ? -11.166 3.573 2.201 1.00 96.31 357 PRO A N 1
ATOM 2824 C CA . PRO A 1 357 ? -11.364 3.465 3.640 1.00 96.31 357 PRO A CA 1
ATOM 2825 C C . PRO A 1 357 ? -10.531 2.318 4.242 1.00 96.31 357 PRO A C 1
ATOM 2827 O O . PRO A 1 357 ? -10.135 1.396 3.519 1.00 96.31 357 PRO A O 1
ATOM 2830 N N . PRO A 1 358 ? -10.272 2.359 5.563 1.00 96.38 358 PRO A N 1
ATOM 2831 C CA . PRO A 1 358 ? -9.642 1.261 6.282 1.00 96.38 358 PRO A CA 1
ATOM 2832 C C . PRO A 1 358 ? -10.350 -0.074 6.051 1.00 96.38 358 PRO A C 1
ATOM 2834 O O . PRO A 1 358 ? -11.577 -0.170 6.110 1.00 96.38 358 PRO A O 1
ATOM 2837 N N . LEU A 1 359 ? -9.558 -1.116 5.814 1.00 93.75 359 LEU A N 1
ATOM 2838 C CA . LEU A 1 359 ? -10.050 -2.469 5.581 1.00 93.75 359 LEU A CA 1
ATOM 2839 C C . LEU A 1 359 ? -9.894 -3.281 6.860 1.00 93.75 359 LEU A C 1
ATOM 2841 O O . LEU A 1 359 ? -8.777 -3.530 7.306 1.00 93.75 359 LEU A O 1
ATOM 2845 N N . CYS A 1 360 ? -11.015 -3.668 7.457 1.00 92.62 360 CYS A N 1
ATOM 2846 C CA . CYS A 1 360 ? -11.085 -4.218 8.803 1.00 92.62 360 CYS A CA 1
ATOM 2847 C C . CYS A 1 360 ? -11.645 -5.641 8.803 1.00 92.62 360 CYS A C 1
ATOM 2849 O O . CYS A 1 360 ? -12.667 -5.924 8.176 1.00 92.62 360 CYS A O 1
ATOM 2851 N N . ASP A 1 361 ? -10.989 -6.533 9.536 1.00 92.81 361 ASP A N 1
ATOM 2852 C CA . ASP A 1 361 ? -11.543 -7.821 9.941 1.00 92.81 361 ASP A CA 1
ATOM 2853 C C . ASP A 1 361 ? -12.421 -7.640 11.201 1.00 92.81 361 ASP A C 1
ATOM 2855 O O . ASP A 1 361 ? -12.606 -6.530 11.713 1.00 92.81 361 ASP A O 1
ATOM 2859 N N . VAL A 1 362 ? -13.010 -8.728 11.696 1.00 90.75 362 VAL A N 1
ATOM 2860 C CA . VAL A 1 362 ? -13.863 -8.747 12.883 1.00 90.75 362 VAL A CA 1
ATOM 2861 C C . VAL A 1 362 ? -13.116 -8.165 14.082 1.00 90.75 362 VAL A C 1
ATOM 2863 O O . VAL A 1 362 ? -12.044 -8.632 14.458 1.00 90.75 362 VAL A O 1
ATOM 2866 N N . LYS A 1 363 ? -13.724 -7.169 14.731 1.00 89.25 363 LYS A N 1
ATOM 2867 C CA . LYS A 1 363 ? -13.163 -6.525 15.921 1.00 89.25 363 LYS A CA 1
ATOM 2868 C C . LYS A 1 363 ? -12.719 -7.553 16.968 1.00 89.25 363 LYS A C 1
ATOM 2870 O O . LYS A 1 363 ? -13.489 -8.431 17.354 1.00 89.25 363 LYS A O 1
ATOM 2875 N N . GLY A 1 364 ? -11.492 -7.387 17.459 1.00 88.06 364 GLY A N 1
ATOM 2876 C CA . GLY A 1 364 ? -10.846 -8.313 18.391 1.00 88.06 364 GLY A CA 1
ATOM 2877 C C . GLY A 1 364 ? -10.026 -9.418 17.718 1.00 88.06 364 GLY A C 1
ATOM 2878 O O . GLY A 1 364 ? -9.363 -10.169 18.427 1.00 88.06 364 GLY A O 1
ATOM 2879 N N . SER A 1 365 ? -10.039 -9.522 16.383 1.00 92.75 365 SER A N 1
ATOM 2880 C CA . SER A 1 365 ? -9.032 -10.295 15.657 1.00 92.75 365 SER A CA 1
ATOM 2881 C C . SER A 1 365 ? -7.696 -9.545 15.588 1.00 92.75 365 SER A C 1
ATOM 2883 O O . SER A 1 365 ? -7.608 -8.345 15.871 1.00 92.75 365 SER A O 1
ATOM 2885 N N . TYR A 1 366 ? -6.653 -10.276 15.202 1.00 92.69 366 TYR A N 1
ATOM 2886 C CA . TYR A 1 366 ? -5.328 -9.738 14.929 1.00 92.69 366 TYR A CA 1
ATOM 2887 C C . TYR A 1 366 ? -4.968 -10.042 13.480 1.00 92.69 366 TYR A C 1
ATOM 2889 O O . TYR A 1 366 ? -5.090 -11.182 13.034 1.00 92.69 366 TYR A O 1
ATOM 2897 N N . VAL A 1 367 ? -4.519 -9.019 12.758 1.00 92.88 367 VAL A N 1
ATOM 2898 C CA . VAL A 1 367 ? -4.022 -9.131 11.385 1.00 92.88 367 VAL A CA 1
ATOM 2899 C C . VAL A 1 367 ? -2.576 -8.651 11.364 1.00 92.88 367 VAL A C 1
ATOM 2901 O O . VAL A 1 367 ? -2.272 -7.636 11.994 1.00 92.88 367 VAL A O 1
ATOM 2904 N N . SER A 1 368 ? -1.711 -9.354 10.629 1.00 92.12 368 SER A N 1
ATOM 2905 C CA . SER A 1 368 ? -0.324 -8.979 10.317 1.00 92.12 368 SER A CA 1
ATOM 2906 C C . SER A 1 368 ? -0.107 -8.921 8.795 1.00 92.12 368 SER A C 1
ATOM 2908 O O . SER A 1 368 ? -0.876 -9.506 8.032 1.00 92.12 368 SER A O 1
ATOM 2910 N N . GLN A 1 369 ? 0.917 -8.188 8.351 1.00 90.88 369 GLN A N 1
ATOM 2911 C CA . GLN A 1 369 ? 1.276 -8.005 6.937 1.00 90.88 369 GLN A CA 1
ATOM 2912 C C . GLN A 1 369 ? 2.802 -7.966 6.806 1.00 90.88 369 GLN A C 1
ATOM 2914 O O . GLN A 1 369 ? 3.470 -7.356 7.636 1.00 90.88 369 GLN A O 1
ATOM 2919 N N . PHE A 1 370 ? 3.318 -8.578 5.740 1.00 87.88 370 PHE A N 1
ATOM 2920 C CA . PHE A 1 370 ? 4.669 -8.373 5.218 1.00 87.88 370 PHE A CA 1
ATOM 2921 C C . PHE A 1 370 ? 4.568 -8.192 3.707 1.00 87.88 370 PHE A C 1
ATOM 2923 O O . PHE A 1 370 ? 3.765 -8.868 3.058 1.00 87.88 370 PHE A O 1
ATOM 2930 N N . GLU A 1 371 ? 5.376 -7.299 3.146 1.00 86.25 371 GLU A N 1
ATOM 2931 C CA . GLU A 1 371 ? 5.315 -6.976 1.726 1.00 86.25 371 GLU A CA 1
ATOM 2932 C C . GLU A 1 371 ? 6.697 -6.649 1.160 1.00 86.25 371 GLU A C 1
ATOM 2934 O O . GLU A 1 371 ? 7.493 -5.940 1.770 1.00 86.25 371 GLU A O 1
ATOM 2939 N N . HIS A 1 372 ? 6.962 -7.146 -0.050 1.00 89.69 372 HIS A N 1
ATOM 2940 C CA . HIS A 1 372 ? 8.102 -6.723 -0.848 1.00 89.69 372 HIS A CA 1
ATOM 2941 C C . HIS A 1 372 ? 7.662 -6.278 -2.231 1.00 89.69 372 HIS A C 1
ATOM 2943 O O . HIS A 1 372 ? 6.765 -6.856 -2.842 1.00 89.69 372 HIS A O 1
ATOM 2949 N N . THR A 1 373 ? 8.398 -5.315 -2.777 1.00 86.38 373 THR A N 1
ATOM 2950 C CA . THR A 1 373 ? 8.377 -5.041 -4.209 1.00 86.38 373 THR A CA 1
ATOM 2951 C C . THR A 1 373 ? 9.369 -5.971 -4.900 1.00 86.38 373 THR A C 1
ATOM 2953 O O . THR A 1 373 ? 10.506 -6.138 -4.452 1.00 86.38 373 THR A O 1
ATOM 2956 N N . ILE A 1 374 ? 8.945 -6.574 -6.009 1.00 87.00 374 ILE A N 1
ATOM 2957 C CA . ILE A 1 374 ? 9.771 -7.469 -6.819 1.00 87.00 374 ILE A CA 1
ATOM 2958 C C . ILE A 1 374 ? 9.796 -6.934 -8.248 1.00 87.00 374 ILE A C 1
ATOM 2960 O O . ILE A 1 374 ? 8.747 -6.703 -8.843 1.00 87.00 374 ILE A O 1
ATOM 2964 N N . LEU A 1 375 ? 10.991 -6.783 -8.815 1.00 84.38 375 LEU A N 1
ATOM 2965 C CA . LEU A 1 375 ? 11.169 -6.521 -10.239 1.00 84.38 375 LEU A CA 1
ATOM 2966 C C . LEU A 1 375 ? 11.323 -7.850 -10.983 1.00 84.38 375 LEU A C 1
ATOM 2968 O O . LEU A 1 375 ? 12.285 -8.586 -10.734 1.00 84.38 375 LEU A O 1
ATOM 2972 N N . LEU A 1 376 ? 10.431 -8.154 -11.930 1.00 86.06 376 LEU A N 1
ATOM 2973 C CA . LEU A 1 376 ? 10.636 -9.273 -12.858 1.00 86.06 376 LEU A CA 1
ATOM 2974 C C . LEU A 1 376 ? 11.423 -8.755 -14.063 1.00 86.06 376 LEU A C 1
ATOM 2976 O O . LEU A 1 376 ? 10.881 -8.348 -15.090 1.00 86.06 376 LEU A O 1
ATOM 2980 N N . ARG A 1 377 ? 12.743 -8.728 -13.897 1.00 87.50 377 ARG A N 1
ATOM 2981 C CA . ARG A 1 377 ? 13.684 -8.241 -14.905 1.00 87.50 377 ARG A CA 1
ATOM 2982 C C . ARG A 1 377 ? 13.783 -9.257 -16.055 1.00 87.50 377 ARG A C 1
ATOM 2984 O O . ARG A 1 377 ? 13.489 -10.443 -15.864 1.00 87.50 377 ARG A O 1
ATOM 2991 N N . PRO A 1 378 ? 14.215 -8.848 -17.261 1.00 89.06 378 PRO A N 1
ATOM 2992 C CA . PRO A 1 378 ? 14.384 -9.755 -18.392 1.00 89.06 378 PRO A CA 1
ATOM 2993 C C . PRO A 1 378 ? 15.220 -11.000 -18.076 1.00 89.06 378 PRO A C 1
ATOM 2995 O O . PRO A 1 378 ? 14.886 -12.076 -18.575 1.00 89.06 378 PRO A O 1
ATOM 2998 N N . THR A 1 379 ? 16.270 -10.860 -17.258 1.00 90.44 379 THR A N 1
ATOM 2999 C CA . THR A 1 379 ? 17.254 -11.925 -16.982 1.00 90.44 379 THR A CA 1
ATOM 3000 C C . THR A 1 379 ? 17.132 -12.577 -15.603 1.00 90.44 379 THR A C 1
ATOM 3002 O O . THR A 1 379 ? 17.588 -13.704 -15.425 1.00 90.44 379 THR A O 1
ATOM 3005 N N . CYS A 1 380 ? 16.513 -11.908 -14.629 1.00 90.56 380 CYS A N 1
ATOM 3006 C CA . CYS A 1 380 ? 16.359 -12.407 -13.262 1.00 90.56 380 CYS A CA 1
ATOM 3007 C C . CYS A 1 380 ? 15.122 -11.812 -12.576 1.00 90.56 380 CYS A C 1
ATOM 3009 O O . CYS A 1 380 ? 14.419 -10.978 -13.138 1.00 90.56 380 CYS A O 1
ATOM 3011 N N . LYS A 1 381 ? 14.863 -12.224 -11.337 1.00 90.19 381 LYS A N 1
ATOM 3012 C CA . LYS A 1 381 ? 13.939 -11.543 -10.428 1.00 90.19 381 LYS A CA 1
ATOM 3013 C C . LYS A 1 381 ? 14.769 -10.825 -9.375 1.00 90.19 381 LYS A C 1
ATOM 3015 O O . LYS A 1 381 ? 15.731 -11.395 -8.868 1.00 90.19 381 LYS A O 1
ATOM 3020 N N . GLU A 1 382 ? 14.402 -9.604 -9.035 1.00 90.81 382 GLU A N 1
ATOM 3021 C CA . GLU A 1 382 ? 15.052 -8.845 -7.970 1.00 90.81 382 GLU A CA 1
ATOM 3022 C C . GLU A 1 382 ? 14.014 -8.496 -6.910 1.00 90.81 382 GLU A C 1
ATOM 3024 O O . GLU A 1 382 ? 13.089 -7.734 -7.187 1.00 90.81 382 GLU A O 1
ATOM 3029 N N . VAL A 1 383 ? 14.156 -9.048 -5.703 1.00 91.38 383 VAL A N 1
ATOM 3030 C CA . VAL A 1 383 ? 13.374 -8.624 -4.534 1.00 91.38 383 VAL A CA 1
ATOM 3031 C C . VAL A 1 383 ? 13.982 -7.308 -4.066 1.00 91.38 383 VAL A C 1
ATOM 3033 O O . VAL A 1 383 ? 14.910 -7.266 -3.257 1.00 91.38 383 VAL A O 1
ATOM 3036 N N . ILE A 1 384 ? 13.536 -6.218 -4.687 1.00 87.94 384 ILE A N 1
ATOM 3037 C CA . ILE A 1 384 ? 14.258 -4.947 -4.656 1.00 87.94 384 ILE A CA 1
ATOM 3038 C C . ILE A 1 384 ? 14.237 -4.294 -3.279 1.00 87.94 384 ILE A C 1
ATOM 3040 O O . ILE A 1 384 ? 15.203 -3.625 -2.914 1.00 87.94 384 ILE A O 1
ATOM 3044 N N . SER A 1 385 ? 13.165 -4.515 -2.514 1.00 88.12 385 SER A N 1
ATOM 3045 C CA . SER A 1 385 ? 13.008 -3.987 -1.160 1.00 88.12 385 SER A CA 1
ATOM 3046 C C . SER A 1 385 ? 13.524 -4.916 -0.063 1.00 88.12 385 SER A C 1
ATOM 3048 O O . SER A 1 385 ? 13.393 -4.549 1.098 1.00 88.12 385 SER A O 1
ATOM 3050 N N . ARG A 1 386 ? 14.119 -6.074 -0.395 1.00 90.06 386 ARG A N 1
ATOM 3051 C CA . ARG A 1 386 ? 14.754 -6.941 0.610 1.00 90.06 386 ARG A CA 1
ATOM 3052 C C . ARG A 1 386 ? 15.843 -6.170 1.353 1.00 90.06 386 ARG A C 1
ATOM 3054 O O . ARG A 1 386 ? 16.645 -5.502 0.689 1.00 90.06 386 ARG A O 1
ATOM 3061 N N . GLY A 1 387 ? 15.863 -6.284 2.678 1.00 84.69 387 GLY A N 1
ATOM 3062 C CA . GLY A 1 387 ? 16.929 -5.819 3.566 1.00 84.69 387 GLY A CA 1
ATOM 3063 C C . GLY A 1 387 ? 17.474 -6.950 4.441 1.00 84.69 387 GLY A C 1
ATOM 3064 O O . GLY A 1 387 ? 17.148 -8.117 4.228 1.00 84.69 387 GLY A O 1
ATOM 3065 N N . ASP A 1 388 ? 18.325 -6.599 5.405 1.00 83.19 388 ASP A N 1
ATOM 3066 C CA . ASP A 1 388 ? 18.852 -7.546 6.404 1.00 83.19 388 ASP A CA 1
ATOM 3067 C C . ASP A 1 388 ? 17.818 -7.863 7.509 1.00 83.19 388 ASP A C 1
ATOM 3069 O O . ASP A 1 388 ? 18.059 -8.713 8.364 1.00 83.19 388 ASP A O 1
ATOM 3073 N N . ASP A 1 389 ? 16.688 -7.154 7.499 1.00 80.31 389 ASP A N 1
ATOM 3074 C CA . ASP A 1 389 ? 15.597 -7.201 8.467 1.00 80.31 389 ASP A CA 1
ATOM 3075 C C . ASP A 1 389 ? 14.523 -8.241 8.118 1.00 80.31 389 ASP A C 1
ATOM 3077 O O . ASP A 1 389 ? 14.219 -9.095 8.954 1.00 80.31 389 ASP A O 1
ATOM 3081 N N . TYR A 1 390 ? 13.951 -8.195 6.908 1.00 82.06 390 TYR A N 1
ATOM 3082 C CA . TYR A 1 390 ? 12.970 -9.187 6.452 1.00 82.06 390 TYR A CA 1
ATOM 3083 C C . TYR A 1 390 ? 13.054 -9.490 4.970 1.00 82.06 390 TYR A C 1
ATOM 3085 O O . TYR A 1 390 ? 13.208 -8.576 4.125 1.00 82.06 390 TYR A O 1
#

Secondary structure (DSSP, 8-state):
----SSSSTTSSSSSSS--------------------------PPP-----PPPP-------------------------PPPPHHHHHHHHHHHHTTT------EEEPPPGGGGGGGT-HHHHHHHHHHHHHHHHHHHHHHHHHTS-HHHHHTT--TTHHHHHHHHHHHHHHHT-BTTTBS-SS--EEEETTEEES--PPTT------TT--EEEE------B-----HHHHHHHHHHHHTT-EEEETTEEEE----TT-EEE-BBTTBSS-S-EEE--SS----EE-S---EEEE-TT--------HHHHHHHHHHHHHTTTS-EEHHHHHHTT--S-HHHHHHHHHTTSEEEE--EE-STT---------EEE-SS-EEETT--S--

pLDDT: mean 71.06, std 25.39, range [23.22, 98.31]

Solvent-accessible surface area (backbone atoms only — not comparable to full-atom values): 24064 Å² total; per-residue (Å²): 143,87,85,88,84,79,77,68,76,72,65,72,73,74,73,81,80,84,79,86,84,79,86,78,92,76,92,80,82,91,78,90,84,82,89,81,90,80,84,83,81,78,89,74,88,81,82,84,80,85,77,87,82,81,87,82,88,88,87,87,83,86,89,86,86,86,84,94,73,91,74,80,83,76,84,79,75,83,72,81,75,77,72,49,72,67,53,48,51,56,50,49,58,60,55,48,63,78,69,55,74,75,61,77,34,51,76,40,75,52,63,78,98,46,46,62,31,60,74,34,66,69,30,52,49,54,42,58,73,43,42,68,59,52,52,54,32,25,48,47,22,50,56,55,57,68,58,60,57,78,89,54,53,88,84,48,58,54,28,53,67,42,58,49,51,51,53,50,50,52,34,59,71,61,52,53,46,70,86,82,27,53,74,35,34,62,60,23,54,13,50,24,21,30,59,40,50,28,44,72,43,86,87,50,78,59,64,68,55,93,90,57,39,70,29,79,44,71,50,56,75,61,58,40,62,76,91,72,70,38,67,60,54,3,46,54,46,29,57,59,50,53,70,40,71,48,75,57,94,94,40,80,41,74,41,72,51,53,38,82,48,59,50,61,29,37,37,81,64,28,73,75,53,83,47,67,34,41,38,44,94,60,85,34,70,59,42,80,44,80,82,65,30,34,36,28,33,44,80,86,55,72,95,73,95,73,88,51,68,63,31,52,51,49,49,49,51,41,53,72,64,44,49,39,28,38,41,32,57,52,57,43,47,73,72,68,57,68,94,47,66,67,27,52,50,50,36,36,76,69,59,46,29,44,78,40,42,16,29,25,39,63,85,88,43,80,42,87,78,86,88,73,55,59,36,49,49,62,42,34,33,27,36,37,46,49,51,98,83,100

Foldseek 3Di:
DDDDDPPPVVPPVVPPPDDDDDDDDDDDDDDDDDDDDDDDDDDDDDDDDDDDDDDDDDDDDDDDDDDDDDDDDDDDDPDPDDQDPVSVVLVVLLVVLVVDDLDFFDWFFDDDPQQVLQVDPVLVVLLVVCVVLRSLVSLQLVLVQPPPPVVPPVPDWLDPVSQVVVQVSSCVSQVDDFLVTHWQARWAFAKFQFADQDHDAPPDPHTDDPPIDTETDTGTDDFADDDDPLVVQLDVLQVVQQVDWDDDPNDIDRGGDAFPDFQAGGHRLARHPPDTRGNYPDDHHWDFDDDFFKKFFDLPDDDDDDDDPLLVVVVVVCCRRRNGGMDGNVVCVVVVDDPCPVSVVSCCVSSGMPTDGTTGGDPPHGYYDDDFDWHPRSNTITSSNDDPPD

Organism: NCBI:txid240449

Nearest PDB structures (foldseek):
  5jfr-assembly1_A  TM=9.335E-01  e=1.029E-36  Homo sapiens
  7a14-assembly1_A  TM=9.316E-01  e=8.468E-36  Homo sapiens
  7a16-assembly1_A  TM=9.260E-01  e=1.744E-35  Homo sapiens
  5lyx-assembly1_A  TM=9.323E-01  e=1.128E-34  Homo sapiens
  1b6a-assembly1_A  TM=9.026E-01  e=8.865E-35  Homo sapiens

Sequence (390 aa):
MAGNSVVEATKEMEVLHIGQIQETQGSVNKVADSNGGASAFRCVPQEDDDEAQADGTSQDGVSGAPNLQRRKRKGINPKRRALSSRQILHRSLLMSFSLQEISQGEIQQYKDDNLWRTTNEEKRELERLQKPIYNSVRRAAEVHRQELYEEHCEAWNVNDRLMRNLGNMVRKLIKENGLQAGIAFPTGCSLNWVAAHWTPNSGDKTVLQYDDVMKLDFGRHIDAGIDVRLCDVGAAIQEVMESYEVEINGKVFQVKSVRNLNGHSIEPYQIHAGKSVPIVKGRGVVNEDLECSHYMKNFDVGHVPLRLAKAMQLLGTINNYFRTLAFCRRYLDRLGETRYLLALKNLCEAGIVQPYPPLCDVKGSYVSQFEHTILLRPTCKEVISRGDDY